Protein AF-A0A7V7CT36-F1 (afdb_monomer_lite)

Structure (mmCIF, N/CA/C/O backbone):
data_AF-A0A7V7CT36-F1
#
_entry.id   AF-A0A7V7CT36-F1
#
loop_
_atom_site.group_PDB
_atom_site.id
_atom_site.type_symbol
_atom_site.label_atom_id
_atom_site.label_alt_id
_atom_site.label_comp_id
_atom_site.label_asym_id
_atom_site.label_entity_id
_atom_site.label_seq_id
_atom_site.pdbx_PDB_ins_code
_atom_site.Cartn_x
_atom_site.Cartn_y
_atom_site.Cartn_z
_atom_site.occupancy
_atom_site.B_iso_or_equiv
_atom_site.auth_seq_id
_atom_site.auth_comp_id
_atom_site.auth_asym_id
_atom_site.auth_atom_id
_atom_site.pdbx_PDB_model_num
ATOM 1 N N . MET A 1 1 ? 37.118 -9.682 5.070 1.00 33.50 1 MET A N 1
ATOM 2 C CA . MET A 1 1 ? 35.654 -9.906 5.006 1.00 33.50 1 MET A CA 1
ATOM 3 C C . MET A 1 1 ? 34.844 -8.860 5.781 1.00 33.50 1 MET A C 1
ATOM 5 O O . MET A 1 1 ? 34.062 -8.177 5.142 1.00 33.50 1 MET A O 1
ATOM 9 N N . LYS A 1 2 ? 35.073 -8.610 7.085 1.00 26.55 2 LYS A N 1
ATOM 10 C CA . LYS A 1 2 ? 34.335 -7.564 7.846 1.00 26.55 2 LYS A CA 1
ATOM 11 C C . LYS A 1 2 ? 34.483 -6.127 7.300 1.00 26.55 2 LYS A C 1
ATOM 13 O O . LYS A 1 2 ? 33.523 -5.374 7.316 1.00 26.55 2 LYS A O 1
ATOM 18 N N . LYS A 1 3 ? 35.651 -5.768 6.748 1.00 28.80 3 LYS A N 1
ATOM 19 C CA . LYS A 1 3 ? 35.884 -4.449 6.122 1.00 28.80 3 LYS A CA 1
ATOM 20 C C . LYS A 1 3 ? 35.143 -4.256 4.788 1.00 28.80 3 LYS A C 1
ATOM 22 O O . LYS A 1 3 ? 34.757 -3.142 4.485 1.00 28.80 3 LYS A O 1
ATOM 27 N N . ILE A 1 4 ? 34.896 -5.329 4.031 1.00 35.84 4 ILE A N 1
ATOM 28 C CA . ILE A 1 4 ? 34.175 -5.272 2.743 1.00 35.84 4 ILE A CA 1
ATOM 29 C C . ILE A 1 4 ? 32.671 -5.111 2.984 1.00 35.84 4 ILE A C 1
ATOM 31 O O . ILE A 1 4 ? 32.034 -4.319 2.307 1.00 35.84 4 ILE A O 1
ATOM 35 N N . ALA A 1 5 ? 32.122 -5.785 4.000 1.00 35.03 5 ALA A N 1
ATOM 36 C CA . ALA A 1 5 ? 30.731 -5.595 4.416 1.00 35.03 5 ALA A CA 1
ATOM 37 C C . ALA A 1 5 ? 30.471 -4.171 4.941 1.00 35.03 5 ALA A C 1
ATOM 39 O O . ALA A 1 5 ? 29.436 -3.591 4.642 1.00 35.03 5 ALA A O 1
ATOM 40 N N . LEU A 1 6 ? 31.436 -3.587 5.664 1.00 32.06 6 LEU A N 1
ATOM 41 C CA . LEU A 1 6 ? 31.354 -2.199 6.125 1.00 32.06 6 LEU A CA 1
ATOM 42 C C . LEU A 1 6 ? 31.434 -1.205 4.952 1.00 32.06 6 LEU A C 1
ATOM 44 O O . LEU A 1 6 ? 30.674 -0.248 4.913 1.00 32.06 6 LEU A O 1
ATOM 48 N N . ILE A 1 7 ? 32.320 -1.453 3.980 1.00 39.44 7 ILE A N 1
ATOM 49 C CA . ILE A 1 7 ? 32.444 -0.638 2.762 1.00 39.44 7 ILE A CA 1
ATOM 50 C C . ILE A 1 7 ? 31.174 -0.733 1.912 1.00 39.44 7 ILE A C 1
ATOM 52 O O . ILE A 1 7 ? 30.689 0.297 1.473 1.00 39.44 7 ILE A O 1
ATOM 56 N N . LEU A 1 8 ? 30.593 -1.925 1.742 1.00 40.44 8 LEU A N 1
ATOM 57 C CA . LEU A 1 8 ? 29.304 -2.101 1.066 1.00 40.44 8 LEU A CA 1
ATOM 58 C C . LEU A 1 8 ? 28.190 -1.338 1.791 1.00 40.44 8 LEU A C 1
ATOM 60 O O . LEU A 1 8 ? 27.429 -0.638 1.145 1.00 40.44 8 LEU A O 1
ATOM 64 N N . PHE A 1 9 ? 28.146 -1.391 3.124 1.00 41.56 9 PHE A N 1
ATOM 65 C CA . PHE A 1 9 ? 27.160 -0.659 3.923 1.00 41.56 9 PHE A CA 1
ATOM 66 C C . PHE A 1 9 ? 27.294 0.871 3.785 1.00 41.56 9 PHE A C 1
ATOM 68 O O . PHE A 1 9 ? 26.292 1.560 3.625 1.00 41.56 9 PHE A O 1
ATOM 75 N N . PHE A 1 10 ? 28.520 1.410 3.767 1.00 40.03 10 PHE A N 1
ATOM 76 C CA . PHE A 1 10 ? 28.765 2.839 3.506 1.00 40.03 10 PHE A CA 1
ATOM 77 C C . PHE A 1 10 ? 28.548 3.233 2.030 1.00 40.03 10 PHE A C 1
ATOM 79 O O . PHE A 1 10 ? 28.118 4.350 1.754 1.00 40.03 10 PHE A O 1
ATOM 86 N N . LEU A 1 11 ? 28.762 2.307 1.091 1.00 42.84 11 LEU A N 1
ATOM 87 C CA . LEU A 1 11 ? 28.423 2.423 -0.335 1.00 42.84 11 LEU A CA 1
ATOM 88 C C . LEU A 1 11 ? 26.916 2.286 -0.617 1.00 42.84 11 LEU A C 1
ATOM 90 O O . LEU A 1 11 ? 26.503 2.372 -1.764 1.00 42.84 11 LEU A O 1
ATOM 94 N N . PHE A 1 12 ? 26.077 2.091 0.397 1.00 42.81 12 PHE A N 1
ATOM 95 C CA . PHE A 1 12 ? 24.618 2.169 0.282 1.00 42.81 12 PHE A CA 1
ATOM 96 C C . PHE A 1 12 ? 24.062 3.418 0.985 1.00 42.81 12 PHE A C 1
ATOM 98 O O . PHE A 1 12 ? 22.882 3.451 1.290 1.00 42.81 12 PHE A O 1
ATOM 105 N N . LEU A 1 13 ? 24.873 4.436 1.303 1.00 41.25 13 LEU A N 1
ATOM 106 C CA . LEU A 1 13 ? 24.409 5.617 2.057 1.00 41.25 13 LEU A CA 1
ATOM 107 C C . LEU A 1 13 ? 24.734 6.968 1.400 1.00 41.25 13 LEU A C 1
ATOM 109 O O . LEU A 1 13 ? 24.346 8.005 1.933 1.00 41.25 13 LEU A O 1
ATOM 113 N N . LEU A 1 14 ? 25.412 6.985 0.249 1.00 38.22 14 LEU A N 1
ATOM 114 C CA . LEU A 1 14 ? 25.742 8.214 -0.474 1.00 38.22 14 LEU A CA 1
ATOM 115 C C . LEU A 1 14 ? 24.958 8.280 -1.799 1.00 38.22 14 LEU A C 1
ATOM 117 O O . LEU A 1 14 ? 24.951 7.301 -2.542 1.00 38.22 14 LEU A O 1
ATOM 121 N N . PRO A 1 15 ? 24.310 9.405 -2.143 1.00 40.72 15 PRO A N 1
ATOM 122 C CA . PRO A 1 15 ? 23.836 9.618 -3.508 1.00 40.72 15 PRO A CA 1
ATOM 123 C C . PRO A 1 15 ? 25.048 9.680 -4.456 1.00 40.72 15 PRO A C 1
ATOM 125 O O . PRO A 1 15 ? 25.993 10.428 -4.198 1.00 40.72 15 PRO A O 1
ATOM 128 N N . GLY A 1 16 ? 25.049 8.891 -5.537 1.00 52.72 16 GLY A N 1
ATOM 129 C CA . GLY A 1 16 ? 26.165 8.792 -6.487 1.00 52.72 16 GLY A CA 1
ATOM 130 C C . GLY A 1 16 ? 27.021 7.532 -6.370 1.00 52.72 16 GLY A C 1
ATOM 131 O O . GLY A 1 16 ? 28.154 7.542 -6.853 1.00 52.72 16 GLY A O 1
ATOM 132 N N . CYS A 1 17 ? 26.535 6.457 -5.748 1.00 64.31 17 CYS A N 1
ATOM 133 C CA . CYS A 1 17 ? 27.354 5.287 -5.443 1.00 64.31 17 CYS A CA 1
ATOM 134 C C . CYS A 1 17 ? 27.898 4.579 -6.673 1.00 64.31 17 CYS A C 1
ATOM 136 O O . CYS A 1 17 ? 29.054 4.176 -6.632 1.00 64.31 17 CYS A O 1
ATOM 138 N N . MET A 1 18 ? 27.167 4.493 -7.788 1.00 65.38 18 MET A N 1
ATOM 139 C CA . MET A 1 18 ? 27.764 3.941 -9.009 1.00 65.38 18 MET A CA 1
ATOM 140 C C . MET A 1 18 ? 28.978 4.757 -9.451 1.00 65.38 18 MET A C 1
ATOM 142 O O . MET A 1 18 ? 30.077 4.218 -9.462 1.00 65.38 18 MET A O 1
ATOM 146 N N . LYS A 1 19 ? 28.838 6.066 -9.697 1.00 65.38 19 LYS A N 1
ATOM 147 C CA . LYS A 1 19 ? 29.969 6.914 -10.119 1.00 65.38 19 LYS A CA 1
ATOM 148 C C . LYS A 1 19 ? 31.082 6.985 -9.073 1.00 65.38 19 LYS A C 1
ATOM 150 O O . LYS A 1 19 ? 32.250 7.005 -9.438 1.00 65.38 19 LYS A O 1
ATOM 155 N N . ALA A 1 20 ? 30.753 6.992 -7.784 1.00 63.91 20 ALA A N 1
ATOM 156 C CA . ALA A 1 20 ? 31.742 6.966 -6.712 1.00 63.91 20 ALA A CA 1
ATOM 157 C C . ALA A 1 20 ? 32.498 5.629 -6.665 1.00 63.91 20 ALA A C 1
ATOM 159 O O . ALA A 1 20 ? 33.712 5.632 -6.476 1.00 63.91 20 ALA A O 1
ATOM 160 N N . ILE A 1 21 ? 31.823 4.495 -6.895 1.00 63.78 21 ILE A N 1
ATOM 161 C CA . ILE A 1 21 ? 32.467 3.185 -7.047 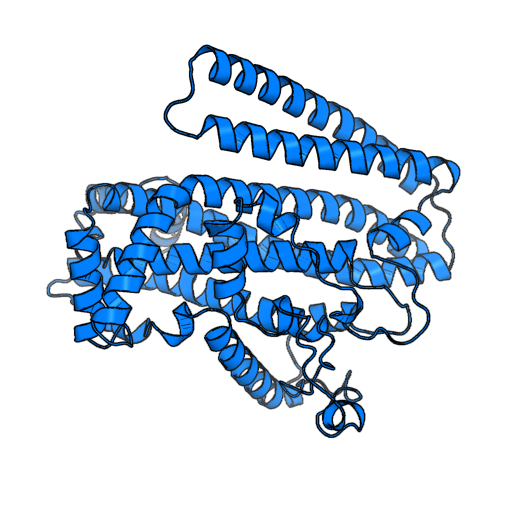1.00 63.78 21 ILE A CA 1
ATOM 162 C C . ILE A 1 21 ? 33.328 3.185 -8.304 1.00 63.78 21 ILE A C 1
ATOM 164 O O . ILE A 1 21 ? 34.481 2.774 -8.220 1.00 63.78 21 ILE A O 1
ATOM 168 N N . GLU A 1 22 ? 32.832 3.676 -9.439 1.00 69.25 22 GLU A N 1
ATOM 169 C CA . GLU A 1 22 ? 33.616 3.766 -10.676 1.00 69.25 22 GLU A CA 1
ATOM 170 C C . GLU A 1 22 ? 34.892 4.595 -10.456 1.00 69.25 22 GLU A C 1
ATOM 172 O O . GLU A 1 22 ? 35.987 4.144 -10.786 1.00 69.25 22 GLU A O 1
ATOM 177 N N . MET A 1 23 ? 34.785 5.756 -9.801 1.00 68.00 23 MET A N 1
ATOM 178 C CA . MET A 1 23 ? 35.928 6.615 -9.470 1.00 68.00 23 MET A CA 1
ATOM 179 C C . MET A 1 23 ? 36.883 5.981 -8.448 1.00 68.00 23 MET A C 1
ATOM 181 O O . MET A 1 23 ? 38.095 6.140 -8.567 1.00 68.00 23 MET A O 1
ATOM 185 N N . ALA A 1 24 ? 36.366 5.266 -7.445 1.00 64.50 24 ALA A N 1
ATOM 186 C CA . ALA A 1 24 ? 37.175 4.676 -6.377 1.00 64.50 24 ALA A CA 1
ATOM 187 C C . ALA A 1 24 ? 37.821 3.335 -6.762 1.00 64.50 24 ALA A C 1
ATOM 189 O O . ALA A 1 24 ? 38.842 2.957 -6.190 1.00 64.50 24 ALA A O 1
ATOM 190 N N . THR A 1 25 ? 37.220 2.594 -7.693 1.00 67.44 25 THR A N 1
ATOM 191 C CA . THR A 1 25 ? 37.621 1.217 -8.032 1.00 67.44 25 THR A CA 1
ATOM 192 C C . THR A 1 25 ? 38.087 1.051 -9.476 1.00 67.44 25 THR A C 1
ATOM 194 O O . THR A 1 25 ? 38.686 0.026 -9.796 1.00 67.44 25 THR A O 1
ATOM 197 N N . GLY A 1 26 ? 37.821 2.024 -10.353 1.00 68.75 26 GLY A N 1
ATOM 198 C CA . GLY A 1 26 ? 38.076 1.923 -11.791 1.00 68.75 26 GLY A CA 1
ATOM 199 C C . GLY A 1 26 ? 37.153 0.942 -12.526 1.00 68.75 26 GLY A C 1
ATOM 200 O O . GLY A 1 26 ? 37.382 0.657 -13.699 1.00 68.75 26 GLY A O 1
ATOM 201 N N . LEU A 1 27 ? 36.135 0.388 -11.855 1.00 70.19 27 LEU A N 1
ATOM 202 C CA . LEU A 1 27 ? 35.116 -0.463 -12.474 1.00 70.19 27 LEU A CA 1
ATOM 203 C C . LEU A 1 27 ? 34.192 0.396 -13.344 1.00 70.19 27 LEU A C 1
ATOM 205 O O . LEU A 1 27 ? 33.768 1.445 -12.892 1.00 70.19 27 LEU A O 1
ATOM 209 N N . GLU A 1 28 ? 33.838 -0.032 -14.557 1.00 71.31 28 GLU A N 1
ATOM 210 C CA . GLU A 1 28 ? 32.924 0.713 -15.445 1.00 71.31 28 GLU A CA 1
ATOM 211 C C . GLU A 1 28 ? 31.481 0.186 -15.320 1.00 71.31 28 GLU A C 1
ATOM 213 O O . GLU A 1 28 ? 30.974 -0.499 -16.206 1.00 71.31 28 GLU A O 1
ATOM 218 N N . LEU A 1 29 ? 30.819 0.456 -14.192 1.00 67.12 29 LEU A N 1
ATOM 219 C CA . LEU A 1 29 ? 29.486 -0.075 -13.866 1.00 67.12 29 LEU A CA 1
ATOM 220 C C . LEU A 1 29 ? 28.396 0.391 -14.847 1.00 67.12 29 LEU A C 1
ATOM 222 O O . LEU A 1 29 ? 27.608 -0.411 -15.346 1.00 67.12 29 LEU A O 1
ATOM 226 N N . THR A 1 30 ? 28.370 1.681 -15.165 1.00 66.94 30 THR A N 1
ATOM 227 C CA . THR A 1 30 ? 27.312 2.327 -15.956 1.00 66.94 30 THR A CA 1
ATOM 228 C C . THR A 1 30 ? 27.279 1.878 -17.416 1.00 66.94 30 THR A C 1
ATOM 230 O O . THR A 1 30 ? 26.224 1.919 -18.047 1.00 66.94 30 THR A O 1
ATOM 233 N N . LYS A 1 31 ? 28.402 1.388 -17.960 1.00 68.94 31 LYS A N 1
ATOM 234 C CA . LYS A 1 31 ? 28.487 0.890 -19.344 1.00 68.94 31 LYS A CA 1
ATOM 235 C C . LYS A 1 31 ? 27.799 -0.456 -19.561 1.00 68.94 31 LYS A C 1
ATOM 237 O O . LYS A 1 31 ? 27.536 -0.819 -20.706 1.00 68.94 31 LYS A O 1
ATOM 242 N N . HIS A 1 32 ? 27.535 -1.202 -18.492 1.00 68.50 32 HIS A N 1
ATOM 243 C CA . HIS A 1 32 ? 26.952 -2.542 -18.569 1.00 68.50 32 HIS A CA 1
ATOM 244 C C . HIS A 1 32 ? 25.436 -2.568 -18.332 1.00 68.50 32 HIS A C 1
ATOM 246 O O . HIS A 1 32 ? 24.824 -3.625 -18.483 1.00 68.50 32 HIS A O 1
ATOM 252 N N . LEU A 1 33 ? 24.830 -1.425 -18.003 1.00 74.94 33 LEU A N 1
ATOM 253 C CA . LEU A 1 33 ? 23.404 -1.306 -17.703 1.00 74.94 33 LEU A CA 1
ATOM 254 C C . LEU A 1 33 ? 22.576 -1.045 -18.960 1.00 74.94 33 LEU A C 1
ATOM 256 O O . LEU A 1 33 ? 22.981 -0.288 -19.846 1.00 74.94 33 LEU A O 1
ATOM 260 N N . ASN A 1 34 ? 21.370 -1.617 -19.012 1.00 79.81 34 ASN A N 1
ATOM 261 C CA . ASN A 1 34 ? 20.361 -1.183 -19.969 1.00 79.81 34 ASN A CA 1
ATOM 262 C C . ASN A 1 34 ? 19.444 -0.141 -19.304 1.00 79.81 34 ASN A C 1
ATOM 264 O O . ASN A 1 34 ? 18.682 -0.502 -18.407 1.00 79.81 34 ASN A O 1
ATOM 268 N N . PRO A 1 35 ? 19.435 1.123 -19.762 1.00 76.69 35 PRO A N 1
ATOM 269 C CA . PRO A 1 35 ? 18.693 2.189 -19.088 1.00 76.69 35 PRO A CA 1
ATOM 270 C C . PRO A 1 35 ? 17.180 1.978 -19.078 1.00 76.69 35 PRO A C 1
ATOM 272 O O . PRO A 1 35 ? 16.498 2.461 -18.181 1.00 76.69 35 PRO A O 1
ATOM 275 N N . VAL A 1 36 ? 16.641 1.257 -20.067 1.00 82.56 36 VAL A N 1
ATOM 276 C CA . VAL A 1 36 ? 15.216 0.914 -20.090 1.00 82.56 36 VAL A CA 1
ATOM 277 C C . VAL A 1 36 ? 14.902 -0.089 -18.992 1.00 82.56 36 VAL A C 1
ATOM 279 O O . VAL A 1 36 ? 13.920 0.091 -18.284 1.00 82.56 36 VAL A O 1
ATOM 282 N N . MET A 1 37 ? 15.741 -1.110 -18.824 1.00 85.19 37 MET A N 1
ATOM 283 C CA . MET A 1 37 ? 15.531 -2.117 -17.789 1.00 85.19 37 MET A CA 1
ATOM 284 C C . MET A 1 37 ? 15.690 -1.527 -16.383 1.00 85.19 37 MET A C 1
ATOM 286 O O . MET A 1 37 ? 14.847 -1.775 -15.527 1.00 85.19 37 MET A O 1
ATOM 290 N N . GLU A 1 38 ? 16.719 -0.704 -16.160 1.00 83.75 38 GLU A N 1
ATOM 291 C CA . GLU A 1 38 ? 16.934 -0.033 -14.872 1.00 83.75 38 GLU A CA 1
ATOM 292 C C . GLU A 1 38 ? 15.747 0.849 -14.476 1.00 83.75 38 GLU A C 1
ATOM 294 O O . GLU A 1 38 ? 15.244 0.741 -13.356 1.00 83.75 38 GLU A O 1
ATOM 299 N N . LEU A 1 39 ? 15.246 1.646 -15.425 1.00 82.50 39 LEU A N 1
ATOM 300 C CA . LEU A 1 39 ? 14.075 2.490 -15.222 1.00 82.50 39 LEU A CA 1
ATOM 301 C C . LEU A 1 39 ? 12.802 1.665 -14.981 1.00 82.50 39 LEU A C 1
ATOM 303 O O . LEU A 1 39 ? 11.995 2.017 -14.129 1.00 82.50 39 LEU A O 1
ATOM 307 N N . GLU A 1 40 ? 12.599 0.572 -15.714 1.00 86.50 40 GLU A N 1
ATOM 308 C CA . GLU A 1 40 ? 11.452 -0.322 -15.511 1.00 86.50 40 GLU A CA 1
ATOM 309 C C . GLU A 1 40 ? 11.450 -0.944 -14.108 1.00 86.50 40 GLU A C 1
ATOM 311 O O . GLU A 1 40 ? 10.388 -1.040 -13.493 1.00 86.50 40 GLU A O 1
ATOM 316 N N . MET A 1 41 ? 12.625 -1.303 -13.576 1.00 86.31 41 MET A N 1
ATOM 317 C CA . MET A 1 41 ? 12.764 -1.801 -12.202 1.00 86.31 41 MET A CA 1
ATOM 318 C C . MET A 1 41 ? 12.419 -0.736 -11.152 1.00 86.31 41 MET A C 1
ATOM 320 O O . MET A 1 41 ? 11.750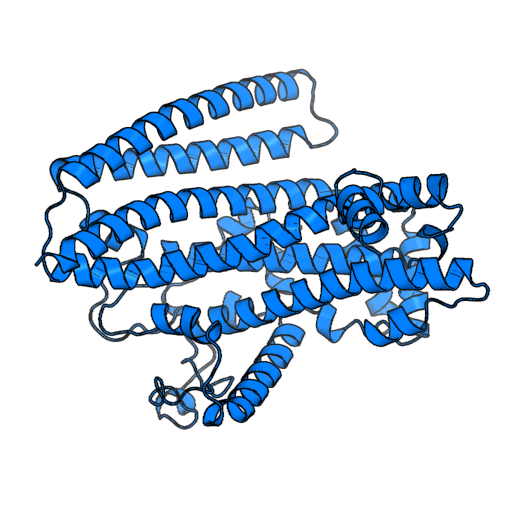 -1.052 -10.170 1.00 86.31 41 MET A O 1
ATOM 324 N N . ASP A 1 42 ? 12.815 0.523 -11.359 1.00 85.31 42 ASP A N 1
ATOM 325 C CA . ASP A 1 42 ? 12.422 1.617 -10.456 1.00 85.31 42 ASP A CA 1
ATOM 326 C C . ASP A 1 42 ? 10.916 1.875 -10.500 1.00 85.31 42 ASP A C 1
ATOM 328 O O . ASP A 1 42 ? 10.264 2.069 -9.472 1.00 85.31 42 ASP A O 1
ATOM 332 N N . LEU A 1 43 ? 10.358 1.881 -11.711 1.00 85.94 43 LEU A N 1
ATOM 333 C CA . LEU A 1 43 ? 8.959 2.208 -11.940 1.00 85.94 43 LEU A CA 1
ATOM 334 C C . LEU A 1 43 ? 8.018 1.139 -11.395 1.00 85.94 43 LEU A C 1
ATOM 336 O O . LEU A 1 43 ? 7.020 1.509 -10.782 1.00 85.94 43 LEU A O 1
ATOM 340 N N . VAL A 1 44 ? 8.319 -0.154 -11.580 1.00 88.12 44 VAL A N 1
ATOM 341 C CA . VAL A 1 44 ? 7.478 -1.222 -11.016 1.00 88.12 44 VAL A CA 1
ATOM 342 C C . VAL A 1 44 ? 7.463 -1.151 -9.492 1.00 88.12 44 VAL A C 1
ATOM 344 O O . VAL A 1 44 ? 6.404 -1.293 -8.888 1.00 88.12 44 VAL A O 1
ATOM 347 N N . PHE A 1 45 ? 8.603 -0.839 -8.870 1.00 86.94 45 PHE A N 1
ATOM 348 C CA . PHE A 1 45 ? 8.675 -0.724 -7.420 1.00 86.94 45 PHE A CA 1
ATOM 349 C C . PHE A 1 45 ? 7.850 0.459 -6.902 1.00 86.94 45 PHE A C 1
ATOM 351 O O . PHE A 1 45 ? 7.085 0.334 -5.946 1.00 86.94 45 PHE A O 1
ATOM 358 N N . LEU A 1 46 ? 7.936 1.606 -7.581 1.00 87.06 46 LEU A N 1
ATOM 359 C CA . LEU A 1 46 ? 7.126 2.776 -7.252 1.00 87.06 46 LEU A CA 1
ATOM 360 C C . LEU A 1 46 ? 5.619 2.530 -7.467 1.00 87.06 46 LEU A C 1
ATOM 362 O O . LEU A 1 46 ? 4.800 2.994 -6.671 1.00 87.06 46 LEU A O 1
ATOM 366 N N . ASP A 1 47 ? 5.257 1.785 -8.515 1.00 90.69 47 ASP A N 1
ATOM 367 C CA . ASP A 1 47 ? 3.875 1.395 -8.812 1.00 90.69 47 ASP A CA 1
ATOM 368 C C . ASP A 1 47 ? 3.286 0.498 -7.717 1.00 90.69 47 ASP A C 1
ATOM 370 O O . ASP A 1 47 ? 2.152 0.712 -7.289 1.00 90.69 47 ASP A O 1
ATOM 374 N N . GLU A 1 48 ? 4.051 -0.473 -7.219 1.00 91.56 48 GLU A N 1
ATOM 375 C CA . GLU A 1 48 ? 3.622 -1.347 -6.122 1.00 91.56 48 GLU A CA 1
ATOM 376 C C . GLU A 1 48 ? 3.409 -0.575 -4.817 1.00 91.56 48 GLU A C 1
ATOM 378 O O . GLU A 1 48 ? 2.434 -0.828 -4.104 1.00 91.56 48 GLU A O 1
ATOM 383 N N . ILE A 1 49 ? 4.252 0.418 -4.522 1.00 89.44 49 ILE A N 1
ATOM 384 C CA . ILE A 1 49 ? 4.070 1.281 -3.347 1.00 89.44 49 ILE A CA 1
ATOM 385 C C . ILE A 1 49 ? 2.797 2.114 -3.490 1.00 89.44 49 ILE A C 1
ATOM 387 O O . ILE A 1 49 ? 2.003 2.179 -2.552 1.00 89.44 49 ILE A O 1
ATOM 391 N N . ALA A 1 50 ? 2.559 2.714 -4.660 1.00 91.31 50 ALA A N 1
ATOM 392 C CA . ALA A 1 50 ? 1.323 3.450 -4.926 1.00 91.31 50 ALA A CA 1
ATOM 393 C C . ALA A 1 50 ? 0.077 2.552 -4.821 1.00 91.31 50 ALA A C 1
ATOM 395 O O . ALA A 1 50 ? -0.969 2.979 -4.324 1.00 91.31 50 ALA A O 1
ATOM 396 N N . ALA A 1 51 ? 0.180 1.296 -5.260 1.00 93.75 51 ALA A N 1
ATOM 397 C CA . ALA A 1 51 ? -0.877 0.305 -5.116 1.00 93.75 51 ALA A CA 1
ATOM 398 C C . ALA A 1 51 ? -1.146 -0.039 -3.642 1.00 93.75 51 ALA A C 1
ATOM 400 O O . ALA A 1 51 ? -2.303 -0.061 -3.213 1.00 93.75 51 ALA A O 1
ATOM 401 N N . PHE A 1 52 ? -0.094 -0.241 -2.845 1.00 92.12 52 PHE A N 1
ATOM 402 C CA . PHE A 1 52 ? -0.209 -0.517 -1.414 1.00 92.12 52 PHE A CA 1
ATOM 403 C C . PHE A 1 52 ? -0.793 0.641 -0.618 1.00 92.12 52 PHE A C 1
ATOM 405 O O . PHE A 1 52 ? -1.659 0.413 0.224 1.00 92.12 52 PHE A O 1
ATOM 412 N N . THR A 1 53 ? -0.365 1.877 -0.878 1.00 89.94 53 THR A N 1
ATOM 413 C CA . THR A 1 53 ? -0.928 3.042 -0.183 1.00 89.94 53 THR A CA 1
ATOM 414 C C . THR A 1 53 ? -2.413 3.196 -0.495 1.00 89.94 53 THR A C 1
ATOM 416 O O . THR A 1 53 ? -3.204 3.482 0.406 1.00 89.94 53 THR A O 1
ATOM 419 N N . LYS A 1 54 ? -2.844 2.894 -1.727 1.00 93.44 54 LYS A N 1
ATOM 420 C CA . LYS A 1 54 ? -4.275 2.854 -2.053 1.00 93.44 54 LYS A CA 1
ATOM 421 C C . LYS A 1 54 ? -5.016 1.745 -1.320 1.00 93.44 54 LYS A C 1
ATOM 423 O O . LYS A 1 54 ? -6.125 1.961 -0.840 1.00 93.44 54 LYS A O 1
ATOM 428 N N . LEU A 1 55 ? -4.412 0.565 -1.224 1.00 94.25 55 LEU A N 1
ATOM 429 C CA . LEU A 1 55 ? -4.997 -0.554 -0.497 1.00 94.25 55 LEU A CA 1
ATOM 430 C C . LEU A 1 55 ? -5.173 -0.221 0.991 1.00 94.25 55 LEU A C 1
ATOM 432 O O . LEU A 1 55 ? -6.240 -0.466 1.546 1.00 94.25 55 LEU A O 1
ATOM 436 N N . ASN A 1 56 ? -4.170 0.407 1.609 1.00 93.00 56 ASN A N 1
ATOM 437 C CA . ASN A 1 56 ? -4.241 0.889 2.988 1.00 93.00 56 ASN A CA 1
ATOM 438 C C . ASN A 1 56 ? -5.368 1.913 3.166 1.00 93.00 56 ASN A C 1
ATOM 440 O O . ASN A 1 56 ? -6.134 1.813 4.120 1.00 93.00 56 ASN A O 1
ATOM 444 N N . GLN A 1 57 ? -5.520 2.853 2.228 1.00 91.62 57 GLN A N 1
ATOM 445 C CA . GLN A 1 57 ? -6.627 3.811 2.246 1.00 91.62 57 GLN A CA 1
ATOM 446 C C . GLN A 1 57 ? -7.987 3.090 2.219 1.00 91.62 57 GLN A C 1
ATOM 448 O O . GLN A 1 57 ? -8.856 3.377 3.037 1.00 91.62 57 GLN A O 1
ATOM 453 N N . ILE A 1 58 ? -8.166 2.112 1.322 1.00 93.00 58 ILE A N 1
ATOM 454 C CA . ILE A 1 58 ? -9.403 1.318 1.223 1.00 93.00 58 ILE A CA 1
ATOM 455 C C . ILE A 1 58 ? -9.688 0.585 2.543 1.00 93.00 58 ILE A C 1
ATOM 457 O O . ILE A 1 58 ? -10.812 0.634 3.044 1.00 93.00 58 ILE A O 1
ATOM 461 N N . ILE A 1 59 ? -8.671 -0.045 3.133 1.00 93.44 59 ILE A N 1
ATOM 462 C CA . ILE A 1 59 ? -8.764 -0.734 4.427 1.00 93.44 59 ILE A CA 1
ATOM 463 C C . ILE A 1 59 ? -9.229 0.219 5.537 1.00 93.44 59 ILE A C 1
ATOM 465 O O . ILE A 1 59 ? -10.092 -0.142 6.335 1.00 93.44 59 ILE A O 1
ATOM 469 N N . LEU A 1 60 ? -8.655 1.422 5.599 1.00 91.88 60 LEU A N 1
ATOM 470 C CA . LEU A 1 60 ? -8.920 2.380 6.672 1.00 91.88 60 LEU A CA 1
ATOM 471 C C . LEU A 1 60 ? -10.276 3.090 6.520 1.00 91.88 60 LEU A C 1
ATOM 473 O O . LEU A 1 60 ? -10.921 3.415 7.519 1.00 91.88 60 LEU A O 1
ATOM 477 N N . GLU A 1 61 ? -10.720 3.332 5.287 1.00 90.00 61 GLU A N 1
ATOM 478 C CA . GLU A 1 61 ? -11.857 4.221 5.014 1.00 90.00 61 GLU A CA 1
ATOM 479 C C . GLU A 1 61 ? -13.112 3.501 4.516 1.00 90.00 61 GLU A C 1
ATOM 481 O O . GLU A 1 61 ? -14.210 4.045 4.638 1.00 90.00 61 GLU A O 1
ATOM 486 N N . ARG A 1 62 ? -12.982 2.305 3.928 1.00 89.38 62 ARG A N 1
ATOM 487 C CA . ARG A 1 62 ? -14.067 1.680 3.152 1.00 89.38 62 ARG A CA 1
ATOM 488 C C . ARG A 1 62 ? -14.432 0.275 3.602 1.00 89.38 62 ARG A C 1
ATOM 490 O O . ARG A 1 62 ? -15.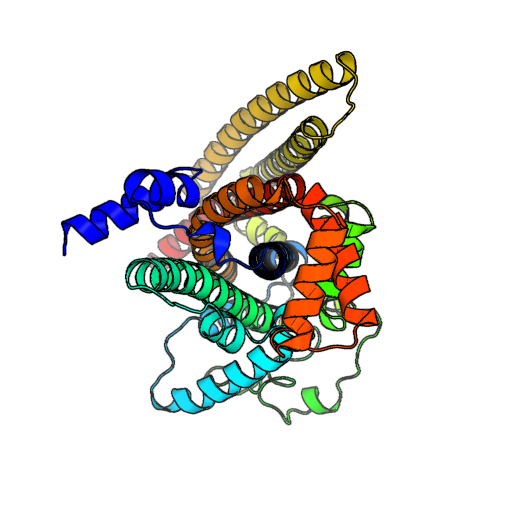616 -0.053 3.574 1.00 89.38 62 ARG A O 1
ATOM 497 N N . THR A 1 63 ? -13.466 -0.547 4.002 1.00 90.88 63 THR A N 1
ATOM 498 C CA . THR A 1 63 ? -13.751 -1.935 4.388 1.00 90.88 63 THR A CA 1
ATOM 499 C C . THR A 1 63 ? -14.429 -1.988 5.761 1.00 90.88 63 THR A C 1
ATOM 501 O O . THR A 1 63 ? -13.832 -1.536 6.743 1.00 90.88 63 THR A O 1
ATOM 504 N N . PRO A 1 64 ? -15.651 -2.545 5.875 1.00 92.31 64 PRO A N 1
ATOM 505 C CA . PRO A 1 64 ? -16.327 -2.621 7.162 1.00 92.31 64 PRO A CA 1
ATOM 506 C C . PRO A 1 64 ? -15.620 -3.568 8.136 1.00 92.31 64 PRO A C 1
ATOM 508 O O . PRO A 1 64 ? -15.104 -4.626 7.765 1.00 92.31 64 PRO A O 1
ATOM 511 N N . ILE A 1 65 ? -15.645 -3.204 9.412 1.00 94.75 65 ILE A N 1
ATOM 512 C CA . ILE A 1 65 ? -15.163 -4.033 10.511 1.00 94.75 65 ILE A CA 1
ATOM 513 C C . ILE A 1 65 ? -16.336 -4.821 11.091 1.00 94.75 65 ILE A C 1
ATOM 515 O O . ILE A 1 65 ? -17.400 -4.270 11.373 1.00 94.75 65 ILE A O 1
ATOM 519 N N . SER A 1 66 ? -16.101 -6.110 11.311 1.00 94.12 66 SER A N 1
ATOM 520 C CA . SER A 1 66 ? -16.956 -7.006 12.086 1.00 94.12 66 SER A CA 1
ATOM 521 C C . SER A 1 66 ? -16.096 -7.740 13.108 1.00 94.12 66 SER A C 1
ATOM 523 O O . SER A 1 66 ? -14.906 -7.983 12.887 1.00 94.12 66 SER A O 1
ATOM 525 N N . LEU A 1 67 ? -16.685 -8.071 14.257 1.00 94.06 67 LEU A N 1
ATOM 526 C CA . LEU A 1 67 ? -16.011 -8.899 15.258 1.00 94.06 67 LEU A CA 1
ATOM 527 C C . LEU A 1 67 ? -15.978 -10.378 14.863 1.00 94.06 67 LEU A C 1
ATOM 529 O O . LEU A 1 67 ? -15.101 -11.094 15.351 1.00 94.06 67 LEU A O 1
ATOM 533 N N . ASP A 1 68 ? -16.891 -10.800 13.990 1.00 91.19 68 ASP A N 1
ATOM 534 C CA . ASP A 1 68 ? -17.081 -12.196 13.597 1.00 91.19 68 ASP A CA 1
ATOM 535 C C . ASP A 1 68 ? -16.314 -12.539 12.312 1.00 91.19 68 ASP A C 1
ATOM 537 O O . ASP A 1 68 ? -15.880 -13.675 12.137 1.00 91.19 68 ASP A O 1
ATOM 541 N N . ASP A 1 69 ? -16.076 -11.549 11.447 1.00 90.69 69 ASP A N 1
ATOM 542 C CA . ASP A 1 69 ? -15.344 -11.748 10.198 1.00 90.69 69 ASP A CA 1
ATOM 543 C C . ASP A 1 69 ? -13.812 -11.753 10.420 1.00 90.69 69 ASP A C 1
ATOM 545 O O . ASP A 1 69 ? -13.275 -10.841 11.070 1.00 90.69 69 ASP A O 1
ATOM 549 N N . PRO A 1 70 ? -13.078 -12.759 9.908 1.00 91.81 70 PRO A N 1
ATOM 550 C CA . PRO A 1 70 ? -11.641 -12.899 10.120 1.00 91.81 70 PRO A CA 1
ATOM 551 C C . PRO A 1 70 ? -10.757 -12.175 9.086 1.00 91.81 70 PRO A C 1
ATOM 553 O O . PRO A 1 70 ? -9.546 -12.418 9.060 1.00 91.81 70 PRO A O 1
ATOM 556 N N . TRP A 1 71 ? -11.300 -11.327 8.199 1.00 92.38 71 TRP A N 1
ATOM 557 C CA . TRP A 1 71 ? -10.493 -10.686 7.150 1.00 92.38 71 TRP A CA 1
ATOM 558 C C . TRP A 1 71 ? -9.252 -9.926 7.669 1.00 92.38 71 TRP A C 1
ATOM 560 O O . TRP A 1 71 ? -8.199 -10.055 7.034 1.00 92.38 71 TRP A O 1
ATOM 570 N N . PRO A 1 72 ? -9.265 -9.211 8.818 1.00 95.06 72 PRO A N 1
ATOM 571 C CA . PRO A 1 72 ? -8.054 -8.559 9.322 1.00 95.06 72 PRO A CA 1
ATOM 572 C C . PRO A 1 72 ? -6.980 -9.557 9.770 1.00 95.06 72 PRO A C 1
ATOM 574 O O . PRO A 1 72 ? -5.782 -9.340 9.568 1.00 95.06 72 PRO A O 1
ATOM 577 N N . GLU A 1 73 ? -7.388 -10.672 10.376 1.00 94.69 73 GLU A N 1
ATOM 578 C CA . GLU A 1 73 ? -6.492 -11.757 10.764 1.00 94.69 73 GLU A CA 1
ATOM 579 C C . GLU A 1 73 ? -5.896 -12.459 9.535 1.00 94.69 73 GLU A C 1
ATOM 581 O O . GLU A 1 73 ? -4.702 -12.776 9.540 1.00 94.69 73 GLU A O 1
ATOM 586 N N . LEU A 1 74 ? -6.686 -12.648 8.469 1.00 93.12 74 LEU A N 1
ATOM 587 C CA . LEU A 1 74 ? -6.240 -13.249 7.206 1.00 93.12 74 LEU A CA 1
ATOM 588 C C . LEU A 1 74 ? -5.068 -12.484 6.588 1.00 93.12 74 LEU A C 1
ATOM 590 O O . LEU A 1 74 ? -4.068 -13.112 6.233 1.00 93.12 74 LEU A O 1
ATOM 594 N N . LEU A 1 75 ? -5.151 -11.147 6.546 1.00 94.31 75 LEU A N 1
ATOM 595 C CA . LEU A 1 75 ? -4.086 -10.279 6.025 1.00 94.31 75 LEU A CA 1
ATOM 596 C C . LEU A 1 75 ? -2.727 -10.544 6.691 1.00 94.31 75 LEU A C 1
ATOM 598 O O . LEU A 1 75 ? -1.679 -10.545 6.043 1.00 94.31 75 LEU A O 1
ATOM 602 N N . ASN A 1 76 ? -2.739 -10.789 8.003 1.00 94.25 76 ASN A N 1
ATOM 603 C CA . ASN A 1 76 ? -1.528 -11.035 8.782 1.00 94.25 76 ASN A CA 1
ATOM 604 C C . ASN A 1 76 ? -1.100 -12.502 8.752 1.00 94.25 76 ASN A C 1
ATOM 606 O O . ASN A 1 76 ? 0.098 -12.793 8.799 1.00 94.25 76 ASN A O 1
ATOM 610 N N . HIS A 1 77 ? -2.052 -13.435 8.669 1.00 93.75 77 HIS A N 1
ATOM 611 C CA . HIS A 1 77 ? -1.767 -14.867 8.662 1.00 93.75 77 HIS A CA 1
ATOM 612 C C . HIS A 1 77 ? -0.832 -15.252 7.511 1.00 93.75 77 HIS A C 1
ATOM 614 O O . HIS A 1 77 ? 0.085 -16.046 7.714 1.00 93.75 77 HIS A O 1
ATOM 620 N N . TYR A 1 78 ? -0.985 -14.632 6.337 1.00 91.69 78 TYR A N 1
ATOM 621 C CA . TYR A 1 78 ? -0.101 -14.860 5.192 1.00 91.69 78 TYR A CA 1
ATOM 622 C C . TYR A 1 78 ? 1.386 -14.596 5.489 1.00 91.69 78 TYR A C 1
ATOM 624 O O . TYR A 1 78 ? 2.253 -15.191 4.850 1.00 91.69 78 TYR A O 1
ATOM 632 N N . SER A 1 79 ? 1.702 -13.735 6.456 1.00 89.19 79 SER A N 1
ATOM 633 C CA . SER A 1 79 ? 3.087 -13.414 6.824 1.00 89.19 79 SER A CA 1
ATOM 634 C C . SER A 1 79 ? 3.703 -14.403 7.817 1.00 89.19 79 SER A C 1
ATOM 636 O O . SER A 1 79 ? 4.890 -14.295 8.117 1.00 89.19 79 SER A O 1
ATOM 638 N N . LYS A 1 80 ? 2.916 -15.336 8.365 1.00 90.62 80 LYS A N 1
ATOM 639 C CA . LYS A 1 80 ? 3.392 -16.324 9.337 1.00 90.62 80 LYS A CA 1
ATOM 640 C C . LYS A 1 80 ? 4.038 -17.505 8.620 1.00 90.62 80 LYS A C 1
ATOM 642 O O . LYS A 1 80 ? 3.555 -17.946 7.577 1.00 90.62 80 LYS A O 1
ATOM 647 N N . THR A 1 81 ? 5.086 -18.059 9.223 1.00 91.06 81 THR A N 1
ATOM 648 C CA . THR A 1 81 ? 5.669 -19.326 8.772 1.00 91.06 81 THR A CA 1
ATOM 649 C C . THR A 1 81 ? 4.616 -20.431 8.890 1.00 91.06 81 THR A C 1
ATOM 651 O O . THR A 1 81 ? 4.122 -20.663 9.998 1.00 91.06 81 THR A O 1
ATOM 654 N N . PRO A 1 82 ? 4.244 -21.104 7.787 1.00 91.81 82 PRO A N 1
ATOM 655 C CA . PRO A 1 82 ? 3.265 -22.178 7.843 1.00 91.81 82 PRO A CA 1
ATOM 656 C C . PRO A 1 82 ? 3.845 -23.400 8.574 1.00 91.81 82 PRO A C 1
ATOM 658 O O . PRO A 1 82 ? 5.053 -23.654 8.485 1.00 91.81 82 PRO A O 1
ATOM 661 N N . PRO A 1 83 ? 3.004 -24.202 9.250 1.00 92.06 83 PRO A N 1
ATOM 662 C CA . PRO A 1 83 ? 3.396 -25.532 9.701 1.00 92.06 83 PRO A CA 1
ATOM 663 C C . PRO A 1 83 ? 3.907 -26.383 8.531 1.00 92.06 83 PRO A C 1
ATOM 665 O O . PRO A 1 83 ? 3.462 -26.219 7.395 1.00 92.06 83 PRO A O 1
ATOM 668 N N . GLU A 1 84 ? 4.786 -27.349 8.808 1.00 93.62 84 GLU A N 1
ATOM 669 C CA . GLU A 1 84 ? 5.402 -28.215 7.786 1.00 93.62 84 GLU A CA 1
ATOM 670 C C . GLU A 1 84 ? 4.364 -28.886 6.865 1.00 93.62 84 GLU A C 1
ATOM 672 O O . GLU A 1 84 ? 4.521 -28.929 5.648 1.00 93.62 84 GLU A O 1
ATOM 677 N N . GLN A 1 85 ? 3.230 -29.303 7.434 1.00 93.38 85 GLN A N 1
ATOM 678 C CA . GLN A 1 85 ? 2.130 -29.953 6.711 1.00 93.38 85 GLN A CA 1
ATOM 679 C C . GLN A 1 85 ? 1.424 -29.044 5.687 1.00 93.38 85 GLN A C 1
ATOM 681 O O . GLN A 1 85 ? 0.743 -29.547 4.792 1.00 93.38 85 GLN A O 1
ATOM 686 N N . GLU A 1 86 ? 1.556 -27.722 5.815 1.00 93.44 86 GLU A N 1
ATOM 687 C CA . GLU A 1 86 ? 0.921 -26.736 4.935 1.00 93.44 86 GLU A CA 1
ATOM 688 C C . GLU A 1 86 ? 1.901 -26.114 3.926 1.00 93.44 86 GLU A C 1
ATOM 690 O O . GLU A 1 86 ? 1.459 -25.397 3.029 1.00 93.44 86 GLU A O 1
ATOM 695 N N . GLN A 1 87 ? 3.206 -26.417 3.997 1.00 94.25 87 GLN A N 1
ATOM 696 C CA . GLN A 1 87 ? 4.232 -25.814 3.129 1.00 94.25 87 GLN A CA 1
ATOM 697 C C . GLN A 1 87 ? 3.947 -26.016 1.636 1.00 94.25 87 GLN A C 1
ATOM 699 O O . GLN A 1 87 ? 3.929 -25.059 0.869 1.00 94.25 87 GLN A O 1
ATOM 704 N N . LYS A 1 88 ? 3.615 -27.241 1.218 1.00 94.94 88 LYS A N 1
ATOM 705 C CA . LYS A 1 88 ? 3.293 -27.522 -0.190 1.00 94.94 88 LYS A CA 1
ATOM 706 C C . LYS A 1 88 ? 2.050 -26.764 -0.672 1.00 94.94 88 LYS A C 1
ATOM 708 O O . LYS A 1 88 ? 2.002 -26.292 -1.804 1.00 94.94 88 LYS A O 1
ATOM 713 N N . ALA A 1 89 ? 1.026 -26.654 0.176 1.00 92.69 89 ALA A N 1
ATOM 714 C CA . ALA A 1 89 ? -0.173 -25.884 -0.152 1.00 92.69 89 ALA A CA 1
ATOM 715 C C . ALA A 1 89 ? 0.142 -24.381 -0.218 1.00 92.69 89 ALA A C 1
ATOM 717 O O . ALA A 1 89 ? -0.399 -23.668 -1.061 1.00 92.69 89 ALA A O 1
ATOM 718 N N . ARG A 1 90 ? 1.061 -23.908 0.633 1.00 94.50 90 ARG A N 1
ATOM 719 C CA . ARG A 1 90 ? 1.558 -22.535 0.615 1.00 94.50 90 ARG A CA 1
ATOM 720 C C . ARG A 1 90 ? 2.276 -22.209 -0.693 1.00 94.50 90 ARG A C 1
ATOM 722 O O . ARG A 1 90 ? 1.960 -21.188 -1.292 1.00 94.50 90 ARG A O 1
ATOM 729 N N . GLU A 1 91 ? 3.155 -23.084 -1.170 1.00 95.56 91 GLU A N 1
ATOM 730 C CA . GLU A 1 91 ? 3.837 -22.917 -2.462 1.00 95.56 91 GLU A CA 1
ATOM 731 C C . GLU A 1 91 ? 2.841 -22.826 -3.630 1.00 95.56 91 GLU A C 1
ATOM 733 O O . GLU A 1 91 ? 2.985 -21.991 -4.521 1.00 95.56 91 GLU A O 1
ATOM 738 N N . GLN A 1 92 ? 1.785 -23.648 -3.613 1.00 94.81 92 GLN A N 1
ATOM 739 C CA . GLN A 1 92 ? 0.725 -23.602 -4.628 1.00 94.81 92 GLN A CA 1
ATOM 740 C C . GLN A 1 92 ? -0.056 -22.285 -4.589 1.00 94.81 92 GLN A C 1
ATOM 742 O O . GLN A 1 92 ? -0.360 -21.707 -5.636 1.00 94.81 92 GLN A O 1
ATOM 747 N N . TYR A 1 93 ? -0.364 -21.800 -3.386 1.00 95.00 93 TYR A N 1
ATOM 748 C CA . TYR A 1 93 ? -1.021 -20.514 -3.199 1.00 95.00 93 TYR A CA 1
ATOM 749 C C . TYR A 1 93 ? -0.142 -19.360 -3.705 1.00 95.00 93 TYR A C 1
ATOM 751 O O . TYR A 1 93 ? -0.616 -18.526 -4.475 1.00 95.00 93 TYR A O 1
ATOM 759 N N . GLU A 1 94 ? 1.150 -19.351 -3.369 1.00 96.19 94 GLU A N 1
ATOM 760 C CA . GLU A 1 94 ? 2.107 -18.346 -3.849 1.00 96.19 94 GLU A CA 1
ATOM 761 C C . GLU A 1 94 ? 2.284 -18.377 -5.371 1.00 96.19 94 GLU A C 1
ATOM 763 O O . GLU A 1 94 ? 2.301 -17.321 -6.001 1.00 96.19 94 GLU A O 1
ATOM 768 N N . ALA A 1 95 ? 2.326 -19.558 -5.993 1.00 96.50 95 ALA A N 1
ATOM 769 C CA . ALA A 1 95 ? 2.368 -19.680 -7.451 1.00 96.50 95 ALA A CA 1
ATOM 770 C C . ALA A 1 95 ? 1.112 -19.086 -8.122 1.00 96.50 95 ALA A C 1
ATOM 772 O O . ALA A 1 95 ? 1.194 -18.456 -9.184 1.00 96.50 95 ALA A O 1
ATOM 773 N N . CYS A 1 96 ? -0.055 -19.243 -7.490 1.00 96.31 96 CYS A N 1
ATOM 774 C CA . CYS A 1 96 ? -1.296 -18.626 -7.949 1.00 96.31 96 CYS A CA 1
ATOM 775 C C . CYS A 1 96 ? -1.260 -17.096 -7.797 1.00 96.31 96 CYS A C 1
ATOM 777 O O . CYS A 1 96 ? -1.542 -16.386 -8.764 1.00 96.31 96 CYS A O 1
ATOM 779 N N . LEU A 1 97 ? -0.822 -16.579 -6.640 1.00 96.75 97 LEU A N 1
ATOM 780 C CA . LEU A 1 97 ? -0.605 -15.140 -6.434 1.00 96.75 97 LEU A CA 1
ATOM 781 C C . LEU A 1 97 ? 0.385 -14.560 -7.447 1.00 96.75 97 LEU A C 1
ATOM 783 O O . LEU A 1 97 ? 0.136 -13.501 -8.008 1.00 96.75 97 LEU A O 1
ATOM 787 N N . GLN A 1 98 ? 1.470 -15.273 -7.749 1.00 96.19 98 GLN A N 1
ATOM 788 C CA . GLN A 1 98 ? 2.453 -14.838 -8.736 1.00 96.19 98 GLN A CA 1
ATOM 789 C C . GLN A 1 98 ? 1.874 -14.783 -10.157 1.00 96.19 98 GLN A C 1
ATOM 791 O O . GLN A 1 98 ? 2.306 -13.967 -10.969 1.00 96.19 98 GLN A O 1
ATOM 796 N N . THR A 1 99 ? 0.896 -15.633 -10.473 1.00 95.81 99 THR A N 1
ATOM 797 C CA . THR A 1 99 ? 0.169 -15.543 -11.746 1.00 95.81 99 THR A CA 1
ATOM 798 C C . THR A 1 99 ? -0.671 -14.269 -11.792 1.00 95.81 99 THR A C 1
ATOM 800 O O . THR A 1 99 ? -0.605 -13.543 -12.777 1.00 95.81 99 THR A O 1
ATOM 803 N N . MET A 1 100 ? -1.377 -13.944 -10.707 1.00 94.69 100 MET A N 1
ATOM 804 C CA . MET A 1 100 ? -2.170 -12.712 -10.626 1.00 94.69 100 MET A CA 1
ATOM 805 C C . MET A 1 100 ? -1.294 -11.455 -10.650 1.00 94.69 100 MET A C 1
ATOM 807 O O . MET A 1 100 ? -1.605 -10.525 -11.383 1.00 94.69 100 MET A O 1
ATOM 811 N N . LEU A 1 101 ? -0.138 -11.474 -9.980 1.00 95.94 101 LEU A N 1
ATOM 812 C CA . LEU A 1 101 ? 0.847 -10.389 -10.024 1.00 95.94 101 LEU A CA 1
ATOM 813 C C . LEU A 1 101 ? 1.278 -10.058 -11.464 1.00 95.94 101 LEU A C 1
ATOM 815 O O . LEU A 1 101 ? 1.419 -8.892 -11.819 1.00 95.94 101 LEU A O 1
ATOM 819 N N . LYS A 1 102 ? 1.460 -11.074 -12.319 1.00 94.12 102 LYS A N 1
ATOM 820 C CA . LYS A 1 102 ? 1.796 -10.889 -13.745 1.00 94.12 102 LYS A CA 1
ATOM 821 C C . LYS A 1 102 ? 0.654 -10.289 -14.564 1.00 94.12 102 LYS A C 1
ATOM 823 O O . LYS A 1 102 ? 0.910 -9.657 -15.592 1.00 94.12 102 LYS A O 1
ATOM 828 N N . ASP A 1 103 ? -0.585 -10.527 -14.148 1.00 92.50 103 ASP A N 1
ATOM 829 C CA . ASP A 1 103 ? -1.764 -9.947 -14.784 1.00 92.50 103 ASP A CA 1
ATOM 830 C C . ASP A 1 103 ? -1.966 -8.491 -14.354 1.00 92.50 103 ASP A C 1
ATOM 832 O O . ASP A 1 103 ? -2.362 -7.668 -15.181 1.00 92.50 103 ASP A O 1
ATOM 836 N N . ASP A 1 104 ? -1.651 -8.173 -13.097 1.00 93.44 104 ASP A N 1
ATOM 837 C CA . ASP A 1 104 ? -1.820 -6.849 -12.500 1.00 93.44 104 ASP A CA 1
ATOM 838 C C . ASP A 1 104 ? -0.686 -5.872 -12.833 1.00 93.44 104 ASP A C 1
ATOM 840 O O . ASP A 1 104 ? -0.956 -4.692 -13.074 1.00 93.44 104 ASP A O 1
ATOM 844 N N . PHE A 1 105 ? 0.553 -6.365 -12.889 1.00 92.31 105 PHE A N 1
ATOM 845 C CA . PHE A 1 105 ? 1.756 -5.600 -13.206 1.00 92.31 105 PHE A CA 1
ATOM 846 C C . PHE A 1 105 ? 2.474 -6.245 -14.393 1.00 92.31 105 PHE A C 1
ATOM 848 O O . PHE A 1 105 ? 3.119 -7.296 -14.303 1.00 92.31 105 PHE A O 1
ATOM 855 N N . TYR A 1 106 ? 2.387 -5.584 -15.544 1.00 88.25 106 TYR A N 1
ATOM 856 C CA . TYR A 1 106 ? 2.894 -6.079 -16.814 1.00 88.25 106 TYR A CA 1
ATOM 857 C C . TYR A 1 106 ? 4.408 -6.256 -16.822 1.00 88.25 106 TYR A C 1
ATOM 859 O O . TYR A 1 106 ? 4.888 -7.055 -17.627 1.00 88.25 106 TYR A O 1
ATOM 867 N N . PHE A 1 107 ? 5.154 -5.578 -15.944 1.00 90.25 107 PHE A N 1
ATOM 868 C CA . PHE A 1 107 ? 6.594 -5.787 -15.776 1.00 90.25 107 PHE A CA 1
ATOM 869 C C . PHE A 1 107 ? 6.936 -7.278 -15.610 1.00 90.25 107 PHE A C 1
ATOM 871 O O . PHE A 1 107 ? 7.712 -7.821 -16.399 1.00 90.25 107 PHE A O 1
ATOM 878 N N . PHE A 1 108 ? 6.277 -7.975 -14.676 1.00 90.19 108 PHE A N 1
ATOM 879 C CA . PHE A 1 108 ? 6.568 -9.381 -14.354 1.00 90.19 108 PHE A CA 1
ATOM 880 C C . PHE A 1 108 ? 6.158 -10.372 -15.450 1.00 90.19 108 PHE A C 1
ATOM 882 O O . PHE A 1 108 ? 6.599 -11.525 -15.450 1.00 90.19 108 PHE A O 1
ATOM 889 N N . ARG A 1 109 ? 5.291 -9.949 -16.375 1.00 87.81 109 ARG A N 1
ATOM 890 C CA . ARG A 1 109 ? 4.933 -10.719 -17.572 1.00 87.81 109 ARG A CA 1
ATOM 891 C C . ARG A 1 109 ? 5.864 -10.424 -18.743 1.00 87.81 109 ARG A C 1
ATOM 893 O O . ARG A 1 109 ? 6.129 -11.315 -19.542 1.00 87.81 109 ARG A O 1
ATOM 900 N N . THR A 1 110 ? 6.299 -9.174 -18.864 1.00 85.56 110 THR A N 1
ATOM 901 C CA . THR A 1 110 ? 6.997 -8.662 -20.047 1.00 85.56 110 THR A CA 1
ATOM 902 C C . THR A 1 110 ? 8.483 -8.965 -20.000 1.00 85.56 110 THR A C 1
ATOM 904 O O . THR A 1 110 ? 9.054 -9.290 -21.040 1.00 85.56 110 THR A O 1
ATOM 907 N N . TYR A 1 111 ? 9.103 -8.860 -18.823 1.00 87.94 111 TYR A N 1
ATOM 908 C CA . TYR A 1 111 ? 10.552 -8.928 -18.684 1.00 87.94 111 TYR A CA 1
ATOM 909 C C . TYR A 1 111 ? 11.023 -10.245 -18.066 1.00 87.94 111 TYR A C 1
ATOM 911 O O . TYR A 1 111 ? 10.567 -10.666 -17.004 1.00 87.94 111 TYR A O 1
ATOM 919 N N . ASN A 1 112 ? 11.999 -10.877 -18.716 1.00 88.88 112 ASN A N 1
ATOM 920 C CA . ASN A 1 112 ? 12.760 -11.996 -18.181 1.00 88.88 112 ASN A CA 1
ATOM 921 C C . ASN A 1 112 ? 14.041 -11.471 -17.514 1.00 88.88 112 ASN A C 1
ATOM 923 O O . ASN A 1 112 ? 15.094 -11.354 -18.144 1.00 88.88 112 ASN A O 1
ATOM 927 N N . THR A 1 113 ? 13.938 -11.151 -16.225 1.00 86.69 113 THR A N 1
ATOM 928 C CA . THR A 1 113 ? 15.035 -10.583 -15.422 1.00 86.69 113 THR A CA 1
ATOM 929 C C . THR A 1 113 ? 16.237 -11.526 -15.319 1.00 86.69 113 THR A C 1
ATOM 931 O O . THR A 1 113 ? 17.380 -11.081 -15.370 1.00 86.69 113 THR A O 1
ATOM 934 N N . ALA A 1 114 ? 16.008 -12.842 -15.269 1.00 85.00 114 ALA A N 1
ATOM 935 C CA . ALA A 1 114 ? 17.086 -13.829 -15.260 1.00 85.00 114 ALA A CA 1
ATOM 936 C C . ALA A 1 114 ? 17.903 -13.794 -16.563 1.00 85.00 114 ALA A C 1
ATOM 938 O O . ALA A 1 114 ? 19.134 -13.839 -16.534 1.00 85.00 114 ALA A O 1
ATOM 939 N N . LEU A 1 115 ? 17.231 -13.671 -17.713 1.00 85.50 115 LEU A N 1
ATOM 940 C CA . LEU A 1 115 ? 17.905 -13.538 -19.004 1.00 85.50 115 LEU A CA 1
ATOM 941 C C . LEU A 1 115 ? 18.675 -12.215 -19.106 1.00 85.50 115 LEU A C 1
ATOM 943 O O . LEU A 1 115 ? 19.817 -12.225 -19.563 1.00 85.50 115 LEU A O 1
ATOM 947 N N . TYR A 1 116 ? 18.103 -11.112 -18.610 1.00 84.81 116 TYR A N 1
ATOM 948 C CA . TYR A 1 116 ? 18.787 -9.815 -18.534 1.00 84.81 116 TYR A CA 1
ATOM 949 C C . TYR A 1 116 ? 20.122 -9.917 -17.784 1.00 84.81 116 TYR A C 1
ATOM 951 O O . TYR A 1 116 ? 21.165 -9.530 -18.312 1.00 84.81 116 TYR A O 1
ATOM 959 N N . PHE A 1 117 ? 20.125 -10.522 -16.594 1.00 81.38 117 PHE A N 1
ATOM 960 C CA . PHE A 1 117 ? 21.351 -10.652 -15.806 1.00 81.38 117 PHE A CA 1
ATOM 961 C C . PHE A 1 117 ? 22.384 -11.585 -16.442 1.00 81.38 117 PHE A C 1
ATOM 963 O O . PHE A 1 117 ? 23.593 -11.339 -16.369 1.00 81.38 117 PHE A O 1
ATOM 970 N N . ASN A 1 118 ? 21.933 -12.633 -17.130 1.00 77.12 118 ASN A N 1
ATOM 971 C CA . ASN A 1 118 ? 22.827 -13.511 -17.880 1.00 77.12 118 ASN A CA 1
ATOM 972 C C . ASN A 1 118 ? 23.510 -12.777 -19.042 1.00 77.12 118 ASN A C 1
ATOM 974 O O . ASN A 1 118 ? 24.693 -13.011 -19.292 1.00 77.12 118 ASN A O 1
ATOM 978 N N . MET A 1 119 ? 22.804 -11.845 -19.683 1.00 75.00 119 MET A N 1
ATOM 979 C CA . MET A 1 119 ? 23.277 -11.077 -20.833 1.00 75.00 119 MET A CA 1
ATOM 980 C C . MET A 1 119 ? 24.287 -9.973 -20.536 1.00 75.00 119 MET A C 1
ATOM 982 O O . MET A 1 119 ? 24.962 -9.526 -21.464 1.00 75.00 119 MET A O 1
ATOM 986 N N . MET A 1 120 ? 24.412 -9.519 -19.288 1.00 71.69 120 MET A N 1
ATOM 987 C CA . MET A 1 120 ? 25.493 -8.609 -18.905 1.00 71.69 120 MET A CA 1
ATOM 988 C C . MET A 1 120 ? 26.822 -9.365 -19.084 1.00 71.69 120 MET A C 1
ATOM 990 O O . MET A 1 120 ? 27.235 -10.138 -18.223 1.00 71.69 120 MET A O 1
ATOM 994 N N . GLY A 1 121 ? 27.430 -9.287 -20.268 1.00 56.62 121 GLY A N 1
ATOM 995 C CA . GLY A 1 121 ? 28.642 -10.030 -20.612 1.00 56.62 121 GLY A CA 1
ATOM 996 C C . GLY A 1 121 ? 29.846 -9.526 -19.817 1.00 56.62 121 GLY A C 1
ATOM 997 O O . GLY A 1 121 ? 29.953 -8.334 -19.546 1.00 56.62 121 GLY A O 1
ATOM 998 N N . ALA A 1 122 ? 30.769 -10.422 -19.461 1.00 58.94 122 ALA A N 1
ATOM 999 C CA . ALA A 1 122 ? 32.017 -10.051 -18.803 1.00 58.94 122 ALA A CA 1
ATOM 1000 C C . ALA A 1 122 ? 33.208 -10.594 -19.598 1.00 58.94 122 ALA A C 1
ATOM 1002 O O . ALA A 1 122 ? 33.430 -11.800 -19.658 1.00 58.94 122 ALA A O 1
ATOM 1003 N N . THR A 1 123 ? 33.967 -9.693 -20.220 1.00 61.88 123 THR A N 1
ATOM 1004 C CA . THR A 1 123 ? 35.193 -10.018 -20.970 1.00 61.88 123 THR A CA 1
ATOM 1005 C C . THR A 1 123 ? 36.462 -9.852 -20.125 1.00 61.88 123 THR A C 1
ATOM 1007 O O . THR A 1 123 ? 37.549 -10.196 -20.580 1.00 61.88 123 THR A O 1
ATOM 1010 N N . SER A 1 124 ? 36.343 -9.355 -18.887 1.00 71.50 124 SER A N 1
ATOM 1011 C CA . SER A 1 124 ? 37.449 -9.156 -17.941 1.00 71.50 124 SER A CA 1
ATOM 1012 C C . SER A 1 124 ? 37.020 -9.415 -16.490 1.00 71.50 124 SER A C 1
ATOM 1014 O O . SER A 1 124 ? 35.834 -9.367 -16.164 1.00 71.50 124 SER A O 1
ATOM 1016 N N . THR A 1 125 ? 37.982 -9.644 -15.588 1.00 72.50 125 THR A N 1
ATOM 1017 C CA . THR A 1 125 ? 37.731 -9.824 -14.142 1.00 72.50 125 THR A CA 1
ATOM 1018 C C . THR A 1 125 ? 37.102 -8.582 -13.502 1.00 72.50 125 THR A C 1
ATOM 1020 O O . THR A 1 125 ? 36.241 -8.699 -12.632 1.00 72.50 125 THR A O 1
ATOM 1023 N N . ALA A 1 126 ? 37.487 -7.388 -13.964 1.00 67.81 126 ALA A N 1
ATOM 1024 C CA . ALA A 1 126 ? 36.868 -6.130 -13.555 1.00 67.81 126 ALA A CA 1
ATOM 1025 C C . ALA A 1 126 ? 35.395 -6.072 -14.001 1.00 67.81 126 ALA A C 1
ATOM 1027 O O . ALA A 1 126 ? 34.516 -5.799 -13.188 1.00 67.81 126 ALA A O 1
ATOM 1028 N N . ALA A 1 127 ? 35.099 -6.445 -15.251 1.00 66.88 127 ALA A N 1
ATOM 1029 C CA . ALA A 1 127 ? 33.726 -6.535 -15.749 1.00 66.88 127 ALA A CA 1
ATOM 1030 C C . ALA A 1 127 ? 32.901 -7.608 -15.009 1.00 66.88 127 ALA A C 1
ATOM 1032 O O . ALA A 1 127 ? 31.714 -7.412 -14.763 1.00 66.88 127 ALA A O 1
ATOM 1033 N N . MET A 1 128 ? 33.520 -8.720 -14.589 1.00 75.12 128 MET A N 1
ATOM 1034 C CA . MET A 1 128 ? 32.860 -9.734 -13.756 1.00 75.12 128 MET A CA 1
ATOM 1035 C C . MET A 1 128 ? 32.472 -9.187 -12.380 1.00 75.12 128 MET A C 1
ATOM 1037 O O . MET A 1 128 ? 31.359 -9.433 -11.918 1.00 75.12 128 MET A O 1
ATOM 1041 N N . LEU A 1 129 ? 33.366 -8.438 -11.728 1.00 72.38 129 LEU A N 1
ATOM 1042 C CA . LEU A 1 129 ? 33.080 -7.828 -10.430 1.00 72.38 129 LEU A CA 1
ATOM 1043 C C . LEU A 1 129 ? 31.992 -6.753 -10.551 1.00 72.38 129 LEU A C 1
ATOM 1045 O O . LEU A 1 129 ? 31.058 -6.742 -9.753 1.00 72.38 129 LEU A O 1
ATOM 1049 N N . ALA A 1 130 ? 32.071 -5.912 -11.586 1.00 69.81 130 ALA A N 1
ATOM 1050 C CA . ALA A 1 130 ? 31.044 -4.928 -11.915 1.00 69.81 130 ALA A CA 1
ATOM 1051 C C . ALA A 1 130 ? 29.670 -5.594 -12.115 1.00 69.81 130 ALA A C 1
ATOM 1053 O O . ALA A 1 130 ? 28.694 -5.216 -11.467 1.00 69.81 130 ALA A O 1
ATOM 1054 N N . LYS A 1 131 ? 29.614 -6.661 -12.923 1.00 74.19 131 LYS A N 1
ATOM 1055 C CA . LYS A 1 131 ? 28.405 -7.465 -13.141 1.00 74.19 131 LYS A CA 1
ATOM 1056 C C . LYS A 1 131 ? 27.841 -8.030 -11.839 1.00 74.19 131 LYS A C 1
ATOM 1058 O O . LYS A 1 131 ? 26.630 -7.986 -11.637 1.00 74.19 131 LYS A O 1
ATOM 1063 N N . ALA A 1 132 ? 28.690 -8.592 -10.979 1.00 75.50 132 ALA A N 1
ATOM 1064 C CA . ALA A 1 132 ? 28.252 -9.201 -9.726 1.00 75.50 132 ALA A CA 1
ATOM 1065 C C . ALA A 1 132 ? 27.607 -8.169 -8.789 1.00 75.50 132 ALA A C 1
ATOM 1067 O O . ALA A 1 132 ? 26.569 -8.454 -8.196 1.00 75.50 132 ALA A O 1
ATOM 1068 N N . VAL A 1 133 ? 28.185 -6.965 -8.702 1.00 73.56 133 VAL A N 1
ATOM 1069 C CA . VAL A 1 133 ? 27.638 -5.857 -7.904 1.00 73.56 133 VAL A CA 1
ATOM 1070 C C . VAL A 1 133 ? 26.285 -5.399 -8.451 1.00 73.56 133 VAL A C 1
ATOM 1072 O O . VAL A 1 133 ? 25.327 -5.314 -7.685 1.00 73.56 133 VAL A O 1
ATOM 1075 N N . ILE A 1 134 ? 26.187 -5.175 -9.766 1.00 73.00 134 ILE A N 1
ATOM 1076 C CA . ILE A 1 134 ? 24.940 -4.773 -10.439 1.00 73.00 134 ILE A CA 1
ATOM 1077 C C . ILE A 1 134 ? 23.851 -5.829 -10.228 1.00 73.00 134 ILE A C 1
ATOM 1079 O O . ILE A 1 134 ? 22.782 -5.534 -9.704 1.00 73.00 134 ILE A O 1
ATOM 1083 N N . THR A 1 135 ? 24.158 -7.092 -10.537 1.00 77.06 135 THR A N 1
ATOM 1084 C CA . THR A 1 135 ? 23.202 -8.203 -10.410 1.00 77.06 135 THR A CA 1
ATOM 1085 C C . THR A 1 135 ? 22.697 -8.336 -8.977 1.00 77.06 135 THR A C 1
ATOM 1087 O O . THR A 1 135 ? 21.505 -8.517 -8.768 1.00 77.06 135 THR A O 1
ATOM 1090 N N . ALA A 1 136 ? 23.581 -8.239 -7.978 1.00 76.62 136 ALA A N 1
ATOM 1091 C CA . ALA A 1 136 ? 23.180 -8.336 -6.578 1.00 76.62 136 ALA A CA 1
ATOM 1092 C C . ALA A 1 136 ? 22.252 -7.183 -6.159 1.00 76.62 136 ALA A C 1
ATOM 1094 O O . ALA A 1 136 ? 21.272 -7.426 -5.455 1.00 76.62 136 ALA A O 1
ATOM 1095 N N . ARG A 1 137 ? 22.539 -5.951 -6.609 1.00 76.75 137 ARG A N 1
ATOM 1096 C CA . ARG A 1 137 ? 21.697 -4.770 -6.363 1.00 76.75 137 ARG A CA 1
ATOM 1097 C C . ARG A 1 137 ? 20.309 -4.952 -6.970 1.00 76.75 137 ARG A C 1
ATOM 1099 O O . ARG A 1 137 ? 19.308 -4.831 -6.270 1.00 76.75 137 ARG A O 1
ATOM 1106 N N . ASP A 1 138 ? 20.252 -5.256 -8.257 1.00 77.75 138 ASP A N 1
ATOM 1107 C CA . ASP A 1 138 ? 18.998 -5.254 -9.006 1.00 77.75 138 ASP A CA 1
ATOM 1108 C C . ASP A 1 138 ? 18.141 -6.482 -8.686 1.00 77.75 138 ASP A C 1
ATOM 1110 O O . ASP A 1 138 ? 16.917 -6.382 -8.613 1.00 77.75 138 ASP A O 1
ATOM 1114 N N . LEU A 1 139 ? 18.767 -7.631 -8.405 1.00 80.44 139 LEU A N 1
ATOM 1115 C CA . LEU A 1 139 ? 18.058 -8.810 -7.910 1.00 80.44 139 LEU A CA 1
ATOM 1116 C C . LEU A 1 139 ? 17.396 -8.531 -6.558 1.00 80.44 139 LEU A C 1
ATOM 1118 O O . LEU A 1 139 ? 16.266 -8.960 -6.343 1.00 80.44 139 LEU A O 1
ATOM 1122 N N . LEU A 1 140 ? 18.062 -7.789 -5.665 1.00 75.94 140 LEU A N 1
ATOM 1123 C CA . LEU A 1 140 ? 17.471 -7.388 -4.389 1.00 75.94 140 LEU A CA 1
ATOM 1124 C C . LEU A 1 140 ? 16.231 -6.514 -4.605 1.00 75.94 140 LEU A C 1
ATOM 1126 O O . LEU A 1 140 ? 15.215 -6.750 -3.955 1.00 75.94 140 LEU A O 1
ATOM 1130 N N . VAL A 1 141 ? 16.284 -5.556 -5.535 1.00 78.88 141 VAL A N 1
ATOM 1131 C CA . VAL A 1 141 ? 15.133 -4.701 -5.871 1.00 78.88 141 VAL A CA 1
ATOM 1132 C C . VAL A 1 141 ? 13.996 -5.520 -6.484 1.00 78.88 141 VAL A C 1
ATOM 1134 O O . VAL A 1 141 ? 12.859 -5.391 -6.045 1.00 78.88 141 VAL A O 1
ATOM 1137 N N . ILE A 1 142 ? 14.283 -6.406 -7.442 1.00 83.44 142 ILE A N 1
ATOM 1138 C CA . ILE A 1 142 ? 13.263 -7.244 -8.090 1.00 83.44 142 ILE A CA 1
ATOM 1139 C C . ILE A 1 142 ? 12.612 -8.219 -7.108 1.00 83.44 142 ILE A C 1
ATOM 1141 O O . ILE A 1 142 ? 11.397 -8.396 -7.148 1.00 83.44 142 ILE A O 1
ATOM 1145 N N . GLU A 1 143 ? 13.385 -8.877 -6.242 1.00 84.06 143 GLU A N 1
ATOM 1146 C CA . GLU A 1 143 ? 12.819 -9.805 -5.257 1.00 84.06 143 GLU A CA 1
ATOM 1147 C C . GLU A 1 143 ? 12.040 -9.057 -4.168 1.00 84.06 143 GLU A C 1
ATOM 1149 O O . GLU A 1 143 ? 10.995 -9.540 -3.731 1.00 84.06 143 GLU A O 1
ATOM 1154 N N . ALA A 1 144 ? 12.479 -7.854 -3.779 1.00 82.50 144 ALA A N 1
ATOM 1155 C CA . ALA A 1 144 ? 11.703 -6.983 -2.900 1.00 82.50 144 ALA A CA 1
ATOM 1156 C C . ALA A 1 144 ? 10.379 -6.560 -3.554 1.00 82.50 144 ALA A C 1
ATOM 1158 O O . ALA A 1 144 ? 9.334 -6.671 -2.912 1.00 82.50 144 ALA A O 1
ATOM 1159 N N . ALA A 1 145 ? 10.418 -6.153 -4.829 1.00 87.00 145 ALA A N 1
ATOM 1160 C CA . ALA A 1 145 ? 9.240 -5.818 -5.625 1.00 87.00 145 ALA A CA 1
ATOM 1161 C C . ALA A 1 145 ? 8.274 -7.003 -5.670 1.00 87.00 145 ALA A C 1
ATOM 1163 O O . ALA A 1 145 ? 7.176 -6.972 -5.135 1.00 87.00 145 ALA A O 1
ATOM 1164 N N . LYS A 1 146 ? 8.749 -8.152 -6.147 1.00 89.88 146 LYS A N 1
ATOM 1165 C CA . LYS A 1 146 ? 7.966 -9.387 -6.214 1.00 89.88 146 LYS A CA 1
ATOM 1166 C C . LYS A 1 146 ? 7.369 -9.787 -4.860 1.00 89.88 146 LYS A C 1
ATOM 1168 O O . LYS A 1 146 ? 6.203 -10.171 -4.797 1.00 89.88 146 LYS A O 1
ATOM 1173 N N . GLY A 1 147 ? 8.141 -9.711 -3.775 1.00 88.94 147 GLY A N 1
ATOM 1174 C CA . GLY A 1 147 ? 7.656 -10.004 -2.425 1.00 88.94 147 GLY A CA 1
ATOM 1175 C C . GLY A 1 147 ? 6.549 -9.047 -1.973 1.00 88.94 147 GLY A C 1
ATOM 1176 O O . GLY A 1 147 ? 5.568 -9.483 -1.364 1.00 88.94 147 GLY A O 1
ATOM 1177 N N . MET A 1 148 ? 6.681 -7.762 -2.306 1.00 89.44 148 MET A N 1
ATOM 1178 C CA . MET A 1 148 ? 5.665 -6.737 -2.094 1.00 89.44 148 MET A CA 1
ATOM 1179 C C . MET A 1 148 ? 4.430 -7.020 -2.959 1.00 89.44 148 MET A C 1
ATOM 1181 O O . MET A 1 148 ? 3.354 -7.250 -2.412 1.00 89.44 148 MET A O 1
ATOM 1185 N N . GLY A 1 149 ? 4.578 -7.129 -4.277 1.00 92.69 149 GLY A N 1
ATOM 1186 C CA . GLY A 1 149 ? 3.505 -7.435 -5.218 1.00 92.69 149 GLY A CA 1
ATOM 1187 C C . GLY A 1 149 ? 2.688 -8.677 -4.845 1.00 92.69 149 GLY A C 1
ATOM 1188 O O . GLY A 1 149 ? 1.462 -8.635 -4.851 1.00 92.69 149 GLY A O 1
ATOM 1189 N N . ILE A 1 150 ? 3.324 -9.770 -4.410 1.00 94.00 150 ILE A N 1
ATOM 1190 C CA . ILE A 1 150 ? 2.599 -10.971 -3.954 1.00 94.00 150 ILE A CA 1
ATOM 1191 C C . ILE A 1 150 ? 1.748 -10.676 -2.703 1.00 94.00 150 ILE A C 1
ATOM 1193 O O . ILE A 1 150 ? 0.614 -11.149 -2.593 1.00 94.00 150 ILE A O 1
ATOM 1197 N N . ARG A 1 151 ? 2.260 -9.890 -1.747 1.00 93.75 151 ARG A N 1
ATOM 1198 C CA . ARG A 1 151 ? 1.488 -9.471 -0.562 1.00 93.75 151 ARG A CA 1
ATOM 1199 C C . ARG A 1 151 ? 0.333 -8.549 -0.939 1.00 93.75 151 ARG A C 1
ATOM 1201 O O . ARG A 1 151 ? -0.743 -8.677 -0.355 1.00 93.75 151 ARG A O 1
ATOM 1208 N N . PHE A 1 152 ? 0.552 -7.653 -1.901 1.00 95.25 152 PHE A N 1
ATOM 1209 C CA . PHE A 1 152 ? -0.493 -6.797 -2.450 1.00 95.25 152 PHE A CA 1
ATOM 1210 C C . PHE A 1 152 ? -1.607 -7.650 -3.053 1.00 95.25 152 PHE A C 1
ATOM 1212 O O . PHE A 1 152 ? -2.760 -7.462 -2.682 1.00 95.25 152 PHE A O 1
ATOM 1219 N N . GLU A 1 153 ? -1.269 -8.638 -3.888 1.00 96.31 153 GLU A N 1
ATOM 1220 C CA . GLU A 1 153 ? -2.250 -9.562 -4.462 1.00 96.31 153 GLU A CA 1
ATOM 1221 C C . GLU A 1 153 ? -3.042 -10.275 -3.370 1.00 96.31 153 GLU A C 1
ATOM 1223 O O . GLU A 1 153 ? -4.271 -10.242 -3.377 1.00 96.31 153 GLU A O 1
ATOM 1228 N N . HIS A 1 154 ? -2.365 -10.870 -2.383 1.00 95.88 154 HIS A N 1
ATOM 1229 C CA . HIS A 1 154 ? -3.054 -11.517 -1.267 1.00 95.88 154 HIS A CA 1
ATOM 1230 C C . HIS A 1 154 ? -4.083 -10.582 -0.616 1.00 95.88 154 HIS A C 1
ATOM 1232 O O . HIS A 1 154 ? -5.249 -10.953 -0.482 1.00 95.88 154 HIS A O 1
ATOM 1238 N N . ALA A 1 155 ? -3.670 -9.370 -0.253 1.00 95.94 155 ALA A N 1
ATOM 1239 C CA . ALA A 1 155 ? -4.527 -8.420 0.435 1.00 95.94 155 ALA A CA 1
ATOM 1240 C C . ALA A 1 155 ? -5.647 -7.866 -0.467 1.00 95.94 155 ALA A C 1
ATOM 1242 O O . ALA A 1 155 ? -6.790 -7.760 -0.026 1.00 95.94 155 ALA A O 1
ATOM 1243 N N . LYS A 1 156 ? -5.370 -7.612 -1.751 1.00 95.56 156 LYS A N 1
ATOM 1244 C CA . LYS A 1 156 ? -6.369 -7.245 -2.766 1.00 95.56 156 LYS A CA 1
ATOM 1245 C C . LYS A 1 156 ? -7.479 -8.294 -2.853 1.00 95.56 156 LYS A C 1
ATOM 1247 O O . LYS A 1 156 ? -8.649 -7.928 -2.927 1.00 95.56 156 LYS A O 1
ATOM 1252 N N . TRP A 1 157 ? -7.141 -9.582 -2.797 1.00 93.12 157 TRP A N 1
ATOM 1253 C CA . TRP A 1 157 ? -8.134 -10.660 -2.851 1.00 93.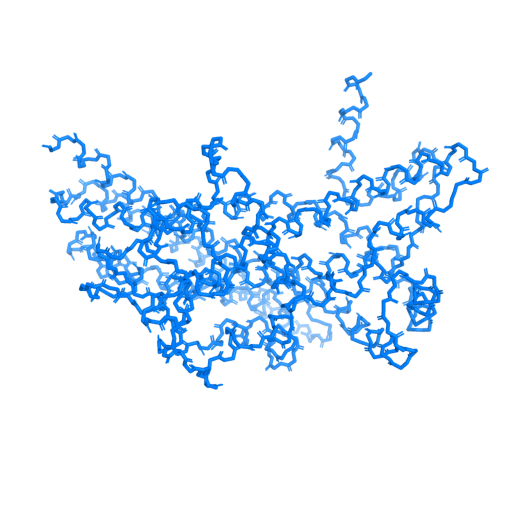12 157 TRP A CA 1
ATOM 1254 C C . TRP A 1 157 ? -8.853 -10.910 -1.528 1.00 93.12 157 TRP A C 1
ATOM 1256 O O . TRP A 1 157 ? -10.016 -11.299 -1.566 1.00 93.12 157 TRP A O 1
ATOM 1266 N N . VAL A 1 158 ? -8.223 -10.653 -0.379 1.00 93.81 158 VAL A N 1
ATOM 1267 C CA . VAL A 1 158 ? -8.919 -10.660 0.924 1.00 93.81 158 VAL A CA 1
ATOM 1268 C C . VAL A 1 158 ? -10.009 -9.586 0.972 1.00 93.81 158 VAL A C 1
ATOM 1270 O O . VAL A 1 158 ? -11.061 -9.810 1.553 1.00 93.81 158 VAL A O 1
ATOM 1273 N N . LEU A 1 159 ? -9.777 -8.433 0.342 1.00 94.12 159 LEU A N 1
ATOM 1274 C CA . LEU A 1 159 ? -10.683 -7.280 0.384 1.00 94.12 159 LEU A CA 1
ATOM 1275 C C . LEU A 1 159 ? -11.696 -7.234 -0.764 1.00 94.12 159 LEU A C 1
ATOM 1277 O O . LEU A 1 159 ? -12.498 -6.305 -0.834 1.00 94.12 159 LEU A O 1
ATOM 1281 N N . SER A 1 160 ? -11.650 -8.188 -1.690 1.00 92.81 160 SER A N 1
ATOM 1282 C CA . SER A 1 160 ? -12.475 -8.165 -2.894 1.00 92.81 160 SER A CA 1
ATOM 1283 C C . SER A 1 160 ? -13.900 -8.642 -2.625 1.00 92.81 160 SER A C 1
ATOM 1285 O O . SER A 1 160 ? -14.113 -9.576 -1.861 1.00 92.81 160 SER A O 1
ATOM 1287 N N . TYR A 1 161 ? -14.877 -8.107 -3.367 1.00 89.69 161 TYR A N 1
ATOM 1288 C CA . TYR A 1 161 ? -16.212 -8.716 -3.477 1.00 89.69 161 TYR A CA 1
ATOM 1289 C C . TYR A 1 161 ? -16.166 -10.166 -3.965 1.00 89.69 161 TYR A C 1
ATOM 1291 O O . TYR A 1 161 ? -17.147 -10.897 -3.822 1.00 89.69 161 TYR A O 1
ATOM 1299 N N . TYR A 1 162 ? -15.070 -10.559 -4.619 1.00 88.31 162 TYR A N 1
ATOM 1300 C CA . TYR A 1 162 ? -14.825 -11.933 -5.002 1.00 88.31 162 TYR A CA 1
ATOM 1301 C C . TYR A 1 162 ? -14.455 -12.726 -3.741 1.00 88.31 162 TYR A C 1
ATOM 1303 O O . TYR A 1 162 ? -13.394 -12.458 -3.179 1.00 88.31 162 TYR A O 1
ATOM 1311 N N . PRO A 1 163 ? -15.273 -13.704 -3.304 1.00 86.31 163 PRO A N 1
ATOM 1312 C CA . PRO A 1 163 ? -15.009 -14.450 -2.085 1.00 86.31 163 PRO A CA 1
ATOM 1313 C C . PRO A 1 163 ? -13.590 -15.023 -2.060 1.00 86.31 163 PRO A C 1
ATOM 1315 O O . PRO A 1 163 ? -13.121 -15.646 -3.027 1.00 86.31 163 PRO A O 1
ATOM 1318 N N . PHE A 1 164 ? -12.910 -14.786 -0.940 1.00 87.06 164 PHE A N 1
ATOM 1319 C CA . PHE A 1 164 ? -11.540 -15.221 -0.734 1.00 87.06 164 PHE A CA 1
ATOM 1320 C C . PHE A 1 164 ? -11.417 -16.741 -0.914 1.00 87.06 164 PHE A C 1
ATOM 1322 O O . PHE A 1 164 ? -12.323 -17.499 -0.577 1.00 87.06 164 PHE A O 1
ATOM 1329 N N . GLY A 1 165 ? -10.307 -17.187 -1.503 1.00 85.56 165 GLY A N 1
ATOM 1330 C CA . GLY A 1 165 ? -10.071 -18.601 -1.799 1.00 85.56 165 GLY A CA 1
ATOM 1331 C C . GLY A 1 165 ? -10.649 -19.103 -3.128 1.00 85.56 165 GLY A C 1
ATOM 1332 O O . GLY A 1 165 ? -10.148 -20.077 -3.680 1.00 85.56 165 GLY A O 1
ATOM 1333 N N . CYS A 1 166 ? -11.638 -18.423 -3.724 1.00 85.44 166 CYS A N 1
ATOM 1334 C CA . CYS A 1 166 ? -12.229 -18.882 -4.987 1.00 85.44 166 CYS A CA 1
ATOM 1335 C C . CYS A 1 166 ? -11.284 -18.706 -6.198 1.00 85.44 166 CYS A C 1
ATOM 1337 O O . CYS A 1 166 ? -11.323 -19.508 -7.139 1.00 85.44 166 CYS A O 1
ATOM 1339 N N . LYS A 1 167 ? -10.434 -17.665 -6.202 1.00 87.19 167 LYS A N 1
ATOM 1340 C CA . LYS A 1 167 ? -9.408 -17.461 -7.244 1.00 87.19 167 LYS A CA 1
ATOM 1341 C C . LYS A 1 167 ? -8.163 -18.304 -6.999 1.00 87.19 167 LYS A C 1
ATOM 1343 O O . LYS A 1 167 ? -7.741 -19.015 -7.904 1.00 87.19 167 LYS A O 1
ATOM 1348 N N . CYS A 1 168 ? -7.621 -18.238 -5.789 1.00 89.62 168 CYS A N 1
ATOM 1349 C CA . CYS A 1 168 ? -6.465 -19.006 -5.351 1.00 89.62 168 CYS A CA 1
ATOM 1350 C C . CYS A 1 168 ? -6.823 -19.715 -4.055 1.00 89.62 168 CYS A C 1
ATOM 1352 O O . CYS A 1 168 ? -7.142 -19.043 -3.078 1.00 89.62 168 CYS A O 1
ATOM 1354 N N . ASP A 1 169 ? -6.761 -21.044 -4.051 1.00 88.81 169 ASP A N 1
ATOM 1355 C CA . ASP A 1 169 ? -7.075 -21.851 -2.875 1.00 88.81 169 ASP A CA 1
ATOM 1356 C C . ASP A 1 169 ? -6.144 -21.489 -1.718 1.00 88.81 169 ASP A C 1
ATOM 1358 O O . ASP A 1 169 ? -4.924 -21.626 -1.830 1.00 88.81 169 ASP A O 1
ATOM 1362 N N . TYR A 1 170 ? -6.711 -21.010 -0.610 1.00 91.38 170 TYR A N 1
ATOM 1363 C CA . TYR A 1 170 ? -5.898 -20.631 0.536 1.00 91.38 170 TYR A CA 1
ATOM 1364 C C . TYR A 1 170 ? -5.293 -21.862 1.212 1.00 91.38 170 TYR A C 1
ATOM 1366 O O . TYR A 1 170 ? -5.945 -22.897 1.370 1.00 91.38 170 TYR A O 1
ATOM 1374 N N . TYR A 1 171 ? -4.030 -21.741 1.616 1.00 90.81 171 TYR A N 1
ATOM 1375 C CA . TYR A 1 171 ? -3.230 -22.883 2.054 1.00 90.81 171 TYR A CA 1
ATOM 1376 C C . TYR A 1 171 ? -3.595 -23.400 3.451 1.00 90.81 171 TYR A C 1
ATOM 1378 O O . TYR A 1 171 ? -3.436 -24.593 3.713 1.00 90.81 171 TYR A O 1
ATOM 1386 N N . SER A 1 172 ? -4.076 -22.522 4.338 1.00 89.88 172 SER A N 1
ATOM 1387 C CA . SER A 1 172 ? -4.285 -22.850 5.751 1.00 89.88 172 SER A CA 1
ATOM 1388 C C . SER A 1 172 ? -5.646 -23.476 6.022 1.00 89.88 172 SER A C 1
ATOM 1390 O O . SER A 1 172 ? -6.679 -23.035 5.510 1.00 89.88 172 SER A O 1
ATOM 1392 N N . ARG A 1 173 ? -5.653 -24.506 6.872 1.00 83.19 173 ARG A N 1
ATOM 1393 C CA . ARG A 1 173 ? -6.883 -25.160 7.342 1.00 83.19 173 ARG A CA 1
ATOM 1394 C C . ARG A 1 173 ? -7.629 -24.349 8.401 1.00 83.19 173 ARG A C 1
ATOM 1396 O O . ARG A 1 173 ? -8.828 -24.569 8.550 1.00 83.19 173 ARG A O 1
ATOM 1403 N N . GLU A 1 174 ? -6.959 -23.415 9.080 1.00 83.38 174 GLU A N 1
ATOM 1404 C CA . GLU A 1 174 ? -7.562 -22.514 10.083 1.00 83.38 174 GLU A CA 1
ATOM 1405 C C . GLU A 1 174 ? -8.729 -21.711 9.488 1.00 83.38 174 GLU A C 1
ATOM 1407 O O . GLU A 1 174 ? -9.721 -21.452 10.159 1.00 83.38 174 GLU A O 1
ATOM 1412 N N . PHE A 1 175 ? -8.655 -21.422 8.187 1.00 78.50 175 PHE A N 1
ATOM 1413 C CA . PHE A 1 175 ? -9.677 -20.702 7.429 1.00 78.50 175 PHE A CA 1
ATOM 1414 C C . PHE A 1 175 ? -10.376 -21.611 6.408 1.00 78.50 175 PHE A C 1
ATOM 1416 O O . PHE A 1 175 ? -10.763 -21.181 5.324 1.00 78.50 175 PHE A O 1
ATOM 1423 N N . GLY A 1 176 ? -10.509 -22.905 6.727 1.00 61.69 176 GLY A N 1
ATOM 1424 C CA . GLY A 1 176 ? -11.014 -23.937 5.815 1.00 61.69 176 GLY A CA 1
ATOM 1425 C C . GLY A 1 176 ? -12.433 -23.705 5.277 1.00 61.69 176 GLY A C 1
ATOM 1426 O O . GLY A 1 176 ? -12.780 -24.288 4.248 1.00 61.69 176 GLY A O 1
ATOM 1427 N N . SER A 1 177 ? -13.222 -22.829 5.912 1.00 59.81 177 SER A N 1
ATOM 1428 C CA . SER A 1 177 ? -14.515 -22.341 5.406 1.00 59.81 177 SER A CA 1
ATOM 1429 C C . SER A 1 177 ? -14.404 -21.576 4.076 1.00 59.81 177 SER A C 1
ATOM 1431 O O . SER A 1 177 ? -15.399 -21.445 3.369 1.00 59.81 177 SER A O 1
ATOM 1433 N N . LEU A 1 178 ? -13.199 -21.138 3.688 1.00 62.53 178 LEU A N 1
ATOM 1434 C CA . LEU A 1 178 ? -12.925 -20.295 2.517 1.00 62.53 178 LEU A CA 1
ATOM 1435 C C . LEU A 1 178 ? -12.407 -21.073 1.284 1.00 62.53 178 LEU A C 1
ATOM 1437 O O . LEU A 1 178 ? -11.765 -20.500 0.413 1.00 62.53 178 LEU A O 1
ATOM 1441 N N . ARG A 1 179 ? -12.619 -22.394 1.180 1.00 58.09 179 ARG A N 1
ATOM 1442 C CA . ARG A 1 179 ? -12.090 -23.216 0.060 1.00 58.09 179 ARG A CA 1
ATOM 1443 C C . ARG A 1 179 ? -12.926 -23.147 -1.230 1.00 58.09 179 ARG A C 1
ATOM 1445 O O . ARG A 1 179 ? -14.148 -22.973 -1.178 1.00 58.09 179 ARG A O 1
ATOM 1452 N N . ARG A 1 180 ? -12.295 -23.392 -2.398 1.00 52.91 180 ARG A N 1
ATOM 1453 C CA . ARG A 1 180 ? -13.011 -23.579 -3.677 1.00 52.91 180 ARG A CA 1
ATOM 1454 C C . ARG A 1 180 ? -14.063 -24.676 -3.583 1.00 52.91 180 ARG A C 1
ATOM 1456 O O . ARG A 1 180 ? -13.845 -25.743 -3.016 1.00 52.91 180 ARG A O 1
ATOM 1463 N N . GLY A 1 181 ? -15.190 -24.423 -4.242 1.00 54.53 181 GLY A N 1
ATOM 1464 C CA . GLY A 1 181 ? -16.313 -25.355 -4.318 1.00 54.53 181 GLY A CA 1
ATOM 1465 C C . GLY A 1 181 ? -17.420 -25.078 -3.307 1.00 54.53 181 GLY A C 1
ATOM 1466 O O . GLY A 1 181 ? -18.461 -25.730 -3.400 1.00 54.53 181 GLY A O 1
ATOM 1467 N N . SER A 1 182 ? -17.244 -24.086 -2.424 1.00 63.16 182 SER A N 1
ATOM 1468 C CA . SER A 1 182 ? -18.358 -23.493 -1.688 1.00 63.16 182 SER A CA 1
ATOM 1469 C C . SER A 1 182 ? -19.430 -22.999 -2.667 1.00 63.16 182 SER A C 1
ATOM 1471 O O . SER A 1 182 ? -19.142 -22.603 -3.804 1.00 63.16 182 SER A O 1
ATOM 1473 N N . GLU A 1 183 ? -20.691 -23.034 -2.241 1.00 65.69 183 GLU A N 1
ATOM 1474 C CA . GLU A 1 183 ? -21.807 -22.525 -3.043 1.00 65.69 183 GLU A CA 1
ATOM 1475 C C . GLU A 1 183 ? -21.582 -21.057 -3.447 1.00 65.69 183 GLU A C 1
ATOM 1477 O O . GLU A 1 183 ? -21.913 -20.664 -4.569 1.00 65.69 183 GLU A O 1
ATOM 1482 N N . ALA A 1 184 ? -20.912 -20.291 -2.578 1.00 70.56 184 ALA A N 1
ATOM 1483 C CA . ALA A 1 184 ? -20.479 -18.926 -2.838 1.00 70.56 184 ALA A CA 1
ATOM 1484 C C . ALA A 1 184 ? -19.584 -18.830 -4.083 1.00 70.56 184 ALA A C 1
ATOM 1486 O O . ALA A 1 184 ? -19.888 -18.021 -4.952 1.00 70.56 184 ALA A O 1
ATOM 1487 N N . CYS A 1 185 ? -18.568 -19.695 -4.246 1.00 77.12 185 CYS A N 1
ATOM 1488 C CA . CYS A 1 185 ? -17.684 -19.663 -5.420 1.00 77.12 185 CYS A CA 1
ATOM 1489 C C . CYS A 1 185 ? -18.403 -19.945 -6.750 1.00 77.12 185 CYS A C 1
ATOM 1491 O O . CYS A 1 185 ? -17.968 -19.466 -7.796 1.00 77.12 185 CYS A O 1
ATOM 1493 N N . ARG A 1 186 ? -19.485 -20.737 -6.738 1.00 72.88 186 ARG A N 1
ATOM 1494 C CA . ARG A 1 186 ? -20.208 -21.137 -7.961 1.00 72.88 186 ARG A CA 1
ATOM 1495 C C . ARG A 1 186 ? -21.167 -20.065 -8.474 1.00 72.88 186 ARG A C 1
ATOM 1497 O O . ARG A 1 186 ? -21.490 -20.065 -9.657 1.00 72.88 186 ARG A O 1
ATOM 1504 N N . LYS A 1 187 ? -21.633 -19.174 -7.597 1.00 74.19 187 LYS A N 1
ATOM 1505 C CA . LYS A 1 187 ? -22.622 -18.133 -7.920 1.00 74.19 187 LYS A CA 1
ATOM 1506 C C . LYS A 1 187 ? -21.994 -16.778 -8.257 1.00 74.19 187 LYS A C 1
ATOM 1508 O O . LYS A 1 187 ? -22.725 -15.817 -8.486 1.00 74.19 187 LYS A O 1
ATOM 1513 N N . ILE A 1 188 ? -20.663 -16.677 -8.283 1.00 74.81 188 ILE A N 1
ATOM 1514 C CA . ILE A 1 188 ? -19.989 -15.391 -8.480 1.00 74.81 188 ILE A CA 1
ATOM 1515 C C . ILE A 1 188 ? -20.205 -14.894 -9.906 1.00 74.81 188 ILE A C 1
ATOM 1517 O O . ILE A 1 188 ? -19.844 -15.555 -10.878 1.00 74.81 188 ILE A O 1
ATOM 1521 N N . GLN A 1 189 ? -20.718 -13.673 -10.019 1.00 78.38 189 GLN A N 1
ATOM 1522 C CA . GLN A 1 189 ? -20.713 -12.913 -11.260 1.00 78.38 189 GLN A CA 1
ATOM 1523 C C . GLN A 1 189 ? -19.724 -11.756 -11.142 1.00 78.38 189 GLN A C 1
ATOM 1525 O O . GLN A 1 189 ? -19.678 -11.062 -10.125 1.00 78.38 189 GLN A O 1
ATOM 1530 N N . LYS A 1 190 ? -18.921 -11.543 -12.191 1.00 81.69 190 LYS A N 1
ATOM 1531 C CA . LYS A 1 190 ? -17.990 -10.413 -12.259 1.00 81.69 190 LYS A CA 1
ATOM 1532 C C . LYS A 1 190 ? -18.788 -9.105 -12.254 1.00 81.69 190 LYS A C 1
ATOM 1534 O O . LYS A 1 190 ? -19.504 -8.815 -13.211 1.00 81.69 190 LYS A O 1
ATOM 1539 N N . LYS A 1 191 ? -18.635 -8.301 -11.201 1.00 86.62 191 LYS A N 1
ATOM 1540 C CA . LYS A 1 191 ? -19.290 -6.992 -11.067 1.00 86.62 191 LYS A CA 1
ATOM 1541 C C . LYS A 1 191 ? -18.561 -5.957 -11.918 1.00 86.62 191 LYS A C 1
ATOM 1543 O O . LYS A 1 191 ? -17.491 -5.503 -11.531 1.00 86.62 191 LYS A O 1
ATOM 1548 N N . GLN A 1 192 ? -19.090 -5.597 -13.088 1.00 83.50 192 GLN A N 1
ATOM 1549 C CA . GLN A 1 192 ? -18.389 -4.717 -14.046 1.00 83.50 192 GLN A CA 1
ATOM 1550 C C . GLN A 1 192 ? -18.044 -3.327 -13.478 1.00 83.50 192 GLN A C 1
ATOM 1552 O O . GLN A 1 192 ? -17.055 -2.728 -13.887 1.00 83.50 192 GLN A O 1
ATOM 1557 N N . ASN A 1 193 ? -18.798 -2.851 -12.487 1.00 86.62 193 ASN A N 1
ATOM 1558 C CA . ASN A 1 193 ? -18.573 -1.595 -11.768 1.00 86.62 193 ASN A CA 1
ATOM 1559 C C . ASN A 1 193 ? -17.439 -1.648 -10.720 1.00 86.62 193 ASN A C 1
ATOM 1561 O O . ASN A 1 193 ? -17.249 -0.674 -10.001 1.00 86.62 193 ASN A O 1
ATOM 1565 N N . CYS A 1 194 ? -16.655 -2.732 -10.656 1.00 91.75 194 CYS A N 1
ATOM 1566 C CA . CYS A 1 194 ? -15.547 -2.901 -9.706 1.00 91.75 194 CYS A CA 1
ATOM 1567 C C . CYS A 1 194 ? -14.159 -2.908 -10.376 1.00 91.75 194 CYS A C 1
ATOM 1569 O O . CYS A 1 194 ? -13.439 -3.910 -10.289 1.00 91.75 194 CYS A O 1
ATOM 1571 N N . PRO A 1 195 ? -13.747 -1.824 -11.065 1.00 91.81 195 PRO A N 1
ATOM 1572 C CA . PRO A 1 195 ? -12.531 -1.806 -11.878 1.00 91.81 195 PRO A CA 1
ATOM 1573 C C . PRO A 1 195 ? -11.254 -2.057 -11.069 1.00 91.81 195 PRO A C 1
ATOM 1575 O O . PRO A 1 195 ? -10.370 -2.736 -11.574 1.00 91.81 195 PRO A O 1
ATOM 1578 N N . PHE A 1 196 ? -11.181 -1.616 -9.809 1.00 91.62 196 PHE A N 1
ATOM 1579 C CA . PHE A 1 196 ? -10.011 -1.838 -8.948 1.00 91.62 196 PHE A CA 1
ATOM 1580 C C . PHE A 1 196 ? -9.655 -3.324 -8.774 1.00 91.62 196 PHE A C 1
ATOM 1582 O O . PHE A 1 196 ? -8.482 -3.680 -8.784 1.00 91.62 196 PHE A O 1
ATOM 1589 N N . PHE A 1 197 ? -10.656 -4.206 -8.682 1.00 92.12 197 PHE A N 1
ATOM 1590 C CA . PHE A 1 197 ? -10.441 -5.656 -8.565 1.00 92.12 197 PHE A CA 1
ATOM 1591 C C . PHE A 1 197 ? -10.453 -6.387 -9.912 1.00 92.12 197 PHE A C 1
ATOM 1593 O O . PHE A 1 197 ? -9.983 -7.518 -10.015 1.00 92.12 197 PHE A O 1
ATOM 1600 N N . ASN A 1 198 ? -11.032 -5.773 -10.943 1.00 91.75 198 ASN A N 1
ATOM 1601 C CA . ASN A 1 198 ? -11.306 -6.428 -12.220 1.00 91.75 198 ASN A CA 1
ATOM 1602 C C . ASN A 1 198 ? -10.320 -6.095 -13.334 1.00 91.75 198 ASN A C 1
ATOM 1604 O O . ASN A 1 198 ? -10.296 -6.827 -14.330 1.00 91.75 198 ASN A O 1
ATOM 1608 N N . LEU A 1 199 ? -9.627 -4.964 -13.214 1.00 93.12 199 LEU A N 1
ATOM 1609 C CA . LEU A 1 199 ? -8.632 -4.485 -14.157 1.00 93.12 199 LEU A CA 1
ATOM 1610 C C . LEU A 1 199 ? -7.235 -4.622 -13.546 1.00 93.12 199 LEU A C 1
ATOM 1612 O O . LEU A 1 199 ? -7.102 -4.540 -12.321 1.00 93.12 199 LEU A O 1
ATOM 1616 N N . PRO A 1 200 ? -6.207 -4.775 -14.396 1.00 94.38 200 PRO A N 1
ATOM 1617 C CA . PRO A 1 200 ? -4.820 -4.723 -13.964 1.00 94.38 200 PRO A CA 1
ATOM 1618 C C . PRO A 1 200 ? -4.514 -3.458 -13.164 1.00 94.38 200 PRO A C 1
ATOM 1620 O O . PRO A 1 200 ? -4.870 -2.347 -13.577 1.00 94.38 200 PRO A O 1
ATOM 1623 N N . THR A 1 201 ? -3.821 -3.614 -12.039 1.00 94.81 201 THR A N 1
ATOM 1624 C CA . THR A 1 201 ? -3.434 -2.491 -11.175 1.00 94.81 201 THR A CA 1
ATOM 1625 C C . THR A 1 201 ? -2.574 -1.466 -11.922 1.00 94.81 201 THR A C 1
ATOM 1627 O O . THR A 1 201 ? -2.842 -0.268 -11.829 1.00 94.81 201 THR A O 1
ATOM 1630 N N . GLU A 1 202 ? -1.638 -1.901 -12.771 1.00 90.75 202 GLU A N 1
ATOM 1631 C CA . GLU A 1 202 ? -0.829 -0.996 -13.602 1.00 90.75 202 GLU A CA 1
ATOM 1632 C C . GLU A 1 202 ? -1.689 -0.159 -14.568 1.00 90.75 202 GLU A C 1
ATOM 1634 O O . GLU A 1 202 ? -1.411 1.019 -14.804 1.00 90.75 202 GLU A O 1
ATOM 1639 N N . GLN A 1 203 ? -2.786 -0.719 -15.094 1.00 90.75 203 GLN A N 1
ATOM 1640 C CA . GLN A 1 203 ? -3.720 0.033 -15.936 1.00 90.75 203 GLN A CA 1
ATOM 1641 C C . GLN A 1 203 ? -4.455 1.114 -15.131 1.00 90.75 203 GLN A C 1
ATOM 1643 O O . GLN A 1 203 ? -4.646 2.229 -15.625 1.00 90.75 203 GLN A O 1
ATOM 1648 N N . MET A 1 204 ? -4.854 0.798 -13.898 1.00 92.94 204 MET A N 1
ATOM 1649 C CA . MET A 1 204 ? -5.497 1.755 -12.997 1.00 92.94 204 MET A CA 1
ATOM 1650 C C . MET A 1 204 ? -4.535 2.887 -12.614 1.00 92.94 204 MET A C 1
ATOM 1652 O O . MET A 1 204 ? -4.912 4.056 -12.709 1.00 92.94 204 MET A O 1
ATOM 1656 N N . LEU A 1 205 ? -3.281 2.569 -12.281 1.00 91.25 205 LEU A N 1
ATOM 1657 C CA . LEU A 1 205 ? -2.234 3.562 -12.020 1.00 91.25 205 LEU A CA 1
ATOM 1658 C C . LEU A 1 205 ? -2.015 4.464 -13.242 1.00 91.25 205 LEU A C 1
ATOM 1660 O O . LEU A 1 205 ? -2.064 5.688 -13.132 1.00 91.25 205 LEU A O 1
ATOM 1664 N N . TYR A 1 206 ? -1.889 3.888 -14.439 1.00 86.56 206 TYR A N 1
ATOM 1665 C CA . TYR A 1 206 ? -1.756 4.675 -15.665 1.00 86.56 206 TYR A CA 1
ATOM 1666 C C . TYR A 1 206 ? -2.909 5.653 -15.884 1.00 86.56 206 TYR A C 1
ATOM 1668 O O . TYR A 1 206 ? -2.687 6.821 -16.215 1.00 86.56 206 TYR A O 1
ATOM 1676 N N . GLN A 1 207 ? -4.139 5.194 -15.680 1.00 88.50 207 GLN A N 1
ATOM 1677 C CA . GLN A 1 207 ? -5.316 6.020 -15.879 1.00 88.50 207 GLN A CA 1
ATOM 1678 C C . GLN A 1 207 ? -5.416 7.144 -14.843 1.00 88.50 207 GLN A C 1
ATOM 1680 O O . GLN A 1 207 ? -5.648 8.290 -15.220 1.00 88.50 207 GLN A O 1
ATOM 1685 N N . TYR A 1 208 ? -5.293 6.827 -13.558 1.00 88.81 208 TYR A N 1
ATOM 1686 C CA . TYR A 1 208 ? -5.608 7.765 -12.481 1.00 88.81 208 TYR A CA 1
ATOM 1687 C C . TYR A 1 208 ? -4.375 8.540 -12.024 1.00 88.81 208 TYR A C 1
ATOM 1689 O O . TYR A 1 208 ? -4.367 9.766 -12.106 1.00 88.81 208 TYR A O 1
ATOM 1697 N N . LEU A 1 209 ? -3.313 7.829 -11.645 1.00 84.56 209 LEU A N 1
ATOM 1698 C CA . LEU A 1 209 ? -2.085 8.431 -11.137 1.00 84.56 209 LEU A CA 1
ATOM 1699 C C . LEU A 1 209 ? -1.314 9.170 -12.239 1.00 84.56 209 LEU A C 1
ATOM 1701 O O . LEU A 1 209 ? -0.872 10.291 -12.023 1.00 84.56 209 LEU A O 1
ATOM 1705 N N . PHE A 1 210 ? -1.184 8.594 -13.438 1.00 79.69 210 PHE A N 1
ATOM 1706 C CA . PHE A 1 210 ? -0.319 9.179 -14.477 1.00 79.69 210 PHE A CA 1
ATOM 1707 C C . PHE A 1 210 ? -1.043 10.024 -15.535 1.00 79.69 210 PHE A C 1
ATOM 1709 O O . PHE A 1 210 ? -0.386 10.824 -16.199 1.00 79.69 210 PHE A O 1
ATOM 1716 N N . SER A 1 211 ? -2.366 9.881 -15.708 1.00 77.94 211 SER A N 1
ATOM 1717 C CA . SER A 1 211 ? -3.093 10.554 -16.806 1.00 77.94 211 SER A CA 1
ATOM 1718 C C . SER A 1 211 ? -4.206 11.520 -16.380 1.00 77.94 211 SER A C 1
ATOM 1720 O O . SER A 1 211 ? -4.434 12.495 -17.091 1.00 77.94 211 SER A O 1
ATOM 1722 N N . LYS A 1 212 ? -4.930 11.274 -15.277 1.00 78.81 212 LYS A N 1
ATOM 1723 C CA . LYS A 1 212 ? -6.158 12.029 -14.929 1.00 78.81 212 LYS A CA 1
ATOM 1724 C C . LYS A 1 212 ? -6.002 13.113 -13.860 1.00 78.81 212 LYS A C 1
ATOM 1726 O O . LYS A 1 212 ? -6.929 13.899 -13.692 1.00 78.81 212 LYS A O 1
ATOM 1731 N N . GLY A 1 213 ? -4.869 13.189 -13.165 1.00 72.06 213 GLY A N 1
ATOM 1732 C CA . GLY A 1 213 ? -4.646 14.254 -12.179 1.00 72.06 213 GLY A CA 1
ATOM 1733 C C . GLY A 1 213 ? -3.585 13.975 -11.119 1.00 72.06 213 GLY A C 1
ATOM 1734 O O . GLY A 1 213 ? -3.677 14.535 -10.029 1.00 72.06 213 GLY A O 1
ATOM 1735 N N . GLY A 1 214 ? -2.606 13.109 -11.393 1.00 81.88 214 GLY A N 1
ATOM 1736 C CA . GLY A 1 214 ? -1.539 12.831 -10.433 1.00 81.88 214 GLY A CA 1
ATOM 1737 C C . GLY A 1 214 ? -2.015 12.012 -9.234 1.00 81.88 214 GLY A C 1
ATOM 1738 O O . GLY A 1 214 ? -3.054 11.345 -9.269 1.00 81.88 214 GLY A O 1
ATOM 1739 N N . LEU A 1 215 ? -1.256 12.118 -8.141 1.00 82.56 215 LEU A N 1
ATOM 1740 C CA . LEU A 1 215 ? -1.551 11.451 -6.875 1.00 82.56 215 LEU A CA 1
ATOM 1741 C C . LEU A 1 215 ? -2.962 11.769 -6.361 1.00 82.56 215 LEU A C 1
ATOM 1743 O O . LEU A 1 215 ? -3.672 10.858 -5.949 1.00 82.56 215 LEU A O 1
ATOM 1747 N N . LYS A 1 216 ? -3.426 13.015 -6.499 1.00 80.94 216 LYS A N 1
ATOM 1748 C CA . LYS A 1 216 ? -4.776 13.402 -6.078 1.00 80.94 216 LYS A CA 1
ATOM 1749 C C . LYS A 1 216 ? -5.862 12.572 -6.768 1.00 80.94 216 LYS A C 1
ATOM 1751 O O . LYS A 1 216 ? -6.753 12.054 -6.112 1.00 80.94 216 LYS A O 1
ATOM 1756 N N . SER A 1 217 ? -5.768 12.369 -8.085 1.00 87.12 217 SER A N 1
ATOM 1757 C CA . SER A 1 217 ? -6.746 11.536 -8.802 1.00 87.12 217 SER A CA 1
ATOM 1758 C C . SER A 1 217 ? -6.692 10.059 -8.387 1.00 87.12 217 SER A C 1
ATOM 1760 O O . SER A 1 217 ? -7.675 9.344 -8.589 1.00 87.12 217 SER A O 1
ATOM 1762 N N . TRP A 1 218 ? -5.555 9.588 -7.873 1.00 90.81 218 TRP A N 1
ATOM 1763 C CA . TRP A 1 218 ? -5.391 8.238 -7.341 1.00 90.81 218 TRP A CA 1
ATOM 1764 C C . TRP A 1 218 ? -5.983 8.105 -5.930 1.00 90.81 218 TRP A C 1
ATOM 1766 O O . TRP A 1 218 ? -6.713 7.153 -5.651 1.00 90.81 218 TRP A O 1
ATOM 1776 N N . GLU A 1 219 ? -5.755 9.089 -5.064 1.00 85.69 219 GLU A N 1
ATOM 1777 C CA . GLU A 1 219 ? -6.343 9.186 -3.721 1.00 85.69 219 GLU A CA 1
ATOM 1778 C C . GLU A 1 219 ? -7.869 9.348 -3.782 1.00 85.69 219 GLU A C 1
ATOM 1780 O O . GLU A 1 219 ? -8.602 8.606 -3.123 1.00 85.69 219 GLU A O 1
ATOM 1785 N N . ASP A 1 220 ? -8.355 10.222 -4.667 1.00 87.62 220 ASP A N 1
ATOM 1786 C CA . ASP A 1 220 ? -9.778 10.521 -4.864 1.00 87.62 220 ASP A CA 1
ATOM 1787 C C . ASP A 1 220 ? -10.546 9.377 -5.544 1.00 87.62 220 ASP A C 1
ATOM 1789 O O . ASP A 1 220 ? -11.779 9.397 -5.582 1.00 87.62 220 ASP A O 1
ATOM 1793 N N . LEU A 1 221 ? -9.851 8.370 -6.092 1.00 89.50 221 LEU A N 1
ATOM 1794 C CA . LEU A 1 221 ? -10.485 7.203 -6.701 1.00 89.50 221 LEU A CA 1
ATOM 1795 C C . LEU A 1 221 ? -11.331 6.462 -5.656 1.00 89.50 221 LEU A C 1
ATOM 1797 O O . LEU A 1 221 ? -10.813 5.700 -4.837 1.00 89.50 221 LEU A O 1
ATOM 1801 N N . GLN A 1 222 ? -12.643 6.666 -5.712 1.00 87.25 222 GLN A N 1
ATOM 1802 C CA . GLN A 1 222 ? -13.586 5.990 -4.834 1.00 87.25 222 GLN A CA 1
ATOM 1803 C C . GLN A 1 222 ? -13.872 4.585 -5.347 1.00 87.25 222 GLN A C 1
ATOM 1805 O O . GLN A 1 222 ? -14.243 4.401 -6.509 1.00 87.25 222 GLN A O 1
ATOM 1810 N N . ILE A 1 223 ? -13.707 3.598 -4.469 1.00 89.38 223 ILE A N 1
ATOM 1811 C CA . ILE A 1 223 ? -14.133 2.230 -4.741 1.00 89.38 223 ILE A CA 1
ATOM 1812 C C . ILE A 1 223 ? -15.453 1.999 -4.019 1.00 89.38 223 ILE A C 1
ATOM 1814 O O . ILE A 1 223 ? -15.566 2.268 -2.824 1.00 89.38 223 ILE A O 1
ATOM 1818 N N . ASP A 1 224 ? -16.447 1.529 -4.767 1.00 88.56 224 ASP A N 1
ATOM 1819 C CA . ASP A 1 224 ? -17.773 1.229 -4.238 1.00 88.56 224 ASP A CA 1
ATOM 1820 C C . ASP A 1 224 ? -17.679 0.180 -3.116 1.00 88.56 224 ASP A C 1
ATOM 1822 O O . ASP A 1 224 ? -16.919 -0.789 -3.220 1.00 88.56 224 ASP A O 1
ATOM 1826 N N . ILE A 1 225 ? -18.456 0.362 -2.048 1.00 87.19 225 ILE A N 1
ATOM 1827 C CA . ILE A 1 225 ? -18.522 -0.587 -0.933 1.00 87.19 225 ILE A CA 1
ATOM 1828 C C . ILE A 1 225 ? -19.040 -1.952 -1.398 1.00 87.19 225 ILE A C 1
ATOM 1830 O O . ILE A 1 225 ? -18.599 -2.980 -0.892 1.00 87.19 225 ILE A O 1
ATOM 1834 N N . ASP A 1 226 ? -19.877 -1.983 -2.438 1.00 88.50 226 ASP A N 1
ATOM 1835 C CA . ASP A 1 226 ? -20.362 -3.223 -3.044 1.00 88.50 226 ASP A CA 1
ATOM 1836 C C . ASP A 1 226 ? -19.262 -3.995 -3.788 1.00 88.50 226 ASP A C 1
ATOM 1838 O O . ASP A 1 226 ? -19.448 -5.165 -4.144 1.00 88.50 226 ASP A O 1
ATOM 1842 N N . CYS A 1 227 ? -18.118 -3.357 -4.041 1.00 91.62 227 CYS A N 1
ATOM 1843 C CA . CYS A 1 227 ? -16.933 -3.995 -4.598 1.00 91.62 227 CYS A CA 1
ATOM 1844 C C . CYS A 1 227 ? -16.010 -4.588 -3.529 1.00 91.62 227 CYS A C 1
ATOM 1846 O O . CYS A 1 227 ? -15.066 -5.287 -3.901 1.00 91.62 227 CYS A O 1
ATOM 1848 N N . MET A 1 228 ? -16.271 -4.337 -2.246 1.00 90.75 228 MET A N 1
ATOM 1849 C CA . MET A 1 228 ? -15.488 -4.872 -1.134 1.00 90.75 228 MET A CA 1
ATOM 1850 C C . MET A 1 228 ? -15.951 -6.268 -0.719 1.00 90.75 228 MET A C 1
ATOM 1852 O O . MET A 1 228 ? -17.040 -6.722 -1.083 1.00 90.75 228 MET A O 1
ATOM 1856 N N . HIS A 1 229 ? -15.107 -6.927 0.073 1.00 88.19 229 HIS A N 1
ATOM 1857 C CA . HIS A 1 229 ? -15.413 -8.165 0.782 1.00 88.19 229 HIS A CA 1
ATOM 1858 C C . HIS A 1 229 ? -16.768 -8.081 1.488 1.00 88.19 229 HIS A C 1
ATOM 1860 O O . HIS A 1 229 ? -17.098 -7.087 2.144 1.00 88.19 229 HIS A O 1
ATOM 1866 N N . ILE A 1 230 ? -17.563 -9.141 1.341 1.00 85.25 230 ILE A N 1
ATOM 1867 C CA . ILE A 1 230 ? -18.864 -9.244 1.995 1.00 85.25 230 ILE A CA 1
ATOM 1868 C C . ILE A 1 230 ? -18.607 -9.659 3.438 1.00 85.25 230 ILE A C 1
ATOM 1870 O O . ILE A 1 230 ? -18.456 -10.838 3.734 1.00 85.25 230 ILE A O 1
ATOM 1874 N N . VAL A 1 231 ? -18.567 -8.660 4.314 1.00 83.75 231 VAL A N 1
ATOM 1875 C CA . VAL A 1 231 ? -18.305 -8.848 5.740 1.00 83.75 231 VAL A CA 1
ATOM 1876 C C . VAL A 1 231 ? -19.430 -9.649 6.397 1.00 83.75 231 VAL A C 1
ATOM 1878 O O . VAL A 1 231 ? -20.600 -9.254 6.318 1.00 83.75 231 VAL A O 1
ATOM 1881 N N . GLU A 1 232 ? -19.059 -10.748 7.050 1.00 84.25 232 GLU A N 1
ATOM 1882 C CA . GLU A 1 232 ? -19.941 -11.588 7.861 1.00 84.25 232 GLU A CA 1
ATOM 1883 C C . GLU A 1 232 ? -20.200 -10.960 9.245 1.00 84.25 232 GLU A C 1
ATOM 1885 O O . GLU A 1 232 ? -19.330 -10.312 9.829 1.00 84.25 232 GLU A O 1
ATOM 1890 N N . GLY A 1 233 ? -21.398 -11.159 9.801 1.00 88.25 233 GLY A N 1
ATOM 1891 C CA . GLY A 1 233 ? -21.780 -10.624 11.116 1.00 88.25 233 GLY A CA 1
ATOM 1892 C C . GLY A 1 233 ? -22.190 -9.145 11.111 1.00 88.25 233 GLY A C 1
ATOM 1893 O O . GLY A 1 233 ? -22.567 -8.578 10.081 1.00 88.25 233 GLY A O 1
ATOM 1894 N N . GLU A 1 234 ? -22.174 -8.525 12.293 1.00 92.31 234 GLU A N 1
ATOM 1895 C CA . GLU A 1 234 ? -22.558 -7.120 12.473 1.00 92.31 234 GLU A CA 1
ATOM 1896 C C . GLU A 1 234 ? -21.510 -6.170 11.875 1.00 92.31 234 GLU A C 1
ATOM 1898 O O . GLU A 1 234 ? -20.322 -6.230 12.198 1.00 92.31 234 GLU A O 1
ATOM 1903 N N . ARG A 1 235 ? -21.960 -5.247 11.017 1.00 93.06 235 ARG A N 1
ATOM 1904 C CA . ARG A 1 235 ? -21.106 -4.214 10.421 1.00 93.06 235 ARG A CA 1
ATOM 1905 C C . ARG A 1 235 ? -21.014 -3.019 11.362 1.00 93.06 235 ARG A C 1
ATOM 1907 O O . ARG A 1 235 ? -21.957 -2.241 11.462 1.00 93.06 235 ARG A O 1
ATOM 1914 N N . LEU A 1 236 ? -19.859 -2.852 11.998 1.00 93.44 236 LEU A N 1
ATOM 1915 C CA . LEU A 1 236 ? -19.617 -1.787 12.976 1.00 93.44 236 LEU A CA 1
ATOM 1916 C C . LEU A 1 236 ? -19.247 -0.429 12.348 1.00 93.44 236 LEU A C 1
ATOM 1918 O O . LEU A 1 236 ? -19.220 0.575 13.055 1.00 93.44 236 LEU A O 1
ATOM 1922 N N . GLY A 1 237 ? -18.937 -0.401 11.048 1.00 93.06 237 GLY A N 1
ATOM 1923 C CA . GLY A 1 237 ? -18.432 0.775 10.326 1.00 93.06 237 GLY A CA 1
ATOM 1924 C C . GLY A 1 237 ? -17.014 0.572 9.786 1.00 93.06 237 GLY A C 1
ATOM 1925 O O . GLY A 1 237 ? -16.486 -0.542 9.822 1.00 93.06 237 GLY A O 1
ATOM 1926 N N . SER A 1 238 ? -16.403 1.633 9.260 1.00 93.25 238 SER A N 1
ATOM 1927 C CA . SER A 1 238 ? -15.003 1.634 8.805 1.00 93.25 238 SER A CA 1
ATOM 1928 C C . SER A 1 238 ? -14.014 1.564 9.974 1.00 93.25 238 SER A C 1
ATOM 1930 O O . SER A 1 238 ? -14.388 1.731 11.138 1.00 93.25 238 SER A O 1
ATOM 1932 N N . PHE A 1 239 ? -12.724 1.361 9.684 1.00 95.00 239 PHE A N 1
ATOM 1933 C CA . PHE A 1 239 ? -11.684 1.345 10.717 1.00 95.00 239 PHE A CA 1
ATOM 1934 C C . PHE A 1 239 ? -11.734 2.602 11.597 1.00 95.00 239 PHE A C 1
ATOM 1936 O O . PHE A 1 239 ? -11.779 2.483 12.822 1.00 95.00 239 PHE A O 1
ATOM 1943 N N . ARG A 1 240 ? -11.749 3.801 10.989 1.00 92.31 240 ARG A N 1
ATOM 1944 C CA . ARG A 1 240 ? -11.753 5.073 11.736 1.00 92.31 240 ARG A CA 1
ATOM 1945 C C . ARG A 1 240 ? -13.021 5.226 12.573 1.00 92.31 240 ARG A C 1
ATOM 1947 O O . ARG A 1 240 ? -12.944 5.641 13.726 1.00 92.31 240 ARG A O 1
ATOM 1954 N N . GLU A 1 241 ? -14.180 4.869 12.021 1.00 93.56 241 GLU A N 1
ATOM 1955 C CA . GLU A 1 241 ? -15.455 4.940 12.744 1.00 93.56 241 GLU A CA 1
ATOM 1956 C C . GLU A 1 241 ? -15.419 4.074 14.000 1.00 93.56 241 GLU A C 1
ATOM 1958 O O . GLU A 1 241 ? -15.681 4.575 15.094 1.00 93.56 241 GLU A O 1
ATOM 1963 N N . VAL A 1 242 ? -14.999 2.813 13.866 1.00 96.19 242 VAL A N 1
ATOM 1964 C CA . VAL A 1 242 ? -14.883 1.894 15.002 1.00 96.19 242 VAL A CA 1
ATOM 1965 C C . VAL A 1 242 ? -13.810 2.360 15.981 1.00 96.19 242 VAL A C 1
ATOM 1967 O O . VAL A 1 242 ? -14.056 2.334 17.186 1.00 96.19 242 VAL A O 1
ATOM 1970 N N . PHE A 1 243 ? -12.657 2.832 15.500 1.00 95.81 243 PHE A N 1
ATOM 1971 C CA . PHE A 1 243 ? -11.583 3.353 16.348 1.00 95.81 243 PHE A CA 1
ATOM 1972 C C . PHE A 1 243 ? -12.080 4.482 17.251 1.00 95.81 243 PHE A C 1
ATOM 1974 O O . PHE A 1 243 ? -11.873 4.440 18.464 1.00 95.81 243 PHE A O 1
ATOM 1981 N N . TYR A 1 244 ? -12.805 5.454 16.693 1.00 94.75 244 TYR A N 1
ATOM 1982 C CA . TYR A 1 244 ? -13.307 6.576 17.476 1.00 94.75 244 TYR A CA 1
ATOM 1983 C C . TYR A 1 244 ? -14.324 6.153 18.540 1.00 94.75 244 TYR A C 1
ATOM 1985 O O . TYR A 1 244 ? -14.430 6.843 19.548 1.00 94.75 244 TYR A O 1
ATOM 1993 N N . THR A 1 245 ? -15.031 5.024 18.397 1.00 94.62 245 THR A N 1
ATOM 1994 C CA . THR A 1 245 ? -15.901 4.496 19.476 1.00 94.62 245 THR A CA 1
ATOM 1995 C C . THR A 1 245 ? -15.133 3.970 20.694 1.00 94.62 245 THR A C 1
ATOM 1997 O O . THR A 1 245 ? -15.725 3.721 21.743 1.00 94.62 245 THR A O 1
ATOM 2000 N N . LEU A 1 246 ? -13.816 3.773 20.573 1.00 95.12 246 LEU A N 1
ATOM 2001 C CA . LEU A 1 246 ? -12.973 3.301 21.672 1.00 95.12 246 LEU A CA 1
ATOM 2002 C C . LEU A 1 246 ? -12.508 4.439 22.581 1.00 95.12 246 LEU A C 1
ATOM 2004 O O . LEU A 1 246 ? -12.185 4.181 23.741 1.00 95.12 246 LEU A O 1
ATOM 2008 N N . LEU A 1 247 ? -12.499 5.672 22.067 1.00 94.44 247 LEU A N 1
ATOM 2009 C CA . LEU A 1 247 ? -12.068 6.856 22.803 1.00 94.44 247 LEU A CA 1
ATOM 2010 C C . LEU A 1 247 ? -13.024 7.191 23.961 1.00 94.44 247 LEU A C 1
ATOM 2012 O O . LEU A 1 247 ? -14.199 6.828 23.914 1.00 94.44 247 LEU A O 1
ATOM 2016 N N . PRO A 1 248 ? -12.553 7.919 24.991 1.00 92.88 248 PRO A N 1
ATOM 2017 C CA . PRO A 1 248 ? -13.433 8.491 26.004 1.00 92.88 248 PRO A CA 1
ATOM 2018 C C . PRO A 1 248 ? -14.401 9.506 25.383 1.00 92.88 248 PRO A C 1
ATOM 2020 O O . PRO A 1 248 ? -13.974 10.379 24.621 1.00 92.88 248 PRO A O 1
ATOM 2023 N N . ASP A 1 249 ? -15.681 9.439 25.754 1.00 91.31 249 ASP A N 1
ATOM 2024 C CA . ASP A 1 249 ? -16.763 10.235 25.150 1.00 91.31 249 ASP A CA 1
ATOM 2025 C C . ASP A 1 249 ? -16.465 11.744 25.146 1.00 91.31 249 ASP A C 1
ATOM 2027 O O . ASP A 1 249 ? -16.681 12.439 24.152 1.00 91.31 249 ASP A O 1
ATOM 2031 N N . HIS A 1 250 ? -15.883 12.253 26.236 1.00 91.50 250 HIS A N 1
ATOM 2032 C CA . HIS A 1 250 ? -15.538 13.669 26.395 1.00 91.50 250 HIS A CA 1
ATOM 2033 C C . HIS A 1 250 ? -14.366 14.142 25.510 1.00 91.50 250 HIS A C 1
ATOM 2035 O O . HIS A 1 250 ? -14.195 15.348 25.320 1.00 91.50 250 HIS A O 1
ATOM 2041 N N . LEU A 1 251 ? -13.565 13.225 24.951 1.00 94.25 251 LEU A N 1
ATOM 2042 C CA . LEU A 1 251 ? -12.421 13.533 24.077 1.00 94.25 251 LEU A CA 1
ATOM 2043 C C . LEU A 1 251 ? -12.673 13.177 22.615 1.00 94.25 251 LEU A C 1
ATOM 2045 O O . LEU A 1 251 ? -12.041 13.761 21.732 1.00 94.25 251 LEU A O 1
ATOM 2049 N N . GLN A 1 252 ? -13.598 12.253 22.351 1.00 92.81 252 GLN A N 1
ATOM 2050 C CA . GLN A 1 252 ? -13.844 11.667 21.037 1.00 92.81 252 GLN A CA 1
ATOM 2051 C C . GLN A 1 252 ? -14.002 12.721 19.932 1.00 92.81 252 GLN A C 1
ATOM 2053 O O . GLN A 1 252 ? -13.263 12.702 18.947 1.00 92.81 252 GLN A O 1
ATOM 2058 N N . SER A 1 253 ? -14.935 13.667 20.098 1.00 93.81 253 SER A N 1
ATOM 2059 C CA . SER A 1 253 ? -15.193 14.692 19.077 1.00 93.81 253 SER A CA 1
ATOM 2060 C C . SER A 1 253 ? -13.978 15.583 18.838 1.00 93.81 253 SER A C 1
ATOM 2062 O O . SER A 1 253 ? -13.732 15.983 17.704 1.00 93.81 253 SER A O 1
ATOM 2064 N N . ARG A 1 254 ? -13.225 15.911 19.892 1.00 95.00 254 ARG A N 1
ATOM 2065 C CA . ARG A 1 254 ? -12.072 16.807 19.788 1.00 95.00 254 ARG A CA 1
ATOM 2066 C C . ARG A 1 254 ? -10.900 16.124 19.092 1.00 95.00 254 ARG A C 1
ATOM 2068 O O . ARG A 1 254 ? -10.285 16.744 18.232 1.00 95.00 254 ARG A O 1
ATOM 2075 N N . ILE A 1 255 ? -10.622 14.866 19.437 1.00 94.12 255 ILE A N 1
ATOM 2076 C CA . ILE A 1 255 ? -9.595 14.054 18.774 1.00 94.12 255 ILE A CA 1
ATOM 2077 C C . ILE A 1 255 ? -9.929 13.905 17.292 1.00 94.12 255 ILE A C 1
ATOM 2079 O O . ILE A 1 255 ? -9.101 14.244 16.456 1.00 94.12 255 ILE A O 1
ATOM 2083 N N . LYS A 1 256 ? -11.166 13.514 16.963 1.00 93.12 256 LYS A N 1
ATOM 2084 C CA . LYS A 1 256 ? -11.610 13.363 15.572 1.00 93.12 256 LYS A CA 1
ATOM 2085 C C . LYS A 1 256 ? -11.419 14.642 14.750 1.00 93.12 256 LYS A C 1
ATOM 2087 O O . LYS A 1 256 ? -10.947 14.577 13.621 1.00 93.12 256 LYS A O 1
ATOM 2092 N N . THR A 1 257 ? -11.769 15.806 15.303 1.00 94.00 257 THR A N 1
ATOM 2093 C CA . THR A 1 257 ? -11.559 17.088 14.613 1.00 94.00 257 THR A CA 1
ATOM 2094 C C . THR A 1 257 ? -10.078 17.370 14.383 1.00 94.00 257 THR A C 1
ATOM 2096 O O . THR A 1 257 ? -9.704 17.719 13.270 1.00 94.00 257 THR A O 1
ATOM 2099 N N . VAL A 1 258 ? -9.233 17.199 15.404 1.00 93.44 258 VAL A N 1
ATOM 2100 C CA . VAL A 1 258 ? -7.792 17.467 15.281 1.00 93.44 258 VAL A CA 1
ATOM 2101 C C . VAL A 1 258 ? -7.124 16.500 14.301 1.00 93.44 258 VAL A C 1
ATOM 2103 O O . VAL A 1 258 ? -6.297 16.938 13.509 1.00 93.44 258 VAL A O 1
ATOM 2106 N N . ASP A 1 259 ? -7.502 15.220 14.301 1.00 90.00 259 ASP A N 1
ATOM 2107 C CA . ASP A 1 259 ? -7.001 14.233 13.337 1.00 90.00 259 ASP A CA 1
ATOM 2108 C C . ASP A 1 259 ? -7.312 14.652 11.893 1.00 90.00 259 ASP A C 1
ATOM 2110 O O . ASP A 1 259 ? -6.424 14.644 11.042 1.00 90.00 259 ASP A O 1
ATOM 2114 N N . ASN A 1 260 ? -8.552 15.082 11.626 1.00 87.00 260 ASN A N 1
ATOM 2115 C CA . ASN A 1 260 ? -8.946 15.578 10.307 1.00 87.00 260 ASN A CA 1
ATOM 2116 C C . ASN A 1 260 ? -8.144 16.828 9.910 1.00 87.00 260 ASN A C 1
ATOM 2118 O O . ASN A 1 260 ? -7.621 16.889 8.804 1.00 87.00 260 ASN A O 1
ATOM 2122 N N . GLU A 1 261 ? -7.983 17.793 10.822 1.00 88.88 261 GLU A N 1
ATOM 2123 C CA . GLU A 1 261 ? -7.204 19.012 10.564 1.00 88.88 261 GLU A CA 1
ATOM 2124 C C . GLU A 1 261 ? -5.725 18.717 10.258 1.00 88.88 261 GLU A C 1
ATOM 2126 O O . GLU A 1 261 ? -5.133 19.377 9.404 1.00 88.88 261 GLU A O 1
ATOM 2131 N N . VAL A 1 262 ? -5.113 17.744 10.948 1.00 87.06 262 VAL A N 1
ATOM 2132 C CA . VAL A 1 262 ? -3.736 17.305 10.664 1.00 87.06 262 VAL A CA 1
ATOM 2133 C C . VAL A 1 262 ? -3.660 16.675 9.276 1.00 87.06 262 VAL A C 1
ATOM 2135 O O . VAL A 1 262 ? -2.787 17.047 8.492 1.00 87.06 262 VAL A O 1
ATOM 2138 N N . ASN A 1 263 ? -4.575 15.757 8.957 1.00 80.25 263 ASN A N 1
ATOM 2139 C CA . ASN A 1 263 ? -4.592 15.065 7.669 1.00 80.25 263 ASN A CA 1
ATOM 2140 C C . ASN A 1 263 ? -4.781 16.041 6.495 1.00 80.25 263 ASN A C 1
ATOM 2142 O O . ASN A 1 263 ? -4.030 15.970 5.520 1.00 80.25 263 ASN A O 1
ATOM 2146 N N . ASP A 1 264 ? -5.707 16.995 6.618 1.00 81.25 264 ASP A N 1
ATOM 2147 C CA . ASP A 1 264 ? -5.953 18.025 5.603 1.00 81.25 264 ASP A CA 1
ATOM 2148 C C . ASP A 1 264 ? -4.710 18.907 5.382 1.00 81.25 264 ASP A C 1
ATOM 2150 O O . ASP A 1 264 ? -4.299 19.138 4.241 1.00 81.25 264 ASP A O 1
ATOM 2154 N N . ALA A 1 265 ? -4.057 19.350 6.463 1.00 84.44 265 ALA A N 1
ATOM 2155 C CA . ALA A 1 265 ? -2.857 20.182 6.376 1.00 84.44 265 ALA A CA 1
ATOM 2156 C C . ALA A 1 265 ? -1.661 19.432 5.761 1.00 84.44 265 ALA A C 1
ATOM 2158 O O . ALA A 1 265 ? -0.911 20.009 4.970 1.00 84.44 265 ALA A O 1
ATOM 2159 N N . VAL A 1 266 ? -1.482 18.145 6.087 1.00 79.88 266 VAL A N 1
ATOM 2160 C CA . VAL A 1 266 ? -0.436 17.292 5.493 1.00 79.88 266 VAL A CA 1
ATOM 2161 C C . VAL A 1 266 ? -0.672 17.101 3.994 1.00 79.88 266 VAL A C 1
ATOM 2163 O O . VAL A 1 266 ? 0.268 17.248 3.207 1.00 79.88 266 VAL A O 1
ATOM 2166 N N . ALA A 1 267 ? -1.912 16.828 3.583 1.00 71.62 267 ALA A N 1
ATOM 2167 C CA . ALA A 1 267 ? -2.266 16.697 2.172 1.00 71.62 267 ALA A CA 1
ATOM 2168 C C . ALA A 1 267 ? -2.021 18.010 1.404 1.00 71.62 267 ALA A C 1
ATOM 2170 O O . ALA A 1 267 ? -1.439 18.011 0.314 1.00 71.62 267 ALA A O 1
ATOM 2171 N N . GLU A 1 268 ? -2.396 19.150 1.991 1.00 79.50 268 GLU A N 1
ATOM 2172 C CA . GLU A 1 268 ? -2.172 20.464 1.387 1.00 79.50 268 GLU A CA 1
ATOM 2173 C C . GLU A 1 268 ? -0.679 20.824 1.295 1.00 79.50 268 GLU A C 1
ATOM 2175 O O . GLU A 1 268 ? -0.243 21.410 0.294 1.00 79.50 268 GLU A O 1
ATOM 2180 N N . LEU A 1 269 ? 0.128 20.438 2.291 1.00 82.31 269 LEU A N 1
ATOM 2181 C CA . LEU A 1 269 ? 1.581 20.618 2.264 1.00 82.31 269 LEU A CA 1
ATOM 2182 C C . LEU A 1 269 ? 2.202 19.824 1.114 1.00 82.31 269 LEU A C 1
ATOM 2184 O O . LEU A 1 269 ? 2.973 20.384 0.334 1.00 82.31 269 LEU A O 1
ATOM 2188 N N . ALA A 1 270 ? 1.828 18.552 0.963 1.00 71.25 270 ALA A N 1
ATOM 2189 C CA . ALA A 1 270 ? 2.332 17.700 -0.111 1.00 71.25 270 ALA A CA 1
ATOM 2190 C C . ALA A 1 270 ? 1.975 18.255 -1.502 1.00 71.25 270 ALA A C 1
ATOM 2192 O O . ALA A 1 270 ? 2.822 18.281 -2.399 1.00 71.25 270 ALA A O 1
ATOM 2193 N N . ALA A 1 271 ? 0.750 18.761 -1.677 1.00 70.38 271 ALA A N 1
ATOM 2194 C CA . ALA A 1 271 ? 0.333 19.413 -2.917 1.00 70.38 271 ALA A CA 1
ATOM 2195 C C . ALA A 1 271 ? 1.135 20.697 -3.199 1.00 70.38 271 ALA A C 1
ATOM 2197 O O . ALA A 1 271 ? 1.556 20.930 -4.334 1.00 70.38 271 ALA A O 1
ATOM 2198 N N . THR A 1 272 ? 1.394 21.503 -2.165 1.00 78.25 272 THR A N 1
ATOM 2199 C CA . THR A 1 272 ? 2.196 22.735 -2.265 1.00 78.25 272 THR A CA 1
ATOM 2200 C C . THR A 1 272 ? 3.643 22.421 -2.660 1.00 78.25 272 THR A C 1
ATOM 2202 O O . THR A 1 272 ? 4.161 22.995 -3.617 1.00 78.25 272 THR A O 1
ATOM 2205 N N . GLN A 1 273 ? 4.269 21.442 -2.001 1.00 78.75 273 GLN A N 1
ATOM 2206 C CA . GLN A 1 273 ? 5.627 20.980 -2.309 1.00 78.75 273 GLN A CA 1
ATOM 2207 C C . GLN A 1 273 ? 5.749 20.374 -3.708 1.00 78.75 273 GLN A C 1
ATOM 2209 O O . GLN A 1 273 ? 6.775 20.532 -4.367 1.00 78.75 273 GLN A O 1
ATOM 2214 N N . ALA A 1 274 ? 4.719 19.666 -4.175 1.00 69.38 274 ALA A N 1
ATOM 2215 C CA . ALA A 1 274 ? 4.697 19.148 -5.535 1.00 69.38 274 ALA A CA 1
ATOM 2216 C C . ALA A 1 274 ? 4.665 20.280 -6.566 1.00 69.38 274 ALA A C 1
ATOM 2218 O O . ALA A 1 274 ? 5.445 20.242 -7.517 1.00 69.38 274 ALA A O 1
ATOM 2219 N N . ARG A 1 275 ? 3.828 21.305 -6.343 1.00 75.44 275 ARG A N 1
ATOM 2220 C CA . ARG A 1 275 ? 3.739 22.470 -7.229 1.00 75.44 275 ARG A CA 1
ATOM 2221 C C . ARG A 1 275 ? 5.062 23.229 -7.291 1.00 75.44 275 ARG A C 1
ATOM 2223 O O . ARG A 1 275 ? 5.492 23.545 -8.391 1.00 75.44 275 ARG A O 1
ATOM 2230 N N . LEU A 1 276 ? 5.738 23.436 -6.156 1.00 79.19 276 LEU A N 1
ATOM 2231 C CA . LEU A 1 276 ? 7.067 24.073 -6.083 1.00 79.19 276 LEU A CA 1
ATOM 2232 C C . LEU A 1 276 ? 8.145 23.362 -6.919 1.00 79.19 276 LEU A C 1
ATOM 2234 O O . LEU A 1 276 ? 9.125 23.980 -7.318 1.00 79.19 276 LEU A O 1
ATOM 2238 N N . LYS A 1 277 ? 7.979 22.068 -7.216 1.00 74.62 277 LYS A N 1
ATOM 2239 C CA . LYS A 1 277 ? 8.924 21.296 -8.042 1.00 74.62 277 LYS A CA 1
ATOM 2240 C C . LYS A 1 277 ? 8.636 21.382 -9.541 1.00 74.62 277 LYS A C 1
ATOM 2242 O O . LYS A 1 277 ? 9.394 20.823 -10.338 1.00 74.62 277 LYS A O 1
ATOM 2247 N N . GLU A 1 278 ? 7.550 22.035 -9.947 1.00 73.69 278 GLU A N 1
ATOM 2248 C CA . GLU A 1 278 ? 7.202 22.196 -11.354 1.00 73.69 278 GLU A CA 1
ATOM 2249 C C . GLU A 1 278 ? 8.069 23.264 -12.034 1.00 73.69 278 GLU A C 1
ATOM 2251 O O . GLU A 1 278 ? 8.395 24.305 -11.469 1.00 73.69 278 GLU A O 1
ATOM 2256 N N . LYS A 1 279 ? 8.446 23.016 -13.293 1.00 73.56 279 LYS A N 1
ATOM 2257 C CA . LYS A 1 279 ? 9.230 23.979 -14.077 1.00 73.56 279 LYS A CA 1
ATOM 2258 C C . LYS A 1 279 ? 8.337 25.101 -14.605 1.00 73.56 279 LYS A C 1
ATOM 2260 O O . LYS A 1 279 ? 7.246 24.839 -15.102 1.00 73.56 279 LYS A O 1
ATOM 2265 N N . GLY A 1 280 ? 8.862 26.326 -14.611 1.00 76.00 280 GLY A N 1
ATOM 2266 C CA . GLY A 1 280 ? 8.194 27.480 -15.222 1.00 76.00 280 GLY A CA 1
ATOM 2267 C C . GLY A 1 280 ? 7.194 28.192 -14.311 1.00 76.00 280 GLY A C 1
ATOM 2268 O O . GLY A 1 280 ? 6.312 28.889 -14.815 1.00 76.00 280 GLY A O 1
ATOM 2269 N N . LEU A 1 281 ? 7.324 28.025 -12.992 1.00 84.31 281 LEU A N 1
ATOM 2270 C CA . LEU A 1 281 ? 6.663 28.895 -12.024 1.00 84.31 281 LEU A CA 1
ATOM 2271 C C . LEU A 1 281 ? 7.137 30.340 -12.203 1.00 84.31 281 LEU A C 1
ATOM 2273 O O . LEU A 1 281 ? 8.287 30.597 -12.554 1.00 84.31 281 LEU A O 1
ATOM 2277 N N . LYS A 1 282 ? 6.231 31.290 -11.972 1.00 91.06 282 LYS A N 1
ATOM 2278 C CA . LYS A 1 282 ? 6.601 32.704 -11.852 1.00 91.06 282 LYS A CA 1
ATOM 2279 C C . LYS A 1 282 ? 7.163 32.938 -10.452 1.00 91.06 282 LYS A C 1
ATOM 2281 O O . LYS A 1 282 ? 6.559 32.453 -9.502 1.00 91.06 282 LYS A O 1
ATOM 2286 N N . ASP A 1 283 ? 8.178 33.786 -10.308 1.00 89.56 283 ASP A N 1
ATOM 2287 C CA . ASP A 1 283 ? 8.806 34.106 -9.011 1.00 89.56 283 ASP A CA 1
ATOM 2288 C C . ASP A 1 283 ? 7.786 34.495 -7.920 1.00 89.56 283 ASP A C 1
ATOM 2290 O O . ASP A 1 283 ? 7.915 34.136 -6.755 1.00 89.56 283 ASP A O 1
ATOM 2294 N N . THR A 1 284 ? 6.720 35.209 -8.300 1.00 89.06 284 THR A N 1
ATOM 2295 C CA . THR A 1 284 ? 5.636 35.609 -7.380 1.00 89.06 284 THR A CA 1
ATOM 2296 C C . THR A 1 284 ? 4.758 34.443 -6.924 1.00 89.06 284 THR A C 1
ATOM 2298 O O . THR A 1 284 ? 4.261 34.452 -5.800 1.00 89.06 284 THR A O 1
ATOM 2301 N N . GLU A 1 285 ? 4.551 33.450 -7.788 1.00 90.44 285 GLU A N 1
ATOM 2302 C CA . GLU A 1 285 ? 3.834 32.219 -7.456 1.00 90.44 285 GLU A CA 1
ATOM 2303 C C . GLU A 1 285 ? 4.708 31.319 -6.577 1.00 90.44 285 GLU A C 1
ATOM 2305 O O . GLU A 1 285 ? 4.227 30.808 -5.570 1.00 90.44 285 GLU A O 1
ATOM 2310 N N . GLU A 1 286 ? 5.993 31.193 -6.912 1.00 90.75 286 GLU A N 1
ATOM 2311 C CA . GLU A 1 286 ? 6.979 30.437 -6.137 1.00 90.75 286 GLU A CA 1
ATOM 2312 C C . GLU A 1 286 ? 7.085 30.970 -4.701 1.00 90.75 286 GLU A C 1
ATOM 2314 O O . GLU A 1 286 ? 6.815 30.228 -3.761 1.00 90.75 286 GLU A O 1
ATOM 2319 N N . GLN A 1 287 ? 7.300 32.277 -4.513 1.00 92.44 287 GLN A N 1
ATOM 2320 C CA . GLN A 1 287 ? 7.349 32.897 -3.178 1.00 92.44 287 GLN A CA 1
ATOM 2321 C C . GLN A 1 287 ? 6.051 32.712 -2.373 1.00 92.44 287 GLN A C 1
ATOM 2323 O O . GLN A 1 287 ? 6.075 32.549 -1.150 1.00 92.44 287 GLN A O 1
ATOM 2328 N N . ALA A 1 288 ? 4.890 32.757 -3.036 1.00 92.62 288 ALA A N 1
ATOM 2329 C CA . ALA A 1 288 ? 3.609 32.530 -2.372 1.00 92.62 288 ALA A CA 1
ATOM 2330 C C . ALA A 1 288 ? 3.462 31.073 -1.906 1.00 92.62 288 ALA A C 1
ATOM 2332 O O . ALA A 1 288 ? 2.944 30.827 -0.812 1.00 92.62 288 ALA A O 1
ATOM 2333 N N . LEU A 1 289 ? 3.928 30.120 -2.716 1.00 91.69 289 LEU A N 1
ATOM 2334 C CA . LEU A 1 289 ? 3.931 28.698 -2.393 1.00 91.69 289 LEU A CA 1
ATOM 2335 C C . LEU A 1 289 ? 4.943 28.363 -1.292 1.00 91.69 289 LEU A C 1
ATOM 2337 O O . LEU A 1 289 ? 4.574 27.642 -0.373 1.00 91.69 289 LEU A O 1
ATOM 2341 N N . GLU A 1 290 ? 6.152 28.931 -1.310 1.00 93.00 290 GLU A N 1
ATOM 2342 C CA . GLU A 1 290 ? 7.150 28.771 -0.237 1.00 93.00 290 GLU A CA 1
ATOM 2343 C C . GLU A 1 290 ? 6.601 29.272 1.105 1.00 93.00 290 GLU A C 1
ATOM 2345 O O . GLU A 1 290 ? 6.631 28.574 2.119 1.00 93.00 290 GLU A O 1
ATOM 2350 N N . LYS A 1 291 ? 5.982 30.459 1.115 1.00 95.00 291 LYS A N 1
ATOM 2351 C CA . LYS A 1 291 ? 5.338 30.990 2.323 1.00 95.00 291 LYS A CA 1
ATOM 2352 C C . LYS A 1 291 ? 4.196 30.094 2.804 1.00 95.00 291 LYS A C 1
ATOM 2354 O O . LYS A 1 291 ? 4.007 29.917 4.009 1.00 95.00 291 LYS A O 1
ATOM 2359 N N . LYS A 1 292 ? 3.403 29.552 1.876 1.00 93.19 292 LYS A N 1
ATOM 2360 C CA . LYS A 1 292 ? 2.327 28.609 2.195 1.00 93.19 292 LYS A CA 1
ATOM 2361 C C . LYS A 1 292 ? 2.890 27.313 2.784 1.00 93.19 292 LYS A C 1
ATOM 2363 O O . LYS A 1 292 ? 2.342 26.825 3.769 1.00 93.19 292 LYS A O 1
ATOM 2368 N N . GLU A 1 293 ? 3.992 26.807 2.237 1.00 92.25 293 GLU A N 1
ATOM 2369 C CA . GLU A 1 293 ? 4.712 25.640 2.744 1.00 92.25 293 GLU A CA 1
ATOM 2370 C C . GLU A 1 293 ? 5.129 25.844 4.208 1.00 92.25 293 GLU A C 1
ATOM 2372 O O . GLU A 1 293 ? 4.784 25.027 5.062 1.00 92.25 293 GLU A O 1
ATOM 2377 N N . GLU A 1 294 ? 5.776 26.968 4.533 1.00 93.75 294 GLU A N 1
ATOM 2378 C CA . GLU A 1 294 ? 6.185 27.279 5.910 1.00 93.75 294 GLU A CA 1
ATOM 2379 C C . GLU A 1 294 ? 5.000 27.362 6.883 1.00 93.75 294 GLU A C 1
ATOM 2381 O O . GLU A 1 294 ? 5.085 26.916 8.034 1.00 93.75 294 GLU A O 1
ATOM 2386 N N . VAL A 1 295 ? 3.888 27.965 6.448 1.00 95.44 295 VAL A N 1
ATOM 2387 C CA . VAL A 1 295 ? 2.671 28.076 7.264 1.00 95.44 295 VAL A CA 1
ATOM 2388 C C . VAL A 1 295 ? 2.090 26.694 7.541 1.00 95.44 295 VAL A C 1
ATOM 2390 O O . VAL A 1 295 ? 1.781 26.396 8.696 1.00 95.44 295 VAL A O 1
ATOM 2393 N N . LEU A 1 296 ? 1.987 25.843 6.519 1.00 90.25 296 LEU A N 1
ATOM 2394 C CA . LEU A 1 296 ? 1.469 24.483 6.650 1.00 90.25 296 LEU A CA 1
ATOM 2395 C C . LEU A 1 296 ? 2.369 23.625 7.545 1.00 90.25 296 LEU A C 1
ATOM 2397 O O . LEU A 1 296 ? 1.864 22.957 8.443 1.00 90.25 296 LEU A O 1
ATOM 2401 N N . GLN A 1 297 ? 3.695 23.710 7.398 1.00 92.00 297 GLN A N 1
ATOM 2402 C CA . GLN A 1 297 ? 4.639 23.019 8.285 1.00 92.00 297 GLN A CA 1
ATOM 2403 C C . GLN A 1 297 ? 4.437 23.420 9.757 1.00 92.00 297 GLN A C 1
ATOM 2405 O O . GLN A 1 297 ? 4.353 22.557 10.633 1.00 92.00 297 GLN A O 1
ATOM 2410 N N . LYS A 1 298 ? 4.292 24.722 10.046 1.00 92.44 298 LYS A N 1
ATOM 2411 C CA . LYS A 1 298 ? 4.009 25.215 11.409 1.00 92.44 298 LYS A CA 1
ATOM 2412 C C . LYS A 1 298 ? 2.646 24.746 11.922 1.00 92.44 298 LYS A C 1
ATOM 2414 O O . LYS A 1 298 ? 2.526 24.389 13.093 1.00 92.44 298 LYS A O 1
ATOM 2419 N N . GLN A 1 299 ? 1.620 24.753 11.072 1.00 92.88 299 GLN A N 1
ATOM 2420 C CA . GLN A 1 299 ? 0.285 24.272 11.429 1.00 92.88 299 GLN A CA 1
ATOM 2421 C C . GLN A 1 299 ? 0.299 22.784 11.775 1.00 92.88 299 GLN A C 1
ATOM 2423 O O . GLN A 1 299 ? -0.220 22.422 12.829 1.00 92.88 299 GLN A O 1
ATOM 2428 N N . ILE A 1 300 ? 0.946 21.953 10.953 1.00 89.44 300 ILE A N 1
ATOM 2429 C CA . ILE A 1 300 ? 1.103 20.515 11.196 1.00 89.44 300 ILE A CA 1
ATOM 2430 C C . ILE A 1 300 ? 1.808 20.288 12.531 1.00 89.44 300 ILE A C 1
ATOM 2432 O O . ILE A 1 300 ? 1.268 19.589 13.378 1.00 89.44 300 ILE A O 1
ATOM 2436 N N . LEU A 1 301 ? 2.950 20.938 12.785 1.00 90.56 301 LEU A N 1
ATOM 2437 C CA . LEU A 1 301 ? 3.672 20.793 14.057 1.00 90.56 301 LEU A CA 1
ATOM 2438 C C . LEU A 1 301 ? 2.795 21.137 15.271 1.00 90.56 301 LEU A C 1
ATOM 2440 O O . LEU A 1 301 ? 2.733 20.373 16.236 1.00 90.56 301 LEU A O 1
ATOM 2444 N N . ASN A 1 302 ? 2.079 22.261 15.212 1.00 92.62 302 ASN A N 1
ATOM 2445 C CA . ASN A 1 302 ? 1.206 22.694 16.302 1.00 92.62 302 ASN A CA 1
ATOM 2446 C C . ASN A 1 302 ? 0.030 21.732 16.519 1.00 92.62 302 ASN A C 1
ATOM 2448 O O . ASN A 1 302 ? -0.297 21.398 17.660 1.00 92.62 302 ASN A O 1
ATOM 2452 N N . LYS A 1 303 ? -0.620 21.286 15.439 1.00 92.62 303 LYS A N 1
ATOM 2453 C CA . LYS A 1 303 ? -1.779 20.389 15.507 1.00 92.62 303 LYS A CA 1
ATOM 2454 C C . LYS A 1 303 ? -1.375 18.978 15.930 1.00 92.62 303 LYS A C 1
ATOM 2456 O O . LYS A 1 303 ? -2.050 18.416 16.786 1.00 92.62 303 LYS A O 1
ATOM 2461 N N . SER A 1 304 ? -0.238 18.464 15.465 1.00 89.12 304 SER A N 1
ATOM 2462 C CA . SER A 1 304 ? 0.322 17.185 15.917 1.00 89.12 304 SER A CA 1
ATOM 2463 C C . SER A 1 304 ? 0.683 17.205 17.407 1.00 89.12 304 SER A C 1
ATOM 2465 O O . SER A 1 304 ? 0.428 16.232 18.109 1.00 89.12 304 SER A O 1
ATOM 2467 N N . ALA A 1 305 ? 1.185 18.325 17.943 1.00 91.19 305 ALA A N 1
ATOM 2468 C CA . ALA A 1 305 ? 1.428 18.453 19.385 1.00 91.19 305 ALA A CA 1
ATOM 2469 C C . ALA A 1 305 ? 0.122 18.433 20.207 1.00 91.19 305 ALA A C 1
ATOM 2471 O O . ALA A 1 305 ? 0.059 17.839 21.288 1.00 91.19 305 ALA A O 1
ATOM 2472 N N . ILE A 1 306 ? -0.944 19.064 19.696 1.00 94.25 306 ILE A N 1
ATOM 2473 C CA . ILE A 1 306 ? -2.280 19.000 20.309 1.00 94.25 306 ILE A CA 1
ATOM 2474 C C . ILE A 1 306 ? -2.825 17.569 20.242 1.00 94.25 306 ILE A C 1
ATOM 2476 O O . ILE A 1 306 ? -3.322 17.068 21.250 1.00 94.25 306 ILE A O 1
ATOM 2480 N N . GLN A 1 307 ? -2.706 16.917 19.085 1.00 93.12 307 GLN A N 1
ATOM 2481 C CA . GLN A 1 307 ? -3.109 15.531 18.859 1.00 93.12 307 GLN A CA 1
ATOM 2482 C C . GLN A 1 307 ? -2.433 14.600 19.871 1.00 93.12 307 GLN A C 1
ATOM 2484 O O . GLN A 1 307 ? -3.115 13.892 20.608 1.00 93.12 307 GLN A O 1
ATOM 2489 N N . GLU A 1 308 ? -1.105 14.665 19.989 1.00 91.44 308 GLU A N 1
ATOM 2490 C CA . GLU A 1 308 ? -0.333 13.849 20.929 1.00 91.44 308 GLU A CA 1
ATOM 2491 C C . GLU A 1 308 ? -0.805 14.050 22.378 1.00 91.44 308 GLU A C 1
ATOM 2493 O O . GLU A 1 308 ? -0.976 13.082 23.124 1.00 91.44 308 GLU A O 1
ATOM 2498 N N . LYS A 1 309 ? -1.069 15.300 22.784 1.00 93.94 309 LYS A N 1
ATOM 2499 C CA . LYS A 1 309 ? -1.593 15.602 24.122 1.00 93.94 309 LYS A CA 1
ATOM 2500 C C . LYS A 1 309 ? -2.969 14.972 24.351 1.00 93.94 309 LYS A C 1
ATOM 2502 O O . LYS A 1 309 ? -3.185 14.387 25.410 1.00 93.94 309 LYS A O 1
ATOM 2507 N N . LEU A 1 310 ? -3.872 15.067 23.375 1.00 94.75 310 LEU A N 1
ATOM 2508 C CA . LEU A 1 310 ? -5.211 14.487 23.476 1.00 94.75 310 LEU A CA 1
ATOM 2509 C C . LEU A 1 310 ? -5.171 12.958 23.545 1.00 94.75 310 LEU A C 1
ATOM 2511 O O . LEU A 1 310 ? -5.892 12.374 24.347 1.00 94.75 310 LEU A O 1
ATOM 2515 N N . TYR A 1 311 ? -4.302 12.304 22.771 1.00 92.56 311 TYR A N 1
ATOM 2516 C CA . TYR A 1 311 ? -4.139 10.852 22.851 1.00 92.56 311 TYR A CA 1
ATOM 2517 C C . TYR A 1 311 ? -3.534 10.410 24.187 1.00 92.56 311 TYR A C 1
ATOM 2519 O O . TYR A 1 311 ? -3.987 9.416 24.752 1.00 92.56 311 TYR A O 1
ATOM 2527 N N . LYS A 1 312 ? -2.578 11.160 24.753 1.00 91.56 312 LYS A N 1
ATOM 2528 C CA . LYS A 1 312 ? -2.072 10.898 26.114 1.00 91.56 312 LYS A CA 1
ATOM 2529 C C . LYS A 1 312 ? -3.178 11.018 27.164 1.00 91.56 312 LYS A C 1
ATOM 2531 O O . LYS A 1 312 ? -3.292 10.155 28.033 1.00 91.56 312 LYS A O 1
ATOM 2536 N N . GLU A 1 313 ? -4.010 12.052 27.062 1.00 93.69 313 GLU A N 1
ATOM 2537 C CA . GLU A 1 313 ? -5.166 12.248 27.942 1.00 93.69 313 GLU A CA 1
ATOM 2538 C C . GLU A 1 313 ? -6.178 11.100 27.798 1.00 93.69 313 GLU A C 1
ATOM 2540 O O . GLU A 1 313 ? -6.602 10.518 28.800 1.00 93.69 313 GLU A O 1
ATOM 2545 N N . ALA A 1 314 ? -6.471 10.687 26.561 1.00 92.62 314 ALA A N 1
ATOM 2546 C CA . ALA A 1 314 ? -7.363 9.571 26.267 1.00 92.62 314 ALA A CA 1
ATOM 2547 C C . ALA A 1 314 ? -6.845 8.241 26.818 1.00 92.62 314 ALA A C 1
ATOM 2549 O O . ALA A 1 314 ? -7.636 7.434 27.299 1.00 92.62 314 ALA A O 1
ATOM 2550 N N . VAL A 1 315 ? -5.528 8.010 26.786 1.00 89.69 315 VAL A N 1
ATOM 2551 C CA . VAL A 1 315 ? -4.928 6.817 27.397 1.00 89.69 315 VAL A CA 1
ATOM 2552 C C . VAL A 1 315 ? -5.044 6.854 28.922 1.00 89.69 315 VAL A C 1
ATOM 2554 O O . VAL A 1 315 ? -5.294 5.826 29.543 1.00 89.69 315 VAL A O 1
ATOM 2557 N N . SER A 1 316 ? -4.899 8.028 29.542 1.00 87.56 316 SER A N 1
ATOM 2558 C CA . SER A 1 316 ? -4.991 8.170 31.003 1.00 87.56 316 SER A CA 1
ATOM 2559 C C . SER A 1 316 ? -6.417 8.063 31.561 1.00 87.56 316 SER A C 1
ATOM 2561 O O . SER A 1 316 ? -6.590 7.774 32.741 1.00 87.56 316 SER A O 1
ATOM 2563 N N . THR A 1 317 ? -7.429 8.271 30.716 1.00 88.50 317 THR A N 1
ATOM 2564 C CA . THR A 1 317 ? -8.862 8.268 31.067 1.00 88.50 317 THR A CA 1
ATOM 2565 C C . THR A 1 317 ? -9.619 7.107 30.409 1.00 88.50 317 THR A C 1
ATOM 2567 O O . THR A 1 317 ? -10.829 7.163 30.203 1.00 88.50 317 THR A O 1
ATOM 2570 N N . LEU A 1 318 ? -8.893 6.047 30.047 1.00 84.38 318 LEU A N 1
ATOM 2571 C CA . LEU A 1 318 ? -9.406 4.900 29.305 1.00 84.38 318 LEU A CA 1
ATOM 2572 C C . LEU A 1 318 ? -10.415 4.088 30.127 1.00 84.38 318 LEU A C 1
ATOM 2574 O O . LEU A 1 318 ? -10.085 3.499 31.156 1.00 84.38 318 LEU A O 1
ATOM 2578 N N . GLU A 1 319 ? -11.632 3.977 29.610 1.00 84.06 319 GLU A N 1
ATOM 2579 C CA . GLU A 1 319 ? -12.643 3.063 30.137 1.00 84.06 319 GLU A CA 1
ATOM 2580 C C . GLU A 1 319 ? -12.526 1.704 29.446 1.00 84.06 319 GLU A C 1
ATOM 2582 O O . GLU A 1 319 ? -12.801 1.568 28.250 1.00 84.06 319 GLU A O 1
ATOM 2587 N N . VAL A 1 320 ? -12.110 0.685 30.197 1.00 87.62 320 VAL A N 1
ATOM 2588 C CA . VAL A 1 320 ? -11.856 -0.652 29.653 1.00 87.62 320 VAL A CA 1
ATOM 2589 C C . VAL A 1 320 ? -13.083 -1.538 29.847 1.00 87.62 320 VAL A C 1
ATOM 2591 O O . VAL A 1 320 ? -13.448 -1.878 30.969 1.00 87.62 320 VAL A O 1
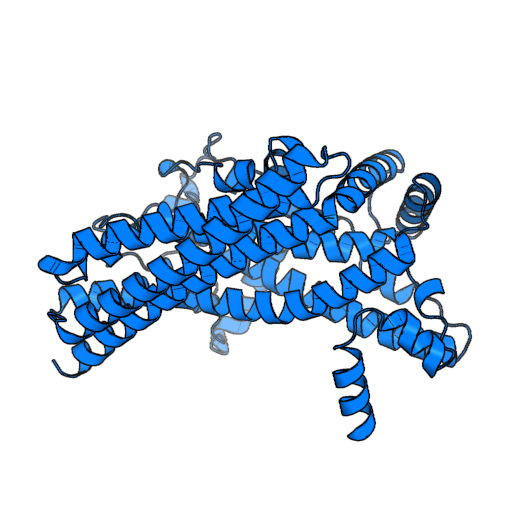ATOM 2594 N N . THR A 1 321 ? -13.697 -1.957 28.739 1.00 91.62 321 THR A N 1
ATOM 2595 C CA . THR A 1 321 ? -14.774 -2.959 28.723 1.00 91.62 321 THR A CA 1
ATOM 2596 C C . THR A 1 321 ? -14.381 -4.151 27.844 1.00 91.62 321 THR A C 1
ATOM 2598 O O . THR A 1 321 ? -13.596 -3.979 26.903 1.00 91.62 321 THR A O 1
ATOM 2601 N N . PRO A 1 322 ? -14.927 -5.362 28.077 1.00 92.19 322 PRO A N 1
ATOM 2602 C CA . PRO A 1 322 ? -14.644 -6.524 27.230 1.00 92.19 322 PRO A CA 1
ATOM 2603 C C . PRO A 1 322 ? -14.928 -6.273 25.742 1.00 92.19 322 PRO A C 1
ATOM 2605 O O . PRO A 1 322 ? -14.176 -6.718 24.875 1.00 92.19 322 PRO A O 1
ATOM 2608 N N . GLU A 1 323 ? -15.983 -5.515 25.437 1.00 93.38 323 GLU A N 1
ATOM 2609 C CA . GLU A 1 323 ? -16.339 -5.135 24.070 1.00 93.38 323 GLU A CA 1
ATOM 2610 C C . GLU A 1 323 ? -15.287 -4.209 23.438 1.00 93.38 323 GLU A C 1
ATOM 2612 O O . GLU A 1 323 ? -14.801 -4.498 22.340 1.00 93.38 323 GLU A O 1
ATOM 2617 N N . LYS A 1 324 ? -14.869 -3.147 24.147 1.00 94.31 324 LYS A N 1
ATOM 2618 C CA . LYS A 1 324 ? -13.810 -2.235 23.682 1.00 94.31 324 LYS A CA 1
ATOM 2619 C C . LYS A 1 324 ? -12.498 -2.988 23.449 1.00 94.31 324 LYS A C 1
ATOM 2621 O O . LYS A 1 324 ? -11.847 -2.775 22.429 1.00 94.31 324 LYS A O 1
ATOM 2626 N N . VAL A 1 325 ? -12.147 -3.937 24.321 1.00 94.94 325 VAL A N 1
ATOM 2627 C CA . VAL A 1 325 ? -10.955 -4.788 24.159 1.00 94.94 325 VAL A CA 1
ATOM 2628 C C . VAL A 1 325 ? -11.058 -5.685 22.920 1.00 94.94 325 VAL A C 1
ATOM 2630 O O . VAL A 1 325 ? -10.076 -5.831 22.189 1.00 94.94 325 VAL A O 1
ATOM 2633 N N . ARG A 1 326 ? -12.227 -6.282 22.641 1.00 94.94 326 ARG A N 1
ATOM 2634 C CA . ARG A 1 326 ? -12.439 -7.098 21.429 1.00 94.94 326 ARG A CA 1
ATOM 2635 C C . ARG A 1 326 ? -12.295 -6.267 20.155 1.00 94.94 326 ARG A C 1
ATOM 2637 O O . ARG A 1 326 ? -11.542 -6.668 19.267 1.00 94.94 326 ARG A O 1
ATOM 2644 N N . LYS A 1 327 ? -12.951 -5.102 20.088 1.00 96.62 327 LYS A N 1
ATOM 2645 C CA . LYS A 1 327 ? -12.810 -4.152 18.970 1.00 96.62 327 LYS A CA 1
ATOM 2646 C C . LYS A 1 327 ? -11.352 -3.725 18.800 1.00 96.62 327 LYS A C 1
ATOM 2648 O O . LYS A 1 327 ? -10.826 -3.799 17.694 1.00 96.62 327 LYS A O 1
ATOM 2653 N N . ALA A 1 328 ? -10.664 -3.395 19.893 1.00 96.62 328 ALA A N 1
ATOM 2654 C CA . ALA A 1 328 ? -9.263 -2.995 19.849 1.00 96.62 328 ALA A CA 1
ATOM 2655 C C . ALA A 1 328 ? -8.358 -4.084 19.260 1.00 96.62 328 ALA A C 1
ATOM 2657 O O . ALA A 1 328 ? -7.570 -3.813 18.359 1.00 96.62 328 ALA A O 1
ATOM 2658 N N . LYS A 1 329 ? -8.509 -5.339 19.705 1.00 96.38 329 LYS A N 1
ATOM 2659 C CA . LYS A 1 329 ? -7.746 -6.478 19.168 1.00 96.38 329 LYS A CA 1
ATOM 2660 C C . LYS A 1 329 ? -8.002 -6.712 17.677 1.00 96.38 329 LYS A C 1
ATOM 2662 O O . LYS A 1 329 ? -7.056 -7.055 16.971 1.00 96.38 329 LYS A O 1
ATOM 2667 N N . LYS A 1 330 ? -9.238 -6.512 17.207 1.00 96.56 330 LYS A N 1
ATOM 2668 C CA . LYS A 1 330 ? -9.596 -6.614 15.783 1.00 96.56 330 LYS A CA 1
ATOM 2669 C C . LYS A 1 330 ? -8.918 -5.505 14.968 1.00 96.56 330 LYS A C 1
ATOM 2671 O O . LYS A 1 330 ? -8.237 -5.798 13.989 1.00 96.56 330 LYS A O 1
ATOM 2676 N N . LEU A 1 331 ? -9.008 -4.250 15.419 1.00 97.56 331 LEU A N 1
ATOM 2677 C CA . LEU A 1 331 ? -8.341 -3.114 14.769 1.00 97.56 331 LEU A CA 1
ATOM 2678 C C . LEU A 1 331 ? -6.806 -3.230 14.807 1.00 97.56 331 LEU A C 1
ATOM 2680 O O . LEU A 1 331 ? -6.147 -2.854 13.842 1.00 97.56 331 LEU A O 1
ATOM 2684 N N . LEU A 1 332 ? -6.224 -3.826 15.856 1.00 96.88 332 LEU A N 1
ATOM 2685 C CA . LEU A 1 332 ? -4.778 -4.084 15.920 1.00 96.88 332 LEU A CA 1
ATOM 2686 C C . LEU A 1 332 ? -4.277 -4.985 14.792 1.00 96.88 332 LEU A C 1
ATOM 2688 O O . LEU A 1 332 ? -3.126 -4.857 14.388 1.00 96.88 332 LEU A O 1
ATOM 2692 N N . GLN A 1 333 ? -5.096 -5.907 14.281 1.00 97.00 333 GLN A N 1
ATOM 2693 C CA . GLN A 1 333 ? -4.696 -6.713 13.124 1.00 97.00 333 GLN A CA 1
ATOM 2694 C C . GLN A 1 333 ? -4.547 -5.829 11.884 1.00 97.00 333 GLN A C 1
ATOM 2696 O O . GLN A 1 333 ? -3.564 -5.948 11.155 1.00 97.00 333 GLN A O 1
ATOM 2701 N N . VAL A 1 334 ? -5.468 -4.885 11.686 1.00 96.50 334 VAL A N 1
ATOM 2702 C CA . VAL A 1 334 ? -5.381 -3.913 10.592 1.00 96.50 334 VAL A CA 1
ATOM 2703 C C . VAL A 1 334 ? -4.123 -3.054 10.727 1.00 96.50 334 VAL A C 1
ATOM 2705 O O . VAL A 1 334 ? -3.339 -2.971 9.781 1.00 96.50 334 VAL A O 1
ATOM 2708 N N . THR A 1 335 ? -3.877 -2.467 11.904 1.00 96.19 335 THR A N 1
ATOM 2709 C CA . THR A 1 335 ? -2.704 -1.598 12.090 1.00 96.19 335 THR A CA 1
ATOM 2710 C C . THR A 1 335 ? -1.393 -2.362 11.950 1.00 96.19 335 THR A C 1
ATOM 2712 O O . THR A 1 335 ? -0.471 -1.848 11.330 1.00 96.19 335 THR A O 1
ATOM 2715 N N . ARG A 1 336 ? -1.310 -3.603 12.448 1.00 95.31 336 ARG A N 1
ATOM 2716 C CA . ARG A 1 336 ? -0.120 -4.460 12.302 1.00 95.31 336 ARG A CA 1
ATOM 2717 C C . ARG A 1 336 ? 0.178 -4.821 10.856 1.00 95.31 336 ARG A C 1
ATOM 2719 O O . ARG A 1 336 ? 1.343 -4.818 10.472 1.00 95.31 336 ARG A O 1
ATOM 2726 N N . PHE A 1 337 ? -0.849 -5.106 10.057 1.00 94.69 337 PHE A N 1
ATOM 2727 C CA . PHE A 1 337 ? -0.666 -5.373 8.633 1.00 94.69 337 PHE A CA 1
ATOM 2728 C C . PHE A 1 337 ? -0.062 -4.152 7.929 1.00 94.69 337 PHE A C 1
ATOM 2730 O O . PHE A 1 337 ? 0.945 -4.271 7.229 1.00 94.69 337 PHE A O 1
ATOM 2737 N N . ILE A 1 338 ? -0.648 -2.973 8.159 1.00 93.50 338 ILE A N 1
ATOM 2738 C CA . ILE A 1 338 ? -0.186 -1.723 7.552 1.00 93.50 338 ILE A CA 1
ATOM 2739 C C . ILE A 1 338 ? 1.239 -1.382 8.030 1.00 93.50 338 ILE A C 1
ATOM 2741 O O . ILE A 1 338 ? 2.112 -1.111 7.208 1.00 93.50 338 ILE A O 1
ATOM 2745 N N . ASP A 1 339 ? 1.505 -1.467 9.336 1.00 91.38 339 ASP A N 1
ATOM 2746 C CA . ASP A 1 339 ? 2.813 -1.201 9.950 1.00 91.38 339 ASP A CA 1
ATOM 2747 C C . ASP A 1 339 ? 3.926 -2.122 9.428 1.00 91.38 339 ASP A C 1
ATOM 2749 O O . ASP A 1 339 ? 5.012 -1.665 9.052 1.00 91.38 339 ASP A O 1
ATOM 2753 N N . TYR A 1 340 ? 3.635 -3.422 9.340 1.00 88.69 340 TYR A N 1
ATOM 2754 C CA . TYR A 1 340 ? 4.565 -4.407 8.807 1.00 88.69 340 TYR A CA 1
ATOM 2755 C C . TYR A 1 340 ? 4.922 -4.093 7.351 1.00 88.69 340 TYR A C 1
ATOM 2757 O O . TYR A 1 340 ? 6.103 -4.062 6.995 1.00 88.69 340 TYR A O 1
ATOM 2765 N N . ASN A 1 341 ? 3.918 -3.829 6.507 1.00 85.88 341 ASN A N 1
ATOM 2766 C CA . ASN A 1 341 ? 4.155 -3.497 5.103 1.00 85.88 341 ASN A CA 1
ATOM 2767 C C . ASN A 1 341 ? 4.955 -2.197 4.971 1.00 85.88 341 ASN A C 1
ATOM 2769 O O . ASN A 1 341 ? 5.872 -2.135 4.158 1.00 85.88 341 ASN A O 1
ATOM 2773 N N . PHE A 1 342 ? 4.695 -1.193 5.812 1.00 84.56 342 PHE A N 1
ATOM 2774 C CA . PHE A 1 342 ? 5.476 0.043 5.816 1.00 84.56 342 PHE A CA 1
ATOM 2775 C C . PHE A 1 342 ? 6.935 -0.148 6.199 1.00 84.56 342 PHE A C 1
ATOM 2777 O O . PHE A 1 342 ? 7.797 0.513 5.629 1.00 84.56 342 PHE A O 1
ATOM 2784 N N . SER A 1 343 ? 7.233 -1.049 7.130 1.00 80.25 343 SER A N 1
ATOM 2785 C CA . SER A 1 343 ? 8.617 -1.362 7.489 1.00 80.25 343 SER A CA 1
ATOM 2786 C C . SER A 1 343 ? 9.374 -1.971 6.300 1.00 80.25 343 SER A C 1
ATOM 2788 O O . SER A 1 343 ? 10.524 -1.608 6.052 1.00 80.25 343 SER A O 1
ATOM 2790 N N . GLN A 1 344 ? 8.708 -2.818 5.505 1.00 75.06 344 GLN A N 1
ATOM 2791 C CA . GLN A 1 344 ? 9.256 -3.344 4.249 1.00 75.06 344 GLN A CA 1
ATOM 2792 C C . GLN A 1 344 ? 9.415 -2.241 3.191 1.00 75.06 344 GLN A C 1
ATOM 2794 O O . GLN A 1 344 ? 10.483 -2.115 2.592 1.00 75.06 344 GLN A O 1
ATOM 2799 N N . ILE A 1 345 ? 8.389 -1.399 3.007 1.00 76.38 345 ILE A N 1
ATOM 2800 C CA . ILE A 1 345 ? 8.427 -0.266 2.073 1.00 76.38 345 ILE A CA 1
ATOM 2801 C C . ILE A 1 345 ? 9.556 0.700 2.447 1.00 76.38 345 ILE A C 1
ATOM 2803 O O . ILE A 1 345 ? 10.300 1.107 1.571 1.00 76.38 345 ILE A O 1
ATOM 2807 N N . SER A 1 346 ? 9.737 1.047 3.722 1.00 71.88 346 SER A N 1
ATOM 2808 C CA . SER A 1 346 ? 10.749 2.011 4.177 1.00 71.88 346 SER A CA 1
ATOM 2809 C C . SER A 1 346 ? 12.181 1.539 3.916 1.00 71.88 346 SER A C 1
ATOM 2811 O O . SER A 1 346 ? 13.002 2.288 3.371 1.00 71.88 346 SER A O 1
ATOM 2813 N N . ALA A 1 347 ? 12.476 0.274 4.237 1.00 70.00 347 ALA A N 1
ATOM 2814 C CA . ALA A 1 347 ? 13.780 -0.320 3.955 1.00 70.00 347 ALA A CA 1
ATOM 2815 C C . ALA A 1 347 ? 14.084 -0.293 2.451 1.00 70.00 347 ALA A C 1
ATOM 2817 O O . ALA A 1 347 ? 15.173 0.096 2.026 1.00 70.00 347 ALA A O 1
ATOM 2818 N N . ALA A 1 348 ? 13.092 -0.648 1.639 1.00 68.00 348 ALA A N 1
ATOM 2819 C CA . ALA A 1 348 ? 13.255 -0.710 0.201 1.00 68.00 348 ALA A CA 1
ATOM 2820 C C . ALA A 1 348 ? 13.240 0.674 -0.475 1.00 68.00 348 ALA A C 1
ATOM 2822 O O . ALA A 1 348 ? 13.974 0.887 -1.431 1.00 68.00 348 ALA A O 1
ATOM 2823 N N . MET A 1 349 ? 12.498 1.649 0.054 1.00 71.38 349 MET A N 1
ATOM 2824 C CA . MET A 1 349 ? 12.497 3.042 -0.409 1.00 71.38 349 MET A CA 1
ATOM 2825 C C . MET A 1 349 ? 13.816 3.748 -0.133 1.00 71.38 349 MET A C 1
ATOM 2827 O O . MET A 1 349 ? 14.272 4.547 -0.949 1.00 71.38 349 MET A O 1
ATOM 2831 N N . SER A 1 350 ? 14.479 3.414 0.973 1.00 69.19 350 SER A N 1
ATOM 2832 C CA . SER A 1 350 ? 15.841 3.890 1.226 1.00 69.19 350 SER A CA 1
ATOM 2833 C C . SER A 1 350 ? 16.798 3.397 0.133 1.00 69.19 350 SER A C 1
ATOM 2835 O O . SER A 1 350 ? 17.540 4.194 -0.440 1.00 69.19 350 SER A O 1
ATOM 2837 N N . ALA A 1 351 ? 16.716 2.112 -0.237 1.00 68.12 351 ALA A N 1
ATOM 2838 C CA . ALA A 1 351 ? 17.500 1.548 -1.339 1.00 68.12 351 ALA A CA 1
ATOM 2839 C C . ALA A 1 351 ? 17.115 2.146 -2.708 1.00 68.12 351 ALA A C 1
ATOM 2841 O O . ALA A 1 351 ? 17.996 2.487 -3.500 1.00 68.12 351 ALA A O 1
ATOM 2842 N N . LEU A 1 352 ? 15.815 2.334 -2.967 1.00 71.56 352 LEU A N 1
ATOM 2843 C CA . LEU A 1 352 ? 15.311 2.928 -4.205 1.00 71.56 352 LEU A CA 1
ATOM 2844 C C . LEU A 1 352 ? 15.740 4.392 -4.346 1.00 71.56 352 LEU A C 1
ATOM 2846 O O . LEU A 1 352 ? 16.104 4.794 -5.440 1.00 71.56 352 LEU A O 1
ATOM 2850 N N . THR A 1 353 ? 15.759 5.184 -3.267 1.00 71.38 353 THR A N 1
ATOM 2851 C CA . THR A 1 353 ? 16.212 6.592 -3.305 1.00 71.38 353 THR A CA 1
ATOM 2852 C C . THR A 1 353 ? 17.608 6.701 -3.916 1.00 71.38 353 THR A C 1
ATOM 2854 O O . THR A 1 353 ? 17.869 7.554 -4.766 1.00 71.38 353 THR A O 1
ATOM 2857 N N . ILE A 1 354 ? 18.509 5.819 -3.481 1.00 67.75 354 ILE A N 1
ATOM 2858 C CA . ILE A 1 354 ? 19.897 5.783 -3.942 1.00 67.75 354 ILE A CA 1
ATOM 2859 C C . ILE A 1 354 ? 19.949 5.327 -5.396 1.00 67.75 354 ILE A C 1
ATOM 2861 O O . ILE A 1 354 ? 20.569 6.001 -6.217 1.00 67.75 354 ILE A O 1
ATOM 2865 N N . LYS A 1 355 ? 19.250 4.231 -5.724 1.00 75.25 355 LYS A N 1
ATOM 2866 C CA . LYS A 1 355 ? 19.182 3.695 -7.089 1.00 75.25 355 LYS A CA 1
ATOM 2867 C C . LYS A 1 355 ? 18.637 4.729 -8.076 1.00 75.25 355 LYS A C 1
ATOM 2869 O O . LYS A 1 355 ? 19.301 5.028 -9.058 1.00 75.25 355 LYS A O 1
ATOM 2874 N N . LEU A 1 356 ? 17.501 5.343 -7.766 1.00 74.81 356 LEU A N 1
ATOM 2875 C CA . LEU A 1 356 ? 16.834 6.341 -8.599 1.00 74.81 356 LEU A CA 1
ATOM 2876 C C . LEU A 1 356 ? 17.713 7.578 -8.808 1.00 74.81 356 LEU A C 1
ATOM 2878 O O . LEU A 1 356 ? 17.769 8.110 -9.912 1.00 74.81 356 LEU A O 1
ATOM 2882 N N . THR A 1 357 ? 18.445 8.020 -7.781 1.00 68.81 357 THR A N 1
ATOM 2883 C CA . THR A 1 357 ? 19.398 9.136 -7.910 1.00 68.81 357 THR A CA 1
ATOM 2884 C C . THR A 1 357 ? 20.547 8.778 -8.856 1.00 68.81 357 THR A C 1
ATOM 2886 O O . THR A 1 357 ? 20.878 9.565 -9.747 1.00 68.81 357 THR A O 1
ATOM 2889 N N . ASP A 1 358 ? 21.128 7.585 -8.707 1.00 68.38 358 ASP A N 1
ATOM 2890 C CA . ASP A 1 358 ? 22.205 7.096 -9.573 1.00 68.38 358 ASP A CA 1
ATOM 2891 C C . ASP A 1 358 ? 21.732 6.933 -11.025 1.00 68.38 358 ASP A C 1
ATOM 2893 O O . ASP A 1 358 ? 22.395 7.405 -11.954 1.00 68.38 358 ASP A O 1
ATOM 2897 N N . ASP A 1 359 ? 20.559 6.333 -11.212 1.00 71.75 359 ASP A N 1
ATOM 2898 C CA . ASP A 1 359 ? 19.950 6.072 -12.509 1.00 71.75 359 ASP A CA 1
ATOM 2899 C C . ASP A 1 359 ? 19.567 7.394 -13.192 1.00 71.75 359 ASP A C 1
ATOM 2901 O O . ASP A 1 359 ? 19.928 7.628 -14.342 1.00 71.75 359 ASP A O 1
ATOM 2905 N N . MET A 1 360 ? 18.973 8.357 -12.484 1.00 71.38 360 MET A N 1
ATOM 2906 C CA . MET A 1 360 ? 18.719 9.692 -13.038 1.00 71.38 360 MET A CA 1
ATOM 2907 C C . MET A 1 360 ? 20.001 10.424 -13.457 1.00 71.38 360 MET A C 1
ATOM 2909 O O . MET A 1 360 ? 20.035 11.058 -14.516 1.00 71.38 360 MET A O 1
ATOM 2913 N N . MET A 1 361 ? 21.072 10.347 -12.664 1.00 67.06 361 MET A N 1
ATOM 2914 C CA . MET A 1 361 ? 22.351 10.977 -13.009 1.00 67.06 361 MET A CA 1
ATOM 2915 C C . MET A 1 361 ? 23.035 10.304 -14.199 1.00 67.06 361 MET A C 1
ATOM 2917 O O . MET A 1 361 ? 23.674 10.991 -15.000 1.00 67.06 361 MET A O 1
ATOM 2921 N N . ALA A 1 362 ? 22.924 8.983 -14.323 1.00 66.00 362 ALA A N 1
ATOM 2922 C CA . ALA A 1 362 ? 23.432 8.244 -15.470 1.00 66.00 362 ALA A CA 1
ATOM 2923 C C . ALA A 1 362 ? 22.591 8.524 -16.730 1.00 66.00 362 ALA A C 1
ATOM 2925 O O . ALA A 1 362 ? 23.134 8.693 -17.823 1.00 66.00 362 ALA A O 1
ATOM 2926 N N . PHE A 1 363 ? 21.270 8.631 -16.576 1.00 66.88 363 PHE A N 1
ATOM 2927 C CA . PHE A 1 363 ? 20.311 8.563 -17.682 1.00 66.88 363 PHE A CA 1
ATOM 2928 C C . PHE A 1 363 ? 19.735 9.914 -18.108 1.00 66.88 363 PHE A C 1
ATOM 2930 O O . PHE A 1 363 ? 19.100 9.997 -19.156 1.00 66.88 363 PHE A O 1
ATOM 2937 N N . SER A 1 364 ? 20.025 10.998 -17.382 1.00 65.50 364 SER A N 1
ATOM 2938 C CA . SER A 1 364 ? 19.700 12.382 -17.785 1.00 65.50 364 SER A CA 1
ATOM 2939 C C . SER A 1 364 ? 20.285 12.792 -19.147 1.00 65.50 364 SER A C 1
ATOM 2941 O O . SER A 1 364 ? 19.846 13.778 -19.736 1.00 65.50 364 SER A O 1
ATOM 2943 N N . SER A 1 365 ? 21.248 12.024 -19.662 1.00 62.25 365 SER A N 1
ATOM 2944 C CA . SER A 1 365 ? 21.874 12.208 -20.973 1.00 62.25 365 SER A CA 1
ATOM 2945 C C . SER A 1 365 ? 21.194 11.441 -22.119 1.00 62.25 365 SER A C 1
ATOM 2947 O O . SER A 1 365 ? 21.586 11.619 -23.273 1.00 62.25 365 SER A O 1
ATOM 2949 N N . PHE A 1 366 ? 20.184 10.604 -21.838 1.00 66.56 366 PHE A N 1
ATOM 2950 C CA . PHE A 1 366 ? 19.562 9.758 -22.854 1.00 66.56 366 PHE A CA 1
ATOM 2951 C C . PHE A 1 366 ? 18.391 10.432 -23.575 1.00 66.56 366 PHE A C 1
ATOM 2953 O O . PHE A 1 366 ? 17.406 10.855 -22.975 1.00 66.56 366 PHE A O 1
ATOM 2960 N N . GLY A 1 367 ? 18.476 10.474 -24.905 1.00 67.81 367 GLY A N 1
ATOM 2961 C CA . GLY A 1 367 ? 17.384 10.895 -25.778 1.00 67.81 367 GLY A CA 1
ATOM 2962 C C . GLY A 1 367 ? 16.381 9.771 -26.069 1.00 67.81 367 GLY A C 1
ATOM 2963 O O . GLY A 1 367 ? 16.682 8.581 -25.951 1.00 67.81 367 GLY A O 1
ATOM 2964 N N . GLN A 1 368 ? 15.192 10.141 -26.554 1.00 71.12 368 GLN A N 1
ATOM 2965 C CA . GLN A 1 368 ? 14.114 9.201 -26.906 1.00 71.12 368 GLN A CA 1
ATOM 2966 C C . GLN A 1 368 ? 14.552 8.112 -27.911 1.00 71.12 368 GLN A C 1
ATOM 2968 O O . GLN A 1 368 ? 14.066 6.978 -27.869 1.00 71.12 368 GLN A O 1
ATOM 2973 N N . SER A 1 369 ? 15.495 8.432 -28.804 1.00 75.69 369 SER A N 1
ATOM 2974 C CA . SER A 1 369 ? 16.075 7.485 -29.765 1.00 75.69 369 SER A CA 1
ATOM 2975 C C . SER A 1 369 ? 16.905 6.390 -29.087 1.00 75.69 369 SER A C 1
ATOM 2977 O O . SER A 1 369 ? 16.797 5.225 -29.468 1.00 75.69 369 SER A O 1
ATOM 2979 N N . GLN A 1 370 ? 17.675 6.731 -28.050 1.00 76.69 370 GLN A N 1
ATOM 2980 C CA . GLN A 1 370 ? 18.481 5.782 -27.275 1.00 76.69 370 GLN A CA 1
ATOM 2981 C C . GLN A 1 370 ? 17.600 4.886 -26.396 1.00 76.69 370 GLN A C 1
ATOM 2983 O O . GLN A 1 370 ? 17.837 3.683 -26.330 1.00 76.69 370 GLN A O 1
ATOM 2988 N N . ILE A 1 371 ? 16.532 5.430 -25.800 1.00 75.69 371 ILE A N 1
ATOM 2989 C CA . ILE A 1 371 ? 15.521 4.645 -25.064 1.00 75.69 371 ILE A CA 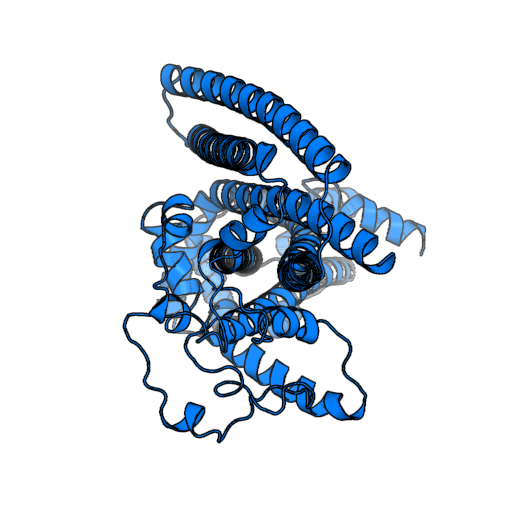1
ATOM 2990 C C . ILE A 1 371 ? 14.857 3.626 -26.000 1.00 75.69 371 ILE A C 1
ATOM 2992 O O . ILE A 1 371 ? 14.774 2.437 -25.693 1.00 75.69 371 ILE A O 1
ATOM 2996 N N . THR A 1 372 ? 14.436 4.070 -27.187 1.00 78.06 372 THR A N 1
ATOM 2997 C CA . THR A 1 372 ? 13.805 3.191 -28.183 1.00 78.06 372 THR A CA 1
ATOM 2998 C C . THR A 1 372 ? 14.766 2.095 -28.654 1.00 78.06 372 THR A C 1
ATOM 3000 O O . THR A 1 372 ? 14.375 0.930 -28.727 1.00 78.06 372 THR A O 1
ATOM 3003 N N . GLY A 1 373 ? 16.027 2.440 -28.935 1.00 81.50 373 GLY A N 1
ATOM 3004 C CA . GLY A 1 373 ? 17.063 1.476 -29.318 1.00 81.50 373 GLY A CA 1
ATOM 3005 C C . GLY A 1 373 ? 17.333 0.435 -28.230 1.00 81.50 373 GLY A C 1
ATOM 3006 O O . GLY A 1 373 ? 17.357 -0.761 -28.520 1.00 81.50 373 GLY A O 1
ATOM 3007 N N . SER A 1 374 ? 17.442 0.870 -26.972 1.00 83.06 374 SER A N 1
ATOM 3008 C CA . SER A 1 374 ? 17.626 -0.010 -25.813 1.00 83.06 374 SER A CA 1
ATOM 3009 C C . SER A 1 374 ? 16.460 -0.979 -25.623 1.00 83.06 374 SER A C 1
ATOM 3011 O O . SER A 1 374 ? 16.690 -2.159 -25.366 1.00 83.06 374 SER A O 1
ATOM 3013 N N . MET A 1 375 ? 15.217 -0.526 -25.814 1.00 82.81 375 MET A N 1
ATOM 3014 C CA . MET A 1 375 ? 14.039 -1.395 -25.720 1.00 82.81 375 MET A CA 1
ATOM 3015 C C . MET A 1 375 ? 13.979 -2.418 -26.865 1.00 82.81 375 MET A C 1
ATOM 3017 O O . MET A 1 375 ? 13.667 -3.588 -26.645 1.00 82.81 375 MET A O 1
ATOM 3021 N N . ILE A 1 376 ? 14.317 -2.008 -28.094 1.00 81.81 376 ILE A N 1
ATOM 3022 C CA . ILE A 1 376 ? 14.408 -2.924 -29.243 1.00 81.81 376 ILE A CA 1
ATOM 3023 C C . ILE A 1 376 ? 15.494 -3.980 -29.007 1.00 81.81 376 ILE A C 1
ATOM 3025 O O . ILE A 1 376 ? 15.282 -5.150 -29.333 1.00 81.81 376 ILE A O 1
ATOM 3029 N N . TYR A 1 377 ? 16.629 -3.598 -28.417 1.00 84.31 377 TYR A N 1
ATOM 3030 C CA . TYR A 1 377 ? 17.684 -4.536 -28.040 1.00 84.31 377 TYR A CA 1
ATOM 3031 C C . TYR A 1 377 ? 17.177 -5.581 -27.037 1.00 84.31 377 TYR A C 1
ATOM 3033 O O . TYR A 1 377 ? 17.323 -6.775 -27.293 1.00 84.31 377 TYR A O 1
ATOM 3041 N N . LEU A 1 378 ? 16.501 -5.161 -25.959 1.00 86.19 378 LEU A N 1
ATOM 3042 C CA . LEU A 1 378 ? 15.904 -6.088 -24.987 1.00 86.19 378 LEU A CA 1
ATOM 3043 C C . LEU A 1 378 ? 14.907 -7.053 -25.643 1.00 86.19 378 LEU A C 1
ATOM 3045 O O . LEU A 1 378 ? 14.910 -8.244 -25.333 1.00 86.19 378 LEU A O 1
ATOM 3049 N N . ALA A 1 379 ? 14.084 -6.563 -26.574 1.00 84.38 379 ALA A N 1
ATOM 3050 C CA . ALA A 1 379 ? 13.126 -7.396 -27.297 1.00 84.38 379 ALA A CA 1
ATOM 3051 C C . ALA A 1 379 ? 13.809 -8.406 -28.233 1.00 84.38 379 ALA A C 1
ATOM 3053 O O . ALA A 1 379 ? 13.463 -9.584 -28.242 1.00 84.38 379 ALA A O 1
ATOM 3054 N N . THR A 1 380 ? 14.824 -7.965 -28.982 1.00 83.50 380 THR A N 1
ATOM 3055 C CA . THR A 1 380 ? 15.595 -8.821 -29.907 1.00 83.50 380 THR A CA 1
ATOM 3056 C C . THR A 1 380 ? 16.290 -9.961 -29.170 1.00 83.50 380 THR A C 1
ATOM 3058 O O . THR A 1 380 ? 16.428 -11.061 -29.695 1.00 83.50 380 THR A O 1
ATOM 3061 N N . GLN A 1 381 ? 16.707 -9.702 -27.935 1.00 84.94 381 GLN A N 1
ATOM 3062 C CA . GLN A 1 381 ? 17.428 -10.653 -27.101 1.00 84.94 381 GLN A CA 1
ATOM 3063 C C . GLN A 1 381 ? 16.494 -11.533 -26.257 1.00 84.94 381 GLN A C 1
ATOM 3065 O O . GLN A 1 381 ? 16.958 -12.324 -25.443 1.00 84.94 381 GLN A O 1
ATOM 3070 N N . GLY A 1 382 ? 15.174 -11.398 -26.427 1.00 83.19 382 GLY A N 1
ATOM 3071 C CA . GLY A 1 382 ? 14.172 -12.176 -25.698 1.00 83.19 382 GLY A CA 1
ATOM 3072 C C . GLY A 1 382 ? 14.008 -11.787 -24.225 1.00 83.19 382 GLY A C 1
ATOM 3073 O O . GLY A 1 382 ? 13.273 -12.460 -23.505 1.00 83.19 382 GLY A O 1
ATOM 3074 N N . VAL A 1 383 ? 14.664 -10.714 -23.765 1.00 85.44 383 VAL A N 1
ATOM 3075 C CA . VAL A 1 383 ? 14.491 -10.179 -22.404 1.00 85.44 383 VAL A CA 1
ATOM 3076 C C . VAL A 1 383 ? 13.123 -9.539 -22.259 1.00 85.44 383 VAL A C 1
ATOM 3078 O O . VAL A 1 383 ? 12.484 -9.727 -21.232 1.00 85.44 383 VAL A O 1
ATOM 3081 N N . ALA A 1 384 ? 12.665 -8.808 -23.275 1.00 85.38 384 ALA A N 1
ATOM 3082 C CA . ALA A 1 384 ? 11.333 -8.221 -23.307 1.00 85.38 384 ALA A CA 1
ATOM 3083 C C . ALA A 1 384 ? 10.443 -8.960 -24.314 1.00 85.38 384 ALA A C 1
ATOM 3085 O O . ALA A 1 384 ? 10.790 -9.091 -25.487 1.00 85.38 384 ALA A O 1
ATOM 3086 N N . SER A 1 385 ? 9.268 -9.417 -23.887 1.00 79.50 385 SER A N 1
ATOM 3087 C CA . SER A 1 385 ? 8.283 -10.017 -24.789 1.00 79.50 385 SER A CA 1
ATOM 3088 C C . SER A 1 385 ? 7.494 -8.942 -25.547 1.00 79.50 385 SER A C 1
ATOM 3090 O O . SER A 1 385 ? 7.044 -7.969 -24.940 1.00 79.50 385 SER A O 1
ATOM 3092 N N . GLY A 1 386 ? 7.247 -9.134 -26.845 1.00 70.75 386 GLY A N 1
ATOM 3093 C CA . GLY A 1 386 ? 6.322 -8.297 -27.618 1.00 70.75 386 GLY A CA 1
ATOM 3094 C C . GLY A 1 386 ? 6.802 -7.965 -29.030 1.00 70.75 386 GLY A C 1
ATOM 3095 O O . GLY A 1 386 ? 7.947 -8.208 -29.399 1.00 70.75 386 GLY A O 1
ATOM 3096 N N . SER A 1 387 ? 5.903 -7.399 -29.839 1.00 72.56 387 SER A N 1
ATOM 3097 C CA . SER A 1 387 ? 6.250 -6.896 -31.172 1.00 72.56 387 SER A CA 1
ATOM 3098 C C . SER A 1 387 ? 7.048 -5.592 -31.085 1.00 72.56 387 SER A C 1
ATOM 3100 O O . SER A 1 387 ? 6.951 -4.846 -30.109 1.00 72.56 387 SER A O 1
ATOM 3102 N N . THR A 1 388 ? 7.770 -5.239 -32.150 1.00 70.06 388 THR A N 1
ATOM 3103 C CA . THR A 1 388 ? 8.471 -3.947 -32.255 1.00 70.06 388 THR A CA 1
ATOM 3104 C C . THR A 1 388 ? 7.530 -2.750 -32.053 1.00 70.06 388 THR A C 1
ATOM 3106 O O . THR A 1 388 ? 7.936 -1.723 -31.513 1.00 70.06 388 THR A O 1
ATOM 3109 N N . ALA A 1 389 ? 6.257 -2.872 -32.446 1.00 72.56 389 ALA A N 1
ATOM 3110 C CA . ALA A 1 389 ? 5.245 -1.843 -32.211 1.00 72.56 389 ALA A CA 1
ATOM 3111 C C . ALA A 1 389 ? 4.894 -1.700 -30.717 1.00 72.56 389 ALA A C 1
ATOM 3113 O O . ALA A 1 389 ? 4.792 -0.581 -30.214 1.00 72.56 389 ALA A O 1
ATOM 3114 N N . ALA A 1 390 ? 4.770 -2.816 -29.992 1.00 72.06 390 ALA A N 1
ATOM 3115 C CA . ALA A 1 390 ? 4.561 -2.806 -28.545 1.00 72.06 390 ALA A CA 1
ATOM 3116 C C . ALA A 1 390 ? 5.775 -2.223 -27.800 1.00 72.06 390 ALA A C 1
ATOM 3118 O O . ALA A 1 390 ? 5.602 -1.395 -26.907 1.00 72.06 390 ALA A O 1
ATOM 3119 N N . ALA A 1 391 ? 6.993 -2.573 -28.229 1.00 71.38 391 ALA A N 1
ATOM 3120 C CA . ALA A 1 391 ? 8.240 -2.027 -27.693 1.00 71.38 391 ALA A CA 1
ATOM 3121 C C . ALA A 1 391 ? 8.324 -0.497 -27.850 1.00 71.38 391 ALA A C 1
ATOM 3123 O O . ALA A 1 391 ? 8.663 0.202 -26.897 1.00 71.38 391 ALA A O 1
ATOM 3124 N N . LYS A 1 392 ? 7.944 0.044 -29.017 1.00 72.50 392 LYS A N 1
ATOM 3125 C CA . LYS A 1 392 ? 7.885 1.501 -29.246 1.00 72.50 392 LYS A CA 1
ATOM 3126 C C . LYS A 1 392 ? 6.874 2.191 -28.331 1.00 72.50 392 LYS A C 1
ATOM 3128 O O . LYS A 1 392 ? 7.213 3.175 -27.683 1.00 72.50 392 LYS A O 1
ATOM 3133 N N . LYS A 1 393 ? 5.660 1.641 -28.213 1.00 75.75 393 LYS A N 1
ATOM 3134 C CA . LYS A 1 393 ? 4.627 2.191 -27.322 1.00 75.75 393 LYS A CA 1
ATOM 3135 C C . LYS A 1 393 ? 5.076 2.180 -25.857 1.00 75.75 393 LYS A C 1
ATOM 3137 O O . LYS A 1 393 ? 4.821 3.136 -25.131 1.00 75.75 393 LYS A O 1
ATOM 3142 N N . ARG A 1 394 ? 5.771 1.123 -25.419 1.00 78.44 394 ARG A N 1
ATOM 3143 C CA . ARG A 1 394 ? 6.346 1.060 -24.068 1.00 78.44 394 ARG A CA 1
ATOM 3144 C C . ARG A 1 394 ? 7.447 2.104 -23.877 1.00 78.44 394 ARG A C 1
ATOM 3146 O O . ARG A 1 394 ? 7.416 2.807 -22.877 1.00 78.44 394 ARG A O 1
ATOM 3153 N N . ALA A 1 395 ? 8.342 2.279 -24.849 1.00 76.38 395 ALA A N 1
ATOM 3154 C CA . ALA A 1 395 ? 9.388 3.304 -24.805 1.00 76.38 395 ALA A CA 1
ATOM 3155 C C . ALA A 1 395 ? 8.824 4.739 -24.720 1.00 76.38 395 ALA A C 1
ATOM 3157 O O . ALA A 1 395 ? 9.366 5.579 -24.004 1.00 76.38 395 ALA A O 1
ATOM 3158 N N . GLU A 1 396 ? 7.716 5.033 -25.407 1.00 76.62 396 GLU A N 1
ATOM 3159 C CA . GLU A 1 396 ? 7.014 6.321 -25.281 1.00 76.62 396 GLU A CA 1
ATOM 3160 C C . GLU A 1 396 ? 6.426 6.532 -23.880 1.00 76.62 396 GLU A C 1
ATOM 3162 O O . GLU A 1 396 ? 6.550 7.617 -23.309 1.00 76.62 396 GLU A O 1
ATOM 3167 N N . LEU A 1 397 ? 5.801 5.497 -23.310 1.00 77.75 397 LEU A N 1
ATOM 3168 C CA . LEU A 1 397 ? 5.280 5.541 -21.942 1.00 77.75 397 LEU A CA 1
ATOM 3169 C C . LEU A 1 397 ? 6.408 5.744 -20.925 1.00 77.75 397 LEU A C 1
ATOM 3171 O O . LEU A 1 397 ? 6.278 6.585 -20.038 1.00 77.75 397 LEU A O 1
ATOM 3175 N N . LEU A 1 398 ? 7.524 5.035 -21.089 1.00 79.19 398 LEU A N 1
ATOM 3176 C CA . LEU A 1 398 ? 8.705 5.166 -20.238 1.00 79.19 398 LEU A CA 1
ATOM 3177 C C . LEU A 1 398 ? 9.304 6.568 -20.285 1.00 79.19 398 LEU A C 1
ATOM 3179 O O . LEU A 1 398 ? 9.574 7.138 -19.233 1.00 79.19 398 LEU A O 1
ATOM 3183 N N . GLY A 1 399 ? 9.437 7.157 -21.477 1.00 74.81 399 GLY A N 1
ATOM 3184 C CA . GLY A 1 399 ? 9.929 8.529 -21.623 1.00 74.81 399 GLY A CA 1
ATOM 3185 C C . GLY A 1 399 ? 9.066 9.542 -20.863 1.00 74.81 399 GLY A C 1
ATOM 3186 O O . GLY A 1 399 ? 9.592 10.396 -20.151 1.00 74.81 399 GLY A O 1
ATOM 3187 N N . LYS A 1 400 ? 7.733 9.411 -20.932 1.00 76.44 400 LYS A N 1
ATOM 3188 C CA . LYS A 1 400 ? 6.812 10.261 -20.154 1.00 76.44 400 LYS A CA 1
ATOM 3189 C C . LYS A 1 400 ? 6.972 10.051 -18.649 1.00 76.44 400 LYS A C 1
ATOM 3191 O O . LYS A 1 400 ? 7.043 11.023 -17.900 1.00 76.44 400 LYS A O 1
ATOM 3196 N N . ARG A 1 401 ? 7.051 8.791 -18.212 1.00 77.50 401 ARG A N 1
ATOM 3197 C CA . ARG A 1 401 ? 7.178 8.441 -16.792 1.00 77.50 401 ARG A CA 1
ATOM 3198 C C . ARG A 1 401 ? 8.503 8.909 -16.197 1.00 77.50 401 ARG A C 1
ATOM 3200 O O . ARG A 1 401 ? 8.481 9.420 -15.083 1.00 77.50 401 ARG A O 1
ATOM 3207 N N . PHE A 1 402 ? 9.605 8.829 -16.947 1.00 77.00 402 PHE A N 1
ATOM 3208 C CA . PHE A 1 402 ? 10.930 9.301 -16.530 1.00 77.00 402 PHE A CA 1
ATOM 3209 C C . PHE A 1 402 ? 10.929 10.785 -16.145 1.00 77.00 402 PHE A C 1
ATOM 3211 O O . PHE A 1 402 ? 11.437 11.148 -15.090 1.00 77.00 402 PHE A O 1
ATOM 3218 N N . ILE A 1 403 ? 10.295 11.643 -16.952 1.00 73.38 403 ILE A N 1
ATOM 3219 C CA . ILE A 1 403 ? 10.217 13.088 -16.676 1.00 73.38 403 ILE A CA 1
ATOM 3220 C C . ILE A 1 403 ? 9.458 13.360 -15.370 1.00 73.38 403 ILE A C 1
ATOM 3222 O O . ILE A 1 403 ? 9.861 14.211 -14.581 1.00 73.38 403 ILE A O 1
ATOM 3226 N N . SER A 1 404 ? 8.368 12.627 -15.131 1.00 74.50 404 SER A N 1
ATOM 3227 C CA . SER A 1 404 ? 7.541 12.769 -13.925 1.00 74.50 404 SER A CA 1
ATOM 3228 C C . SER A 1 404 ? 8.067 12.012 -12.699 1.00 74.50 404 SER A C 1
ATOM 3230 O O . SER A 1 404 ? 7.536 12.186 -11.604 1.00 74.50 404 SER A O 1
ATOM 3232 N N . LEU A 1 405 ? 9.087 11.163 -12.865 1.00 76.19 405 LEU A N 1
ATOM 3233 C CA . LEU A 1 405 ? 9.544 10.214 -11.849 1.00 76.19 405 LEU A CA 1
ATOM 3234 C C . LEU A 1 405 ? 9.900 10.880 -10.507 1.00 76.19 405 LEU A C 1
ATOM 3236 O O . LEU A 1 405 ? 9.403 10.399 -9.491 1.00 76.19 405 LEU A O 1
ATOM 3240 N N . PRO A 1 406 ? 10.658 11.995 -10.450 1.00 73.75 406 PRO A N 1
ATOM 3241 C CA . PRO A 1 406 ? 11.027 12.613 -9.171 1.00 73.75 406 PRO A CA 1
ATOM 3242 C C . PRO A 1 406 ? 9.824 13.155 -8.404 1.00 73.75 406 PRO A C 1
ATOM 3244 O O . PRO A 1 406 ? 9.751 13.045 -7.181 1.00 73.75 406 PRO A O 1
ATOM 3247 N N . VAL A 1 407 ? 8.875 13.748 -9.133 1.00 74.31 407 VAL A N 1
ATOM 3248 C CA . VAL A 1 407 ? 7.659 14.320 -8.550 1.00 74.31 407 VAL A CA 1
ATOM 3249 C C . VAL A 1 407 ? 6.781 13.197 -8.010 1.00 74.31 407 VAL A C 1
ATOM 3251 O O . VAL A 1 407 ? 6.413 13.230 -6.838 1.00 74.31 407 VAL A O 1
ATOM 3254 N N . ASN A 1 408 ? 6.534 12.162 -8.819 1.00 78.50 408 ASN A N 1
ATOM 3255 C CA . ASN A 1 408 ? 5.737 11.005 -8.413 1.00 78.50 408 ASN A CA 1
ATOM 3256 C C . ASN A 1 408 ? 6.368 10.274 -7.224 1.00 78.50 408 ASN A C 1
ATOM 3258 O O . ASN A 1 408 ? 5.659 9.917 -6.290 1.00 78.50 408 ASN A O 1
ATOM 3262 N N . TYR A 1 409 ? 7.693 10.093 -7.232 1.00 82.00 409 TYR A N 1
ATOM 3263 C CA . TYR A 1 409 ? 8.436 9.479 -6.135 1.00 82.00 409 TYR A CA 1
ATOM 3264 C C . TYR A 1 409 ? 8.167 10.193 -4.808 1.00 82.00 409 TYR A C 1
ATOM 3266 O O . TYR A 1 409 ? 7.734 9.569 -3.842 1.00 82.00 409 TYR A O 1
ATOM 3274 N N . VAL A 1 410 ? 8.367 11.515 -4.777 1.00 75.81 410 VAL A N 1
ATOM 3275 C CA . VAL A 1 410 ? 8.158 12.325 -3.570 1.00 75.81 410 VAL A CA 1
ATOM 3276 C C . VAL A 1 410 ? 6.703 12.265 -3.128 1.00 75.81 410 VAL A C 1
ATOM 3278 O O . VAL A 1 410 ? 6.439 12.065 -1.951 1.00 75.81 410 VAL A O 1
ATOM 3281 N N . GLN A 1 411 ? 5.765 12.427 -4.059 1.00 79.12 411 GLN A N 1
ATOM 3282 C CA . GLN A 1 411 ? 4.338 12.415 -3.759 1.00 79.12 411 GLN A CA 1
ATOM 3283 C C . GLN A 1 411 ? 3.903 11.082 -3.134 1.00 79.12 411 GLN A C 1
ATOM 3285 O O . GLN A 1 411 ? 3.349 11.070 -2.036 1.00 79.12 411 GLN A O 1
ATOM 3290 N N . ILE A 1 412 ? 4.198 9.962 -3.799 1.00 83.94 412 ILE A N 1
ATOM 3291 C CA . ILE A 1 412 ? 3.834 8.617 -3.333 1.00 83.94 412 ILE A CA 1
ATOM 3292 C C . ILE A 1 412 ? 4.488 8.328 -1.982 1.00 83.94 412 ILE A C 1
ATOM 3294 O O . ILE A 1 412 ? 3.835 7.792 -1.088 1.00 83.94 412 ILE A O 1
ATOM 3298 N N . TRP A 1 413 ? 5.757 8.712 -1.811 1.00 82.12 413 TRP A N 1
ATOM 3299 C CA . TRP A 1 413 ? 6.482 8.488 -0.566 1.00 82.12 413 TRP A CA 1
ATOM 3300 C C . TRP A 1 413 ? 5.938 9.311 0.601 1.00 82.12 413 TRP A C 1
ATOM 3302 O O . TRP A 1 413 ? 5.713 8.768 1.681 1.00 82.12 413 TRP A O 1
ATOM 3312 N N . SER A 1 414 ? 5.669 10.599 0.384 1.00 74.00 414 SER A N 1
ATOM 3313 C CA . SER A 1 414 ? 5.064 11.469 1.395 1.00 74.00 414 SER A CA 1
ATOM 3314 C C . SER A 1 414 ? 3.689 10.957 1.821 1.00 74.00 414 SER A C 1
ATOM 3316 O O . SER A 1 414 ? 3.389 10.930 3.015 1.00 74.00 414 SER A O 1
ATOM 3318 N N . TYR A 1 415 ? 2.878 10.484 0.869 1.00 82.06 415 TYR A N 1
ATOM 3319 C CA . TYR A 1 415 ? 1.579 9.885 1.170 1.00 82.06 415 TYR A CA 1
ATOM 3320 C C . TYR A 1 415 ? 1.711 8.597 1.994 1.00 82.06 415 TYR A C 1
ATOM 3322 O O . TYR A 1 415 ? 1.032 8.422 3.006 1.00 82.06 415 TYR A O 1
ATOM 3330 N N . ALA A 1 416 ? 2.659 7.732 1.626 1.00 84.31 416 ALA A N 1
ATOM 3331 C CA . ALA A 1 416 ? 3.037 6.558 2.405 1.00 84.31 416 ALA A CA 1
ATOM 3332 C C . ALA A 1 416 ? 3.418 6.920 3.857 1.00 84.31 416 ALA A C 1
ATOM 3334 O O . ALA A 1 416 ? 2.875 6.356 4.807 1.00 84.31 416 ALA A O 1
ATOM 3335 N N . ILE A 1 417 ? 4.315 7.891 4.054 1.00 80.81 417 ILE A N 1
ATOM 3336 C CA . ILE A 1 417 ? 4.739 8.333 5.393 1.00 80.81 417 ILE A CA 1
ATOM 3337 C C . ILE A 1 417 ? 3.556 8.875 6.204 1.00 80.81 417 ILE A C 1
ATOM 3339 O O . ILE A 1 417 ? 3.438 8.558 7.390 1.00 80.81 417 ILE A O 1
ATOM 3343 N N . SER A 1 418 ? 2.672 9.659 5.582 1.00 80.12 418 SER A N 1
ATOM 3344 C CA . SER A 1 418 ? 1.475 10.197 6.237 1.00 80.12 418 SER A CA 1
ATOM 3345 C C . SER A 1 418 ? 0.581 9.076 6.780 1.00 80.12 418 SER A C 1
ATOM 3347 O O . SER A 1 418 ? 0.274 9.068 7.974 1.00 80.12 418 SER A O 1
ATOM 3349 N N . GLN A 1 419 ? 0.273 8.065 5.960 1.00 85.00 419 GLN A N 1
ATOM 3350 C CA . GLN A 1 419 ? -0.497 6.894 6.395 1.00 85.00 419 GLN A CA 1
ATOM 3351 C C . GLN A 1 419 ? 0.200 6.122 7.525 1.00 85.00 419 GLN A C 1
ATOM 3353 O O . GLN A 1 419 ? -0.447 5.697 8.483 1.00 85.00 419 GLN A O 1
ATOM 3358 N N . LYS A 1 420 ? 1.527 5.944 7.451 1.00 86.50 420 LYS A N 1
ATOM 3359 C CA . LYS A 1 420 ? 2.299 5.280 8.513 1.00 86.50 420 LYS A CA 1
ATOM 3360 C C . LYS A 1 420 ? 2.218 6.038 9.836 1.00 86.50 420 LYS A C 1
ATOM 3362 O O . LYS A 1 420 ? 2.086 5.409 10.889 1.00 86.50 420 LYS A O 1
ATOM 3367 N N . SER A 1 421 ? 2.324 7.364 9.787 1.00 82.12 421 SER A N 1
ATOM 3368 C CA . SER A 1 421 ? 2.213 8.220 10.967 1.00 82.12 421 SER A CA 1
ATOM 3369 C C . SER A 1 421 ? 0.834 8.082 11.607 1.00 82.12 421 SER A C 1
ATOM 3371 O O . SER A 1 421 ? 0.741 7.829 12.806 1.00 82.12 421 SER A O 1
ATOM 3373 N N . GLU A 1 422 ? -0.226 8.169 10.802 1.00 84.12 422 GLU A N 1
ATOM 3374 C CA . GLU A 1 422 ? -1.607 8.020 11.265 1.00 84.12 422 GLU A CA 1
ATOM 3375 C C . GLU A 1 422 ? -1.833 6.656 11.944 1.00 84.12 422 GLU A C 1
ATOM 3377 O O . GLU A 1 422 ? -2.279 6.573 13.091 1.00 84.12 422 GLU A O 1
ATOM 3382 N N . VAL A 1 423 ? -1.443 5.571 11.270 1.00 90.50 423 VAL A N 1
ATOM 3383 C CA . VAL A 1 423 ? -1.593 4.200 11.780 1.00 90.50 423 VAL A CA 1
ATOM 3384 C C . VAL A 1 423 ? -0.798 3.984 13.066 1.00 90.50 423 VAL A C 1
ATOM 3386 O O . VAL A 1 423 ? -1.263 3.267 13.952 1.00 90.50 423 VAL A O 1
ATOM 3389 N N . SER A 1 424 ? 0.377 4.607 13.200 1.00 87.88 424 SER A N 1
ATOM 3390 C CA . SER A 1 424 ? 1.187 4.521 14.419 1.00 87.88 424 SER A CA 1
ATOM 3391 C C . SER A 1 424 ? 0.451 5.093 15.630 1.00 87.88 424 SER A C 1
ATOM 3393 O O . SER A 1 424 ? 0.461 4.474 16.694 1.00 87.88 424 SER A O 1
ATOM 3395 N N . THR A 1 425 ? -0.216 6.238 15.465 1.00 85.31 425 THR A N 1
ATOM 3396 C CA . THR A 1 425 ? -1.007 6.873 16.527 1.00 85.31 425 THR A CA 1
ATOM 3397 C C . THR A 1 425 ? -2.149 5.965 16.976 1.00 85.31 425 THR A C 1
ATOM 3399 O O . THR A 1 425 ? -2.310 5.711 18.173 1.00 85.31 425 THR A O 1
ATOM 3402 N N . PHE A 1 426 ? -2.901 5.400 16.025 1.00 92.69 426 PHE A N 1
ATOM 3403 C CA . PHE A 1 426 ? -3.968 4.450 16.340 1.00 92.69 426 PHE A CA 1
ATOM 3404 C C . PHE A 1 426 ? -3.430 3.200 17.035 1.00 92.69 426 PHE A C 1
ATOM 3406 O O . PHE A 1 426 ? -3.975 2.774 18.052 1.00 92.69 426 PHE A O 1
ATOM 3413 N N . MET A 1 427 ? -2.336 2.631 16.525 1.00 94.44 427 MET A N 1
ATOM 3414 C CA . MET A 1 427 ? -1.727 1.419 17.066 1.00 94.44 427 MET A CA 1
ATOM 3415 C C . MET A 1 427 ? -1.322 1.589 18.531 1.00 94.44 427 MET A C 1
ATOM 3417 O O . MET A 1 427 ? -1.697 0.750 19.346 1.00 94.44 427 MET A O 1
ATOM 3421 N N . SER A 1 428 ? -0.652 2.686 18.897 1.00 91.00 428 SER A N 1
ATOM 3422 C CA . SER A 1 428 ? -0.257 2.936 20.291 1.00 91.00 428 SER A CA 1
ATOM 3423 C C . SER A 1 428 ? -1.455 2.982 21.247 1.00 91.00 428 SER A C 1
ATOM 3425 O O . SER A 1 428 ? -1.399 2.410 22.338 1.00 91.00 428 SER A O 1
ATOM 3427 N N . TYR A 1 429 ? -2.561 3.612 20.840 1.00 92.50 429 TYR A N 1
ATOM 3428 C CA . TYR A 1 429 ? -3.785 3.643 21.645 1.00 92.50 429 TYR A CA 1
ATOM 3429 C C . TYR A 1 429 ? -4.423 2.252 21.776 1.00 92.50 429 TYR A C 1
ATOM 3431 O O . TYR A 1 429 ? -4.787 1.815 22.870 1.00 92.50 429 TYR A O 1
ATOM 3439 N N . LEU A 1 430 ? -4.533 1.533 20.657 1.00 96.06 430 LEU A N 1
ATOM 3440 C CA . LEU A 1 430 ? -5.118 0.197 20.615 1.00 96.06 430 LEU A CA 1
ATOM 3441 C C . LEU A 1 430 ? -4.319 -0.816 21.451 1.00 96.06 430 LEU A C 1
ATOM 3443 O O . LEU A 1 430 ? -4.915 -1.663 22.119 1.00 96.06 430 LEU A O 1
ATOM 3447 N N . GLU A 1 431 ? -2.987 -0.726 21.442 1.00 94.50 431 GLU A N 1
ATOM 3448 C CA . GLU A 1 431 ? -2.106 -1.555 22.270 1.00 94.50 431 GLU A CA 1
ATOM 3449 C C . GLU A 1 431 ? -2.302 -1.269 23.757 1.00 94.50 431 GLU A C 1
ATOM 3451 O O . GLU A 1 431 ? -2.449 -2.210 24.537 1.00 94.50 431 GLU A O 1
ATOM 3456 N N . ALA A 1 432 ? -2.387 0.007 24.149 1.00 91.00 432 ALA A N 1
ATOM 3457 C CA . ALA A 1 432 ? -2.656 0.390 25.532 1.00 91.00 432 ALA A CA 1
ATOM 3458 C C . ALA A 1 432 ? -3.998 -0.176 26.032 1.00 91.00 432 ALA A C 1
ATOM 3460 O O . ALA A 1 432 ? -4.063 -0.770 27.111 1.00 91.00 432 ALA A O 1
ATOM 3461 N N . LEU A 1 433 ? -5.059 -0.060 25.226 1.00 91.62 433 LEU A N 1
ATOM 3462 C CA . LEU A 1 433 ? -6.380 -0.604 25.549 1.00 91.62 433 LEU A CA 1
ATOM 3463 C C . LEU A 1 433 ? -6.368 -2.144 25.625 1.00 91.62 433 LEU A C 1
ATOM 3465 O O . LEU A 1 433 ? -6.938 -2.724 26.552 1.00 91.62 433 LEU A O 1
ATOM 3469 N N . ALA A 1 434 ? -5.688 -2.822 24.695 1.00 91.94 434 ALA A N 1
ATOM 3470 C CA . ALA A 1 434 ? -5.567 -4.280 24.706 1.00 91.94 434 ALA A CA 1
ATOM 3471 C C . ALA A 1 434 ? -4.749 -4.806 25.900 1.00 91.94 434 ALA A C 1
ATOM 3473 O O . ALA A 1 434 ? -5.078 -5.866 26.435 1.00 91.94 434 ALA A O 1
ATOM 3474 N N . GLU A 1 435 ? -3.708 -4.082 26.320 1.00 90.38 435 GLU A N 1
ATOM 3475 C CA . GLU A 1 435 ? -2.868 -4.441 27.467 1.00 90.38 435 GLU A CA 1
ATOM 3476 C C . GLU A 1 435 ? -3.613 -4.265 28.790 1.00 90.38 435 GLU A C 1
ATOM 3478 O O . GLU A 1 435 ? -3.580 -5.153 29.641 1.00 90.38 435 GLU A O 1
ATOM 3483 N N . MET A 1 436 ? -4.353 -3.166 28.960 1.00 84.06 436 MET A N 1
ATOM 3484 C CA . MET A 1 436 ? -5.186 -2.987 30.154 1.00 84.06 436 MET A CA 1
ATOM 3485 C C . MET A 1 436 ? -6.294 -4.034 30.250 1.00 84.06 436 MET A C 1
ATOM 3487 O O . MET A 1 436 ? -6.600 -4.495 31.346 1.00 84.06 436 MET A O 1
ATOM 3491 N N . GLY A 1 437 ? -6.819 -4.493 29.112 1.00 80.38 437 GLY A N 1
ATOM 3492 C CA . GLY A 1 437 ? -7.757 -5.610 29.058 1.00 80.38 437 GLY A CA 1
ATOM 3493 C C . GLY A 1 437 ? -7.204 -6.951 29.553 1.00 80.38 437 GLY A C 1
ATOM 3494 O O . GLY A 1 437 ? -8.001 -7.839 29.817 1.00 80.38 437 GLY A O 1
ATOM 3495 N N . LYS A 1 438 ? -5.879 -7.130 29.692 1.00 84.75 438 LYS A N 1
ATOM 3496 C CA . LYS A 1 438 ? -5.288 -8.336 30.312 1.00 84.75 438 LYS A CA 1
ATOM 3497 C C . LYS A 1 438 ? -5.341 -8.316 31.843 1.00 84.75 438 LYS A C 1
ATOM 3499 O O . LYS A 1 438 ? -5.042 -9.329 32.466 1.00 84.75 438 LYS A O 1
ATOM 3504 N N . LYS A 1 439 ? -5.619 -7.150 32.436 1.00 78.06 439 LYS A N 1
ATOM 3505 C CA . LYS A 1 439 ? -5.734 -6.959 33.890 1.00 78.06 439 LYS A CA 1
ATOM 3506 C C . LYS A 1 439 ? -7.167 -7.161 34.399 1.00 78.06 439 LYS A C 1
ATOM 3508 O O . LYS A 1 439 ? -7.353 -7.207 35.612 1.00 78.06 439 LYS A O 1
ATOM 3513 N N . LEU A 1 440 ? -8.137 -7.221 33.483 1.00 66.56 440 LEU A N 1
ATOM 3514 C CA . LEU A 1 440 ? -9.514 -7.664 33.711 1.00 66.56 440 LEU A CA 1
ATOM 3515 C C . LEU A 1 440 ? -9.569 -9.190 33.634 1.00 66.56 440 LEU A C 1
ATOM 3517 O O . LEU A 1 440 ? -10.350 -9.772 34.415 1.00 66.56 440 LEU A O 1
#

Foldseek 3Di:
DVVVVVVVVVLLQDQQSQVVCCVVPVQPLLVLDLLLLLLLLLVLLLLLLLLLLLLLLCQFAFFFDDLPFCLLVQLCVLVDDDDPVLVVLNVQLLVLLLVVLCQQRVSSVFFDLVLSLVPSDDPDPSSVVSSVVVNVLSVVSVVLSSVSSSSSSSSLQSWFLQQHQLSGNDRDCVVVVRHHPPPSSVPDDPDPLQCSSVHRSVVVCCPQQVPPDHSVSSSPDDGDSNGTHPGPDDGQHGLLSLLLVQFDPVLSVVLVVLLVQLLVLLLVLLVLVLVLPDPDDDPVRNVVSVVSNVVSVVSNVVSVVVNVVSLVVRLVVGDADPVSLSSLVSSLSSLVSLLVSLVSSVVSLSSSVSSLSNSCVSPVPDDLVSLLVSLVVCPVSVRGDDDSVVSNVSSVVSVSCNVCVVSNSSSSVSSSVSSNVSSVSSNVSSVSNNVVNVVD

Secondary structure (DSSP, 8-state):
-HHHHHHHHHTTSSTTHHHHHHHHH----GGG--HHHHHHHHHHHHHHHHHHHHHHHHHHHTSPP-SS--HHHHHHHTTSPPPGGGHHHHHHHHHHHHHHHHHH-HHHHHB-HHHHHHHS--SSHHHHHHHHHHHHHHHHHHHHHHHHHHHHHHHHHHTBSS-TTSSS--S-GGGGGG-TTSHHHHS----TT-HHHHS-HHHHHIIIIIIISHHHHHHT-PPPGGGB----S-----HHHHHHTTS-HHHHHHHHHHHHHHHHHHHHHHHHHHHHTSTT--HHHHHHHHHHHHHHHHHHHHHHHHHHHHHHHHHHT----HHHHHHHHHHHHHHHHHHHHHHHHHHHHHHHHHHHHHHHHHHTT--HHHHHHHHHHHHHTTSB-S-HHHHHHHHHHHHHHHHHHHHHHHHHHHHHHHHHHHHHHHHHHHHHHHHHTT--

Radius of gyration: 23.88 Å; chains: 1; bounding box: 61×66×66 Å

Sequence (440 aa):
MKKIALILFFLFLLPGCMKAIEMATGLELTKHLNPVMELEMDLVFLDEIAAFTKLNQIILERTPISLDDPWPELLNHYSKTPPEQEQKAREQYEACLQTMLKDDFYFFRTYNTALYFNMMGATSTAAMLAKAVITARDLLVIEAAKGMGIRFEHAKWVLSYYPFGCKCDYYSREFGSLRRGSEACRKIQKKQNCPFFNLPTEQMLYQYLFSKGGLKSWEDLQIDIDCMHIVEGERLGSFREVFYTLLPDHLQSRIKTVDNEVNDAVAELAATQARLKEKGLKDTEEQALEKKEEVLQKQILNKSAIQEKLYKEAVSTLEVTPEKVRKAKKLLQVTRFIDYNFSQISAAMSALTIKLTDDMMAFSSFGQSQITGSMIYLATQGVASGSTAAAKKRAELLGKRFISLPVNYVQIWSYAISQKSEVSTFMSYLEALAEMGKKL

pLDDT: mean 82.72, std 12.96, range [26.55, 97.56]